Protein AF-A0A935FJ75-F1 (afdb_monomer)

pLDDT: mean 74.86, std 15.1, range [31.23, 96.25]

Foldseek 3Di:
DDDDLVRLQCQLQPPPDLVSNLVSLQVCCVDPNNVSSLDLRSLLSQWDQDPNDTDHVLVSLLSSLVSQVVDPVSLLSLLVCALPVSSLSSLLSNLQNQAPVSLVVLLVSCVPDDDSSVQSSLVSNCSRYLQSCVDPSNVVSLVVLLVDPDPSNLSSLLSCLSNVVLVSNLVSCVPPNDDDVSNLVSVVSSVPPDPVSLVSNLLSLLQALVSQLSLQPDPDRPPCNLVSNVVNDDLVSLLSNLVVCVVVVRAGPSNLVSLLVLLLVLLQDDDDDPSSVSSNVSSVVVLVSNLVVCVVPNDPVSSVVVVVSVVLSVLCVQCVVCLVVLHQRDLSSLVSVLVSQDDVSLLVVLCCCLVVPRVSCLPSHLLVNQLVYQNSLVSLLVQCPDPDVSSVVSSVVSVPDPNGDHDPVSVVVPPDDDD

Solvent-accessible surface area (backbone atoms only — not comparable to full-atom values): 22687 Å² total; per-residue (Å²): 132,85,76,52,72,68,56,26,50,49,32,17,48,67,47,88,49,60,67,57,14,42,52,25,38,49,52,30,54,72,39,100,59,23,70,66,37,75,33,58,68,38,40,50,38,48,42,40,75,56,95,88,38,82,37,74,36,62,66,52,32,43,57,43,23,58,64,30,71,77,32,71,69,50,43,53,55,54,63,69,40,40,49,38,78,45,38,48,65,43,48,50,31,30,20,63,71,52,22,64,76,46,44,66,62,52,54,57,54,49,74,77,44,58,70,59,28,31,40,39,46,54,53,34,41,51,60,17,28,62,59,50,75,76,39,88,79,29,61,65,53,53,57,52,45,48,71,46,95,53,78,54,33,25,55,49,45,32,43,33,30,73,55,62,43,57,70,64,49,49,54,28,46,71,79,47,62,76,86,49,73,58,30,53,49,15,57,60,72,34,56,72,77,49,67,65,55,44,53,52,47,46,65,51,35,34,71,35,43,73,40,53,66,55,47,46,68,42,97,72,57,62,86,67,46,64,65,48,30,64,73,52,55,43,72,69,44,48,38,50,30,52,52,51,33,60,79,65,68,62,85,38,81,76,51,50,63,53,30,50,50,33,34,59,51,49,72,68,70,84,92,74,68,82,69,44,65,48,28,27,49,50,17,50,50,50,50,48,57,49,48,62,54,34,72,74,78,47,71,64,73,60,56,54,55,50,54,52,52,52,52,43,53,55,32,21,51,48,19,55,56,28,30,76,72,70,33,69,41,54,70,71,20,21,52,37,33,44,72,71,46,57,66,72,54,28,33,52,50,51,45,50,40,45,68,50,85,30,76,47,35,41,67,64,32,48,49,56,32,26,51,76,31,68,60,29,31,48,42,39,61,54,35,44,70,41,92,50,68,72,33,13,54,48,24,48,59,60,66,66,45,89,81,43,74,68,58,66,84,62,54,68,74,68,70,67,77,87,125

Secondary structure (DSSP, 8-state):
-PPPHHHHHHHHHH-S-HHHHHHHHHHHHHSTTGGGTTSHHHHHT-EEEETTEEEE-HHHHHHHHHHHHT-HHHHHHHHHTTT-HHHHHHHHHHHHHHGGGGHHHHHHHHTT--HHHHHHHHHHHHHH-TTGGGSTTHHHHHHHHTT--STHHHHHHHHHHHHT-HHHHHHHHHHS---SHHHHHHHHHTT---HHHHHHHHHHHTT-HHHHHHHTTSSS--TTHHHHHHHH--HHHHHHHHHHHHHTT---TTHHHHHHHHHHHHTS--SS-HHHHHHHHHHHHHHHHHHHHHTTTS-HHHHHHHHHHHHHHHHHHHHHHHHHTTPPPPHHHHHHHHHH--THHHHHHHHHHHTTT-HHHIIIIIIHHHHH-HHHHHHHHHHTT-SSHHHHHHHHHHHT-TTS---HHHHTTT-----

Structure (mmCIF, N/CA/C/O backbone):
data_AF-A0A935FJ75-F1
#
_entry.id   AF-A0A935FJ75-F1
#
loop_
_atom_site.group_PDB
_atom_site.id
_atom_site.type_symbol
_atom_site.label_atom_id
_atom_site.label_alt_id
_atom_site.label_comp_id
_atom_site.label_asym_id
_atom_site.label_entity_id
_atom_site.label_seq_id
_atom_site.pdbx_PDB_ins_code
_atom_site.Cartn_x
_atom_site.Cartn_y
_atom_site.Cartn_z
_atom_site.occupancy
_atom_site.B_iso_or_equiv
_atom_site.auth_seq_id
_atom_site.auth_comp_id
_atom_site.auth_asym_id
_atom_site.auth_atom_id
_atom_site.pdbx_PDB_model_num
ATOM 1 N N . MET A 1 1 ? -22.260 -2.634 49.387 1.00 56.53 1 MET A N 1
ATOM 2 C CA . MET A 1 1 ? -21.482 -1.378 49.443 1.00 56.53 1 MET A CA 1
ATOM 3 C C . MET A 1 1 ? -20.793 -1.242 48.103 1.00 56.53 1 MET A C 1
ATOM 5 O O . MET A 1 1 ? -20.176 -2.218 47.700 1.00 56.53 1 MET A O 1
ATOM 9 N N . ALA A 1 2 ? -20.963 -0.117 47.406 1.00 74.62 2 ALA A N 1
ATOM 10 C CA . ALA A 1 2 ? -20.227 0.137 46.167 1.00 74.62 2 ALA A CA 1
ATOM 11 C C . ALA A 1 2 ? -18.723 0.194 46.474 1.00 74.62 2 ALA A C 1
ATOM 13 O O . ALA A 1 2 ? -18.332 0.694 47.536 1.00 74.62 2 ALA A O 1
ATOM 14 N N . LEU A 1 3 ? -17.900 -0.370 45.593 1.00 82.12 3 LEU A N 1
ATOM 15 C CA . LEU A 1 3 ? -16.448 -0.331 45.744 1.00 82.12 3 LEU A CA 1
ATOM 16 C C . LEU A 1 3 ? -15.955 1.108 45.548 1.00 82.12 3 LEU A C 1
ATOM 18 O O . LEU A 1 3 ? -16.504 1.878 44.763 1.00 82.12 3 LEU A O 1
ATOM 22 N N . SER A 1 4 ? -14.904 1.493 46.269 1.00 90.75 4 SER A N 1
ATOM 23 C CA . SER A 1 4 ? -14.222 2.762 46.000 1.00 90.75 4 SER A CA 1
ATOM 24 C C . SER A 1 4 ? -13.486 2.702 44.657 1.00 90.75 4 SER A C 1
ATOM 26 O O . SER A 1 4 ? -13.087 1.631 44.204 1.00 90.75 4 SER A O 1
ATOM 28 N N . ALA A 1 5 ? -13.217 3.855 44.040 1.00 86.06 5 ALA A N 1
ATOM 29 C CA . ALA A 1 5 ? -12.515 3.906 42.753 1.00 86.06 5 ALA A CA 1
ATOM 30 C C . ALA A 1 5 ? -11.134 3.215 42.768 1.00 86.06 5 ALA A C 1
ATOM 32 O O . ALA A 1 5 ? -10.761 2.594 41.782 1.00 86.06 5 ALA A O 1
ATOM 33 N N . HIS A 1 6 ? -10.390 3.272 43.883 1.00 90.25 6 HIS A N 1
ATOM 34 C CA . HIS A 1 6 ? -9.123 2.534 44.014 1.00 90.25 6 HIS A CA 1
ATOM 35 C C . HIS A 1 6 ? -9.347 1.019 43.990 1.00 90.25 6 HIS A C 1
ATOM 37 O O . HIS A 1 6 ? -8.657 0.311 43.267 1.00 90.25 6 HIS A O 1
ATOM 43 N N . GLN A 1 7 ? -10.362 0.534 44.708 1.00 92.12 7 GLN A N 1
ATOM 44 C CA . GLN A 1 7 ? -10.712 -0.887 44.708 1.00 92.12 7 GLN A CA 1
ATOM 45 C C . GLN A 1 7 ? -11.177 -1.359 43.326 1.00 92.12 7 GLN A C 1
ATOM 47 O O . GLN A 1 7 ? -10.840 -2.468 42.923 1.00 92.12 7 GLN A O 1
ATOM 52 N N . LEU A 1 8 ? -11.902 -0.517 42.582 1.00 93.00 8 LEU A N 1
ATOM 53 C CA . LEU A 1 8 ? -12.296 -0.812 41.204 1.00 93.00 8 LEU A CA 1
ATOM 54 C C . LEU A 1 8 ? -11.090 -0.887 40.261 1.00 93.00 8 LEU A C 1
ATOM 56 O O . LEU A 1 8 ? -11.027 -1.804 39.448 1.00 93.00 8 LEU A O 1
ATOM 60 N N . ILE A 1 9 ? -10.112 0.016 40.386 1.00 93.25 9 ILE A N 1
ATOM 61 C CA . ILE A 1 9 ? -8.872 -0.032 39.592 1.00 93.25 9 ILE A CA 1
ATOM 62 C C . ILE A 1 9 ? -8.079 -1.305 39.909 1.00 93.25 9 ILE A C 1
ATOM 64 O O . ILE A 1 9 ? -7.686 -2.026 38.988 1.00 93.25 9 ILE A O 1
ATOM 68 N N . ASP A 1 10 ? -7.878 -1.614 41.191 1.00 93.25 10 ASP A N 1
ATOM 69 C CA . ASP A 1 10 ? -7.155 -2.813 41.626 1.00 93.25 10 ASP A CA 1
ATOM 70 C C . ASP A 1 10 ? -7.852 -4.080 41.120 1.00 93.25 10 ASP A C 1
ATOM 72 O O . ASP A 1 10 ? -7.218 -4.991 40.584 1.00 93.25 10 ASP A O 1
ATOM 76 N N . GLN A 1 11 ? -9.182 -4.125 41.210 1.00 94.38 11 GLN A N 1
ATOM 77 C CA . GLN A 1 11 ? -9.957 -5.257 40.721 1.00 94.38 11 GLN A CA 1
ATOM 78 C C . GLN A 1 11 ? -9.916 -5.366 39.193 1.00 94.38 11 GLN A C 1
ATOM 80 O O . GLN A 1 11 ? -9.718 -6.469 38.686 1.00 94.38 11 GLN A O 1
ATOM 85 N N . ALA A 1 12 ? -10.045 -4.261 38.455 1.00 91.75 12 ALA A N 1
ATOM 86 C CA . ALA A 1 12 ? -10.002 -4.245 36.992 1.00 91.75 12 ALA A CA 1
ATOM 87 C C . ALA A 1 12 ? -8.621 -4.628 36.432 1.00 91.75 12 ALA A C 1
ATOM 89 O O . ALA A 1 12 ? -8.535 -5.187 35.336 1.00 91.75 12 ALA A O 1
ATOM 90 N N . THR A 1 13 ? -7.545 -4.360 37.178 1.00 92.38 13 THR A N 1
ATOM 91 C CA . THR A 1 13 ? -6.164 -4.613 36.740 1.00 92.38 13 THR A CA 1
ATOM 92 C C . THR A 1 13 ? -5.605 -5.954 37.205 1.00 92.38 13 THR A C 1
ATOM 94 O O . THR A 1 13 ? -4.953 -6.634 36.410 1.00 92.38 13 THR A O 1
ATOM 97 N N . ALA A 1 14 ? -5.860 -6.343 38.458 1.00 91.75 14 ALA A N 1
ATOM 98 C CA . ALA A 1 14 ? -5.156 -7.434 39.131 1.00 91.75 14 ALA A CA 1
ATOM 99 C C . ALA A 1 14 ? -6.028 -8.659 39.453 1.00 91.75 14 ALA A C 1
ATOM 101 O O . ALA A 1 14 ? -5.485 -9.690 39.856 1.00 91.75 14 ALA A O 1
ATOM 102 N N . SER A 1 15 ? -7.357 -8.604 39.270 1.00 90.50 15 SER A N 1
ATOM 103 C CA . SER A 1 15 ? -8.197 -9.780 39.537 1.00 90.50 15 SER A CA 1
ATOM 104 C C . SER A 1 15 ? -7.812 -10.953 38.614 1.00 90.50 15 SER A C 1
ATOM 106 O O . SER A 1 15 ? -7.685 -10.768 37.397 1.00 90.50 15 SER A O 1
ATOM 108 N N . PRO A 1 16 ? -7.640 -12.175 39.158 1.00 87.69 16 PRO A N 1
ATOM 109 C CA . PRO A 1 16 ? -7.396 -13.374 38.357 1.00 87.69 16 PRO A CA 1
ATOM 110 C C . PRO A 1 16 ? -8.669 -13.870 37.657 1.00 87.69 16 PRO A C 1
ATOM 112 O O . PRO A 1 16 ? -8.582 -14.609 36.679 1.00 87.69 16 PRO A O 1
ATOM 115 N N . ASP A 1 17 ? -9.842 -13.463 38.149 1.00 90.88 17 ASP A N 1
ATOM 116 C CA . ASP A 1 17 ? -11.132 -13.767 37.543 1.00 90.88 17 ASP A CA 1
ATOM 117 C C . ASP A 1 17 ? -11.457 -12.718 36.461 1.00 90.88 17 ASP A C 1
ATOM 119 O O . ASP A 1 17 ? -11.635 -11.537 36.798 1.00 90.88 17 ASP A O 1
ATOM 123 N N . PRO A 1 18 ? -11.534 -13.118 35.175 1.00 89.00 18 PRO A N 1
ATOM 124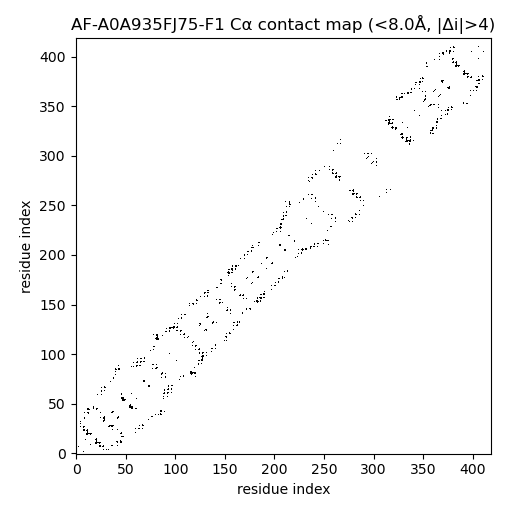 C CA . PRO A 1 18 ? -11.812 -12.204 34.074 1.00 89.00 18 PRO A CA 1
ATOM 125 C C . PRO A 1 18 ? -13.212 -11.588 34.154 1.00 89.00 18 PRO A C 1
ATOM 127 O O . PRO A 1 18 ? -13.382 -10.445 33.740 1.00 89.00 18 PRO A O 1
ATOM 130 N N . VAL A 1 19 ? -14.196 -12.290 34.730 1.00 91.31 19 VAL A N 1
ATOM 131 C CA . VAL A 1 19 ? -15.555 -11.755 34.897 1.00 91.31 19 VAL A CA 1
ATOM 132 C C . VAL A 1 19 ? -15.527 -10.583 35.872 1.00 91.31 19 VAL A C 1
ATOM 134 O O . VAL A 1 19 ? -16.007 -9.503 35.538 1.00 91.31 19 VAL A O 1
ATOM 137 N N . ARG A 1 20 ? -14.864 -10.756 37.021 1.00 92.62 20 ARG A N 1
ATOM 138 C CA . ARG A 1 20 ? -14.694 -9.691 38.022 1.00 92.62 20 ARG A CA 1
ATOM 139 C C . ARG A 1 20 ? -13.863 -8.514 37.525 1.00 92.62 20 ARG A C 1
ATOM 141 O O . ARG A 1 20 ? -14.132 -7.391 37.945 1.00 92.62 20 ARG A O 1
ATOM 148 N N . ARG A 1 21 ? -12.854 -8.754 36.672 1.00 93.69 21 ARG A N 1
ATOM 149 C CA . ARG A 1 21 ? -12.093 -7.670 36.021 1.00 93.69 21 ARG A CA 1
ATOM 150 C C . ARG A 1 21 ? -12.996 -6.829 35.132 1.00 93.69 21 ARG A C 1
ATOM 152 O O . ARG A 1 21 ? -13.015 -5.612 35.274 1.00 93.69 21 ARG A O 1
ATOM 159 N N . ARG A 1 22 ? -13.759 -7.493 34.261 1.00 93.50 22 ARG A N 1
ATOM 160 C CA . ARG A 1 22 ? -14.700 -6.851 33.343 1.00 93.50 22 ARG A CA 1
ATOM 161 C C . ARG A 1 22 ? -15.769 -6.061 34.094 1.00 93.50 22 ARG A C 1
ATOM 163 O O . ARG A 1 22 ? -16.010 -4.913 33.749 1.00 93.50 22 ARG A O 1
ATOM 170 N N . GLU A 1 23 ? -16.383 -6.644 35.122 1.00 94.25 23 GLU A N 1
ATOM 171 C CA . GLU A 1 23 ? -17.393 -5.960 35.943 1.00 94.25 23 GLU A CA 1
ATOM 172 C C . GLU A 1 23 ? -16.825 -4.692 36.589 1.00 94.25 23 GLU A C 1
ATOM 174 O O . GLU A 1 23 ? -17.415 -3.624 36.452 1.00 94.25 23 GLU A O 1
ATOM 179 N N . ALA A 1 24 ? -15.639 -4.779 37.201 1.00 94.44 24 ALA A N 1
ATOM 180 C CA . ALA A 1 24 ? -14.983 -3.620 37.801 1.00 94.44 24 ALA A CA 1
ATOM 181 C C . ALA A 1 24 ? -14.599 -2.553 36.763 1.00 94.44 24 ALA A C 1
ATOM 183 O O . ALA A 1 24 ? -14.705 -1.361 37.039 1.00 94.44 24 ALA A O 1
ATOM 184 N N . PHE A 1 25 ? -14.178 -2.962 35.564 1.00 95.19 25 PHE A N 1
ATOM 185 C CA . PHE A 1 25 ? -13.884 -2.049 34.460 1.00 95.19 25 PHE A CA 1
ATOM 186 C C . PHE A 1 25 ? -15.136 -1.292 33.990 1.00 95.19 25 PHE A C 1
ATOM 188 O O . PHE A 1 25 ? -15.091 -0.071 33.839 1.00 95.19 25 PHE A O 1
ATOM 195 N N . LEU A 1 26 ? -16.259 -1.991 33.808 1.00 95.06 26 LEU A N 1
ATOM 196 C CA . LEU A 1 26 ? -17.532 -1.384 33.408 1.00 95.06 26 LEU A CA 1
ATOM 197 C C . LEU A 1 26 ? -18.103 -0.473 34.501 1.00 95.06 26 LEU A C 1
ATOM 199 O O . LEU A 1 26 ? -18.563 0.626 34.198 1.00 95.06 26 LEU A O 1
ATOM 203 N N . GLU A 1 27 ? -18.022 -0.884 35.768 1.00 95.06 27 GLU A N 1
ATOM 204 C CA . GLU A 1 27 ? -18.436 -0.058 36.908 1.00 95.06 27 GLU A CA 1
ATOM 205 C C . GLU A 1 27 ? -17.572 1.207 37.011 1.00 95.06 27 GLU A C 1
ATOM 207 O O . GLU A 1 27 ? -18.091 2.310 37.194 1.00 95.06 27 GLU A O 1
ATOM 212 N N . LEU A 1 28 ? -16.257 1.087 36.797 1.00 94.81 28 LEU A N 1
ATOM 213 C CA . LEU A 1 28 ? -15.357 2.236 36.783 1.00 94.81 28 LEU A CA 1
ATOM 214 C C . LEU A 1 28 ? -15.705 3.206 35.645 1.00 94.81 28 LEU A C 1
ATOM 216 O O . LEU A 1 28 ? -15.765 4.408 35.900 1.00 94.81 28 LEU A O 1
ATOM 220 N N . LEU A 1 29 ? -16.016 2.713 34.438 1.00 95.19 29 LEU A N 1
ATOM 221 C CA . LEU A 1 29 ? -16.471 3.535 33.302 1.00 95.19 29 LEU A CA 1
ATOM 222 C C . LEU A 1 29 ? -17.780 4.292 33.568 1.00 95.19 29 LEU A C 1
ATOM 224 O O . LEU A 1 29 ? -18.030 5.312 32.925 1.00 95.19 29 LEU A O 1
ATOM 228 N N . GLN A 1 30 ? -18.622 3.802 34.475 1.00 94.25 30 GLN A N 1
ATOM 229 C CA . GLN A 1 30 ? -19.884 4.442 34.863 1.00 94.25 30 GLN A CA 1
ATOM 230 C C . GLN A 1 30 ? -19.735 5.370 36.078 1.00 94.25 30 GLN A C 1
ATOM 232 O O . GLN A 1 30 ? -20.655 6.119 36.397 1.00 94.25 30 GLN A O 1
ATOM 237 N N . SER A 1 31 ? -18.583 5.342 36.749 1.00 93.44 31 SER A N 1
ATOM 238 C CA . SER A 1 31 ? -18.310 6.166 37.925 1.00 93.44 31 SER A CA 1
ATOM 239 C C . SER A 1 31 ? -17.917 7.606 37.570 1.00 93.44 31 SER A C 1
ATOM 241 O O . SER A 1 31 ? -17.492 7.906 36.455 1.00 93.44 31 SER A O 1
ATOM 243 N N . GLU A 1 32 ? -17.932 8.496 38.567 1.00 89.81 32 GLU A N 1
ATOM 244 C CA . GLU A 1 32 ? -17.396 9.865 38.449 1.00 89.81 32 GLU A CA 1
ATOM 245 C C . GLU A 1 32 ? -15.891 9.906 38.118 1.00 89.81 32 GLU A C 1
ATOM 247 O O . GLU A 1 32 ? -15.366 10.935 37.703 1.00 89.81 32 GLU A O 1
ATOM 252 N N . ARG A 1 33 ? -15.174 8.789 38.303 1.00 91.69 33 ARG A N 1
ATOM 253 C CA . ARG A 1 33 ? -13.742 8.643 38.001 1.00 91.69 33 ARG A CA 1
ATOM 254 C C . ARG A 1 33 ? -13.494 7.761 36.778 1.00 91.69 33 ARG A C 1
ATOM 256 O O . ARG A 1 33 ? -12.467 7.087 36.704 1.00 91.69 33 ARG A O 1
ATOM 263 N N . TRP A 1 34 ? -14.413 7.779 35.815 1.00 94.50 34 TRP A N 1
ATOM 264 C CA . TRP A 1 34 ? -14.337 6.986 34.584 1.00 94.50 34 TRP A CA 1
ATOM 265 C C . TRP A 1 34 ? -13.026 7.145 33.814 1.00 94.50 34 TRP A C 1
ATOM 267 O O . TRP A 1 34 ? -12.584 6.193 33.175 1.00 94.50 34 TRP A O 1
ATOM 277 N N . SER A 1 35 ? -12.357 8.298 33.901 1.00 93.81 35 SER A N 1
ATOM 278 C CA . SER A 1 35 ? -11.075 8.530 33.225 1.00 93.81 35 SER A CA 1
ATOM 279 C C . SER A 1 35 ? -9.991 7.547 33.674 1.00 93.81 35 SER A C 1
ATOM 281 O O . SER A 1 35 ? -9.131 7.176 32.878 1.00 93.81 35 SER A O 1
ATOM 283 N N . ALA A 1 36 ? -10.077 7.030 34.905 1.00 92.69 36 ALA A N 1
ATOM 284 C CA . ALA A 1 36 ? -9.182 5.988 35.395 1.00 92.69 36 ALA A CA 1
ATOM 285 C C . ALA A 1 36 ? -9.367 4.646 34.666 1.00 92.69 36 ALA A C 1
ATOM 287 O O . ALA A 1 36 ? -8.407 3.886 34.553 1.00 92.69 36 ALA A O 1
ATOM 288 N N . ALA A 1 37 ? -10.563 4.356 34.136 1.00 92.38 37 ALA A N 1
ATOM 289 C CA . ALA A 1 37 ? -10.792 3.166 33.317 1.00 92.38 37 ALA A CA 1
ATOM 290 C C . ALA A 1 37 ? -10.129 3.274 31.937 1.00 92.38 37 ALA A C 1
ATOM 292 O O . ALA A 1 37 ? -9.708 2.263 31.381 1.00 92.38 37 ALA A O 1
ATOM 293 N N . LEU A 1 38 ? -9.988 4.487 31.398 1.00 92.69 38 LEU A N 1
ATOM 294 C CA . LEU A 1 38 ? -9.409 4.733 30.073 1.00 92.69 38 LEU A CA 1
ATOM 295 C C . LEU A 1 38 ? -7.885 4.930 30.098 1.00 92.69 38 LEU A C 1
ATOM 297 O O . LEU A 1 38 ? -7.301 5.502 29.184 1.00 92.69 38 LEU A O 1
ATOM 301 N N . VAL A 1 39 ? -7.202 4.422 31.122 1.00 91.25 39 VAL A N 1
ATOM 302 C CA . VAL A 1 39 ? -5.736 4.394 31.159 1.00 91.25 39 VAL A CA 1
ATOM 303 C C . VAL A 1 39 ? -5.228 3.091 30.543 1.00 91.25 39 VAL A C 1
ATOM 305 O O . VAL A 1 39 ? -5.764 2.014 30.802 1.00 91.25 39 VAL A O 1
ATOM 308 N N . ALA A 1 40 ? -4.134 3.171 29.782 1.00 86.19 40 ALA A N 1
ATOM 309 C CA . ALA A 1 40 ? -3.506 2.047 29.081 1.00 86.19 40 ALA A CA 1
ATOM 310 C C . ALA A 1 40 ? -3.330 0.774 29.935 1.00 86.19 40 ALA A C 1
ATOM 312 O O . ALA A 1 40 ? -3.530 -0.330 29.432 1.00 86.19 40 ALA A O 1
ATOM 313 N N . ALA A 1 41 ? -2.988 0.915 31.221 1.00 88.12 41 ALA A N 1
ATOM 314 C CA . ALA A 1 41 ? -2.836 -0.211 32.143 1.00 88.12 41 ALA A CA 1
ATOM 315 C C . ALA A 1 41 ? -4.162 -0.944 32.409 1.00 88.12 41 ALA A C 1
ATOM 317 O O . ALA A 1 41 ? -4.201 -2.171 32.374 1.00 88.12 41 ALA A O 1
ATOM 318 N N . VAL A 1 42 ? -5.256 -0.206 32.625 1.00 91.12 42 VAL A N 1
ATOM 319 C CA . VAL A 1 42 ? -6.578 -0.791 32.897 1.00 91.12 42 VAL A CA 1
ATOM 320 C C . VAL A 1 42 ? -7.144 -1.441 31.640 1.00 91.12 42 VAL A C 1
ATOM 322 O O . VAL A 1 42 ? -7.606 -2.582 31.700 1.00 91.12 42 VAL A O 1
ATOM 325 N N . ILE A 1 43 ? -7.035 -0.764 30.492 1.00 90.81 43 ILE A N 1
ATOM 326 C CA . ILE A 1 43 ? -7.480 -1.306 29.202 1.00 90.81 43 ILE A CA 1
ATOM 327 C C . ILE A 1 43 ? -6.664 -2.558 28.842 1.00 90.81 43 ILE A C 1
ATOM 329 O O . ILE A 1 43 ? -7.229 -3.584 28.468 1.00 90.81 43 ILE A O 1
ATOM 333 N N . GLY A 1 44 ? -5.338 -2.515 29.014 1.00 87.81 44 GLY A N 1
ATOM 334 C CA . GLY A 1 44 ? -4.443 -3.638 28.727 1.00 87.81 44 GLY A CA 1
ATOM 335 C C . GLY A 1 44 ? -4.705 -4.880 29.588 1.00 87.81 44 GLY A C 1
ATOM 336 O O . GLY A 1 44 ? -4.473 -6.001 29.134 1.00 87.81 44 GLY A O 1
ATOM 337 N N . SER A 1 45 ? -5.247 -4.705 30.796 1.00 90.94 45 SER A N 1
ATOM 338 C CA . SER A 1 45 ? -5.677 -5.811 31.661 1.00 90.94 45 SER A CA 1
ATOM 339 C C . SER A 1 45 ? -6.984 -6.479 31.218 1.00 90.94 45 SER A C 1
ATOM 341 O O . SER A 1 45 ? -7.295 -7.568 31.711 1.00 90.94 45 SER A O 1
ATOM 343 N N . GLN A 1 46 ? -7.721 -5.908 30.255 1.00 92.81 46 GLN A N 1
ATOM 344 C CA . GLN A 1 46 ? -8.945 -6.500 29.695 1.00 92.81 46 GLN A CA 1
ATOM 345 C C . GLN A 1 46 ? -8.615 -7.583 28.659 1.00 92.81 46 GLN A C 1
ATOM 347 O O . GLN A 1 46 ? -8.945 -7.508 27.473 1.00 92.81 46 GLN A O 1
ATOM 352 N N . THR A 1 47 ? -7.915 -8.615 29.125 1.00 89.62 47 THR A N 1
ATOM 353 C CA . THR A 1 47 ? -7.522 -9.779 28.337 1.00 89.62 47 THR A CA 1
ATOM 354 C C . THR A 1 47 ? -7.985 -11.072 28.997 1.00 89.62 47 THR A C 1
ATOM 356 O O . THR A 1 47 ? -8.139 -11.165 30.213 1.00 89.62 47 THR A O 1
ATOM 359 N N . ILE A 1 48 ? -8.205 -12.100 28.187 1.00 88.25 48 ILE A N 1
ATOM 360 C CA . ILE A 1 48 ? -8.521 -13.464 28.602 1.00 88.25 48 ILE A CA 1
ATOM 361 C C . ILE A 1 48 ? -7.478 -14.431 28.045 1.00 88.25 48 ILE A C 1
ATOM 363 O O . ILE A 1 48 ? -6.929 -14.231 26.959 1.00 88.25 48 ILE A O 1
ATOM 367 N N . MET A 1 49 ? -7.214 -15.507 28.784 1.00 86.56 49 MET A N 1
ATOM 368 C CA . MET A 1 49 ? -6.327 -16.574 28.330 1.00 86.56 49 MET A CA 1
ATOM 369 C C . MET A 1 49 ? -7.126 -17.593 27.522 1.00 86.56 49 MET A C 1
ATOM 371 O O . MET A 1 49 ? -7.898 -18.374 28.072 1.00 86.56 49 MET A O 1
ATOM 375 N N . LEU A 1 50 ? -6.918 -17.618 26.207 1.00 82.25 50 LEU A N 1
ATOM 376 C CA . LEU A 1 50 ? -7.506 -18.613 25.313 1.0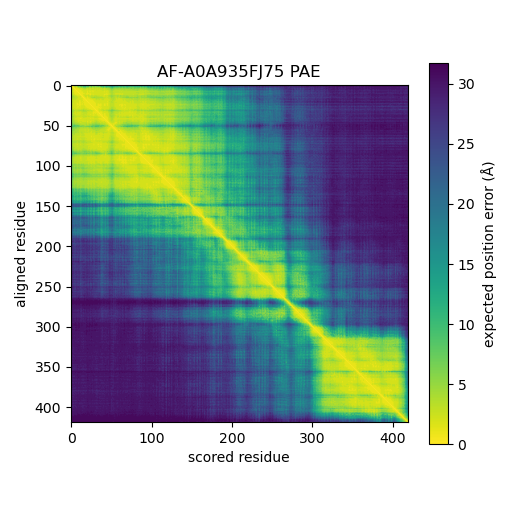0 82.25 50 LEU A CA 1
ATOM 377 C C . LEU A 1 50 ? -6.405 -19.547 24.818 1.00 82.25 50 LEU A C 1
ATOM 379 O O . LEU A 1 50 ? -5.506 -19.132 24.086 1.00 82.25 50 LEU A O 1
ATOM 383 N N . ARG A 1 51 ? -6.470 -20.819 25.236 1.00 87.50 51 ARG A N 1
ATOM 384 C CA . ARG A 1 51 ? -5.481 -21.863 24.894 1.00 87.50 51 ARG A CA 1
ATOM 385 C C . ARG A 1 51 ? -4.030 -21.433 25.180 1.00 87.50 51 ARG A C 1
ATOM 387 O O . ARG A 1 51 ? -3.146 -21.639 24.358 1.00 87.50 51 ARG A O 1
ATOM 394 N N . GLY A 1 52 ? -3.802 -20.780 26.321 1.00 85.06 52 GLY A N 1
ATOM 395 C CA . GLY A 1 52 ? -2.473 -20.297 26.718 1.00 85.06 52 GLY A CA 1
ATOM 396 C C . GLY A 1 52 ? -2.004 -19.021 26.008 1.00 85.06 52 GLY A C 1
ATOM 397 O O . GLY A 1 52 ? -0.910 -18.551 26.296 1.00 85.06 52 GLY A O 1
ATOM 398 N N . THR A 1 53 ? -2.818 -18.431 25.125 1.00 85.44 53 THR A N 1
ATOM 399 C CA . THR A 1 53 ? -2.505 -17.153 24.468 1.00 85.44 53 THR A CA 1
ATOM 400 C C . THR A 1 53 ? -3.366 -16.020 25.030 1.00 85.44 53 THR A C 1
ATOM 402 O O . THR A 1 53 ? -4.586 -16.198 25.128 1.00 85.44 53 THR A O 1
ATOM 405 N N . PRO A 1 54 ? -2.778 -14.864 25.392 1.00 85.00 54 PRO A N 1
ATOM 406 C CA . PRO A 1 54 ? -3.550 -13.702 25.809 1.00 85.00 54 PRO A CA 1
ATOM 407 C C . PRO A 1 54 ? -4.315 -13.134 24.610 1.00 85.00 54 PRO A C 1
ATOM 409 O O . PRO A 1 54 ? -3.760 -12.936 23.526 1.00 85.00 54 PRO A O 1
ATOM 412 N N . ARG A 1 55 ? -5.611 -12.894 24.794 1.00 87.19 55 ARG A N 1
ATOM 413 C CA . ARG A 1 55 ? -6.510 -12.308 23.795 1.00 87.19 55 ARG A CA 1
ATOM 414 C C . ARG A 1 55 ? -7.319 -11.181 24.433 1.00 87.19 55 ARG A C 1
ATOM 416 O O . ARG A 1 55 ? -7.635 -11.302 25.610 1.00 87.19 55 ARG A O 1
ATOM 423 N N . PRO A 1 56 ? -7.688 -10.123 23.696 1.00 88.75 56 PRO A N 1
ATOM 424 C CA . PRO A 1 56 ? -8.614 -9.117 24.210 1.00 88.75 56 PRO A CA 1
ATOM 425 C C . PRO A 1 56 ? -9.939 -9.754 24.642 1.00 88.75 56 PRO A C 1
ATOM 427 O O . PRO A 1 56 ? -10.451 -10.639 23.947 1.00 88.75 56 PRO A O 1
ATOM 430 N N . ASP A 1 57 ? -10.500 -9.300 25.763 1.00 90.44 57 ASP A N 1
ATOM 431 C CA . ASP A 1 57 ? -11.858 -9.667 26.166 1.00 90.44 57 ASP A CA 1
ATOM 432 C C . ASP A 1 57 ? -12.882 -8.907 25.313 1.00 90.44 57 ASP A C 1
ATOM 434 O O . ASP A 1 57 ? -13.402 -7.859 25.691 1.00 90.44 57 ASP A O 1
ATOM 438 N N . TRP A 1 58 ? -13.172 -9.430 24.123 1.00 89.56 58 TRP A N 1
ATOM 439 C CA . TRP A 1 58 ? -14.092 -8.783 23.186 1.00 89.56 58 TRP A CA 1
ATOM 440 C C . TRP A 1 58 ? -15.519 -8.620 23.717 1.00 89.56 58 TRP A C 1
ATOM 442 O O . TRP A 1 58 ? 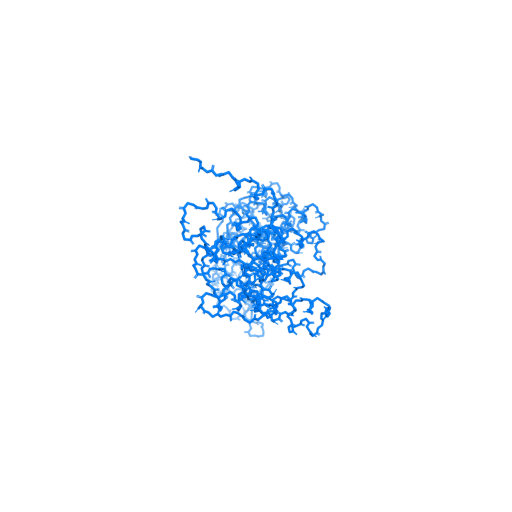-16.231 -7.748 23.222 1.00 89.56 58 TRP A O 1
ATOM 452 N N . ILE A 1 59 ? -15.948 -9.427 24.695 1.00 89.06 59 ILE A N 1
ATOM 453 C CA . ILE A 1 59 ? -17.275 -9.272 25.302 1.00 89.06 59 ILE A CA 1
ATOM 454 C C . ILE A 1 59 ? -17.273 -8.009 26.162 1.00 89.06 59 ILE A C 1
ATOM 456 O O . ILE A 1 59 ? -18.068 -7.104 25.913 1.00 89.06 59 ILE A O 1
ATOM 460 N N . GLY A 1 60 ? -16.323 -7.911 27.097 1.00 88.31 60 GLY A N 1
ATOM 461 C CA . GLY A 1 60 ? -16.176 -6.732 27.949 1.00 88.31 60 GLY A CA 1
ATOM 462 C C . GLY A 1 60 ? -15.911 -5.451 27.161 1.00 88.31 60 GLY A C 1
ATOM 463 O O . GLY A 1 60 ? -16.530 -4.424 27.422 1.00 88.31 60 GLY A O 1
ATOM 464 N N . LEU A 1 61 ? -15.058 -5.508 26.134 1.00 92.44 61 LEU A N 1
ATOM 465 C CA . LEU A 1 61 ? -14.761 -4.344 25.291 1.00 92.44 61 LEU A CA 1
ATOM 466 C C . LEU A 1 61 ? -15.976 -3.866 24.484 1.00 92.44 61 LEU A C 1
ATOM 468 O O . LEU A 1 61 ? -16.118 -2.668 24.252 1.00 92.44 61 LEU A O 1
ATOM 472 N N . ARG A 1 62 ? -16.870 -4.771 24.069 1.00 92.06 62 ARG A N 1
ATOM 473 C CA . ARG A 1 62 ? -18.107 -4.402 23.366 1.00 92.06 62 ARG A CA 1
ATOM 474 C C . ARG A 1 62 ? -19.126 -3.748 24.303 1.00 92.06 62 ARG A C 1
ATOM 476 O O . ARG A 1 62 ? -19.782 -2.791 23.905 1.00 92.06 62 ARG A O 1
ATOM 483 N N . GLU A 1 63 ? -19.248 -4.240 25.531 1.00 93.75 63 GLU A N 1
ATOM 484 C CA . GLU A 1 63 ? -20.092 -3.625 26.568 1.00 93.75 63 GLU A CA 1
ATOM 485 C C . GLU A 1 63 ? -19.555 -2.240 26.969 1.00 93.75 63 GLU A C 1
ATOM 487 O O . GLU A 1 63 ? -20.309 -1.270 27.091 1.00 93.75 63 GLU A O 1
ATOM 492 N N . ALA A 1 64 ? -18.231 -2.118 27.082 1.00 94.00 64 ALA A N 1
ATOM 493 C CA . ALA A 1 64 ? -17.562 -0.850 27.329 1.00 94.00 64 ALA A CA 1
ATOM 494 C C . ALA A 1 64 ? -17.774 0.141 26.181 1.00 94.00 64 ALA A C 1
ATOM 496 O O . ALA A 1 64 ? -18.074 1.302 26.441 1.00 94.00 64 ALA A O 1
ATOM 497 N N . ALA A 1 65 ? -17.687 -0.309 24.924 1.00 95.06 65 ALA A N 1
ATOM 498 C CA . ALA A 1 65 ? -17.935 0.530 23.753 1.00 95.06 65 ALA A CA 1
ATOM 499 C C . ALA A 1 65 ? -19.321 1.192 23.793 1.00 95.06 65 ALA A C 1
ATOM 501 O O . ALA A 1 65 ? -19.421 2.381 23.514 1.00 95.06 65 ALA A O 1
ATOM 502 N N . ALA A 1 66 ? -20.363 0.467 24.213 1.00 94.06 66 ALA A N 1
ATOM 503 C CA . ALA A 1 66 ? -21.701 1.038 24.377 1.00 94.06 66 ALA A CA 1
ATOM 504 C C . ALA A 1 66 ? -21.746 2.134 25.458 1.00 94.06 66 ALA A C 1
ATOM 506 O O . ALA A 1 66 ? -22.350 3.184 25.255 1.00 94.06 66 ALA A O 1
ATOM 507 N N . THR A 1 67 ? -21.061 1.906 26.583 1.00 94.44 67 THR A N 1
ATOM 508 C CA . THR A 1 67 ? -20.966 2.870 27.697 1.00 94.44 67 THR A CA 1
ATOM 509 C C . THR A 1 67 ? -20.148 4.111 27.320 1.00 94.44 67 THR A C 1
ATOM 511 O O . THR A 1 67 ? -20.438 5.219 27.766 1.00 94.44 67 THR A O 1
ATOM 514 N N . ILE A 1 68 ? -19.108 3.937 26.506 1.00 96.25 68 ILE A N 1
ATOM 515 C CA . ILE A 1 68 ? -18.267 5.026 26.002 1.00 96.25 68 ILE A CA 1
ATOM 516 C C . ILE A 1 68 ? -19.037 5.843 24.967 1.00 96.25 68 ILE A C 1
ATOM 518 O O . ILE A 1 68 ? -19.052 7.060 25.061 1.00 96.25 68 ILE A O 1
ATOM 522 N N . ALA A 1 69 ? -19.721 5.190 24.025 1.00 94.88 69 ALA A N 1
ATOM 523 C CA . ALA A 1 69 ? -20.447 5.856 22.945 1.00 94.88 69 ALA A CA 1
ATOM 524 C C . ALA A 1 69 ? -21.575 6.783 23.433 1.00 94.88 69 ALA A C 1
ATOM 526 O O . ALA A 1 69 ? -21.936 7.718 22.727 1.00 94.88 69 ALA A O 1
ATOM 527 N N . SER A 1 70 ? -22.120 6.555 24.633 1.00 93.50 70 SER A N 1
ATOM 528 C CA . SER A 1 70 ? -23.133 7.436 25.231 1.00 93.50 70 SER A CA 1
ATOM 529 C C . SER A 1 70 ? -22.588 8.757 25.792 1.00 93.50 70 SER A C 1
ATOM 531 O O . SER A 1 70 ? -23.376 9.574 26.261 1.00 93.50 70 SER A O 1
ATOM 533 N N . ASP A 1 71 ? -21.268 8.961 25.789 1.00 94.81 71 ASP A N 1
ATOM 534 C CA . ASP A 1 71 ? -20.607 10.115 26.399 1.00 94.81 71 ASP A CA 1
ATOM 535 C C . ASP A 1 71 ? -19.493 10.647 25.486 1.00 94.81 71 ASP A C 1
ATOM 537 O O . ASP A 1 71 ? -18.478 9.986 25.247 1.00 94.81 71 ASP A O 1
ATOM 541 N N . GLU A 1 72 ? -19.680 11.864 24.975 1.00 93.56 72 GLU A N 1
ATOM 542 C CA . GLU A 1 72 ? -18.743 12.484 24.039 1.00 93.56 72 GLU A CA 1
ATOM 543 C C . GLU A 1 72 ? -17.336 12.626 24.640 1.00 93.56 72 GLU A C 1
ATOM 545 O O . GLU A 1 72 ? -16.352 12.358 23.952 1.00 93.56 72 GLU A O 1
ATOM 550 N N . GLU A 1 73 ? -17.209 12.954 25.929 1.00 94.75 73 GLU A N 1
ATOM 551 C CA . GLU A 1 73 ? -15.907 13.138 26.580 1.00 94.75 73 GLU A CA 1
ATOM 552 C C . GLU A 1 73 ? -15.124 11.815 26.642 1.00 94.75 73 GLU A C 1
ATOM 554 O O . GLU A 1 73 ? -13.906 11.776 26.418 1.00 94.75 73 GLU A O 1
ATOM 559 N N . LYS A 1 74 ? -15.830 10.694 26.846 1.00 95.69 74 LYS A N 1
ATOM 560 C CA . LYS A 1 74 ? -15.234 9.347 26.817 1.00 95.69 74 LYS A CA 1
ATOM 561 C C . LYS A 1 74 ? -14.795 8.952 25.413 1.00 95.69 74 LYS A C 1
ATOM 563 O O . LYS A 1 74 ? -13.724 8.358 25.262 1.00 95.69 74 LYS A O 1
ATOM 568 N N . VAL A 1 75 ? -15.591 9.279 24.391 1.00 95.81 75 VAL A N 1
ATOM 569 C CA . VAL A 1 75 ? -15.232 9.040 22.982 1.00 95.81 75 VAL A CA 1
ATOM 570 C C . VAL A 1 75 ? -13.968 9.820 22.618 1.00 95.81 75 VAL A C 1
ATOM 572 O O . VAL A 1 75 ? -13.023 9.223 22.095 1.00 95.81 75 VAL A O 1
ATOM 575 N N . GLN A 1 76 ? -13.911 11.114 22.950 1.00 94.50 76 GLN A N 1
ATOM 576 C CA . GLN A 1 76 ? -12.733 11.957 22.709 1.00 94.50 76 GLN A CA 1
ATOM 577 C C . GLN A 1 76 ? -11.492 11.380 23.403 1.00 94.50 76 GLN A C 1
ATOM 579 O O . GLN A 1 76 ? -10.466 11.152 22.760 1.00 94.50 76 GLN A O 1
ATOM 584 N N . THR A 1 77 ? -11.612 11.030 24.689 1.00 93.94 77 THR A N 1
ATOM 585 C CA . THR A 1 77 ? -10.519 10.422 25.467 1.00 93.94 77 THR A CA 1
ATOM 586 C C . THR A 1 77 ? -10.033 9.117 24.833 1.00 93.94 77 THR A C 1
ATOM 588 O O . THR A 1 77 ? -8.831 8.885 24.731 1.00 93.94 77 THR A O 1
ATOM 591 N N . CYS A 1 78 ? -10.936 8.263 24.340 1.00 93.44 78 CYS A N 1
ATOM 592 C CA . CYS A 1 78 ? -10.536 7.038 23.644 1.00 93.44 78 CYS A CA 1
ATOM 593 C C . CYS A 1 78 ? -9.729 7.338 22.373 1.00 93.44 78 CYS A C 1
ATOM 595 O O . CYS A 1 78 ? -8.695 6.710 22.139 1.00 93.44 78 CYS A O 1
ATOM 597 N N . LEU A 1 79 ? -10.166 8.300 21.555 1.00 93.94 79 LEU A N 1
ATOM 598 C CA . LEU A 1 79 ? -9.479 8.677 20.312 1.00 93.94 79 LEU A CA 1
ATOM 599 C C . LEU A 1 79 ? -8.102 9.321 20.561 1.00 93.94 79 LEU A C 1
ATOM 601 O O . LEU A 1 79 ? -7.211 9.259 19.704 1.00 93.94 79 LEU A O 1
ATOM 605 N N . GLU A 1 80 ? -7.875 9.897 21.741 1.00 92.38 80 GLU A N 1
ATOM 606 C CA . GLU A 1 80 ? -6.551 10.352 22.178 1.00 92.38 80 GLU A CA 1
ATOM 607 C C . GLU A 1 80 ? -5.559 9.211 22.409 1.00 92.38 80 GLU A C 1
ATOM 609 O O . GLU A 1 80 ? -4.362 9.382 22.164 1.00 92.38 80 GLU A O 1
ATOM 614 N N . LEU A 1 81 ? -6.052 8.028 22.774 1.00 92.00 81 LEU A N 1
ATOM 615 C CA . LEU A 1 81 ? -5.241 6.831 23.000 1.00 92.00 81 LEU A CA 1
ATOM 616 C C . LEU A 1 81 ? -4.889 6.081 21.708 1.00 92.00 81 LEU A C 1
ATOM 618 O O . LEU A 1 81 ? -4.166 5.085 21.758 1.00 92.00 81 LEU A O 1
ATOM 622 N N . ALA A 1 82 ? -5.379 6.525 20.547 1.00 91.00 82 ALA A N 1
ATOM 623 C CA . ALA A 1 82 ? -5.106 5.861 19.277 1.00 91.00 82 ALA A CA 1
ATOM 624 C C . ALA A 1 82 ? -3.595 5.709 19.022 1.00 91.00 82 ALA A C 1
ATOM 626 O O . ALA A 1 82 ? -2.814 6.651 19.171 1.00 91.00 82 ALA A O 1
ATOM 627 N N . GLY A 1 83 ? -3.174 4.507 18.621 1.00 85.00 83 GLY A N 1
ATOM 628 C CA . GLY A 1 83 ? -1.763 4.164 18.419 1.00 85.00 83 GLY A CA 1
ATOM 629 C C . GLY A 1 83 ? -1.069 3.626 19.670 1.00 85.00 83 GLY A C 1
ATOM 630 O O . GLY A 1 83 ? 0.078 3.190 19.583 1.00 85.00 83 GLY A O 1
ATOM 631 N N . GLN A 1 84 ? -1.750 3.606 20.820 1.00 89.50 84 GLN A N 1
ATOM 632 C CA . GLN A 1 84 ? -1.312 2.849 21.985 1.00 89.50 84 GLN A CA 1
ATOM 633 C C . GLN A 1 84 ? -1.842 1.416 21.874 1.00 89.50 84 GLN A C 1
ATOM 635 O O . GLN A 1 84 ? -3.047 1.185 21.909 1.00 89.50 84 GLN A O 1
ATOM 640 N N . VAL A 1 85 ? -0.930 0.440 21.802 1.00 79.50 85 VAL A N 1
ATOM 641 C CA . VAL A 1 85 ? -1.242 -0.998 21.672 1.00 79.50 85 VAL A CA 1
ATOM 642 C C . VAL A 1 85 ? -2.376 -1.492 22.592 1.00 79.50 85 VAL A C 1
ATOM 644 O O . VAL A 1 85 ? -3.240 -2.213 22.093 1.00 79.50 85 VAL A O 1
ATOM 647 N N . PRO A 1 86 ? -2.444 -1.133 23.894 1.00 82.50 86 PRO A N 1
ATOM 648 C CA . PRO A 1 86 ? -3.542 -1.598 24.745 1.00 82.50 86 PRO A CA 1
ATOM 649 C C . PRO A 1 86 ? -4.909 -1.002 24.374 1.00 82.50 86 PRO A C 1
ATOM 651 O O . PRO A 1 86 ? -5.922 -1.641 24.631 1.00 82.50 86 PRO A O 1
ATOM 654 N N . ALA A 1 87 ? -4.962 0.177 23.747 1.00 88.69 87 ALA A N 1
ATOM 655 C CA . ALA A 1 87 ? -6.207 0.863 23.397 1.00 88.69 87 ALA A CA 1
ATOM 656 C C . ALA A 1 87 ? -6.784 0.446 22.034 1.00 88.69 87 ALA A C 1
ATOM 658 O O . ALA A 1 87 ? -7.986 0.597 21.814 1.00 88.69 87 ALA A O 1
ATOM 659 N N . ASP A 1 88 ? -5.969 -0.119 21.137 1.00 88.56 88 ASP A N 1
ATOM 660 C CA . ASP A 1 88 ? -6.389 -0.487 19.778 1.00 88.56 88 ASP A CA 1
ATOM 661 C C . ASP A 1 88 ? -7.624 -1.410 19.776 1.00 88.56 88 ASP A C 1
ATOM 663 O O . ASP A 1 88 ? -8.553 -1.199 19.000 1.00 88.56 88 ASP A O 1
ATOM 667 N N . ALA A 1 89 ? -7.686 -2.407 20.666 1.00 90.56 89 ALA A N 1
ATOM 668 C CA . ALA A 1 89 ? -8.821 -3.335 20.722 1.00 90.56 89 ALA A CA 1
ATOM 669 C C . ALA A 1 89 ? -10.129 -2.650 21.163 1.00 90.56 89 ALA A C 1
ATOM 671 O O . ALA A 1 89 ? -11.187 -2.924 20.594 1.00 90.56 89 ALA A O 1
ATOM 672 N N . LEU A 1 90 ? -10.053 -1.736 22.137 1.00 94.06 90 LEU A N 1
ATOM 673 C CA . LEU A 1 90 ? -11.197 -0.941 22.586 1.00 94.06 90 LEU A CA 1
ATOM 674 C C . LEU A 1 90 ? -11.683 -0.009 21.472 1.00 94.06 90 LEU A C 1
ATOM 676 O O . LEU A 1 90 ? -12.877 0.062 21.200 1.00 94.06 90 LEU A O 1
ATOM 680 N N . LEU A 1 91 ? -10.751 0.645 20.781 1.00 94.56 91 LEU A N 1
ATOM 681 C CA . LEU A 1 91 ? -11.034 1.527 19.654 1.00 94.56 91 LEU A CA 1
ATOM 682 C C . LEU A 1 91 ? -11.692 0.789 18.481 1.00 94.56 91 LEU A C 1
ATOM 684 O O . LEU A 1 91 ? -12.633 1.310 17.888 1.00 94.56 91 LEU A O 1
ATOM 688 N N . MET A 1 92 ? -11.270 -0.443 18.178 1.00 92.75 92 MET A N 1
ATOM 689 C CA . MET A 1 92 ? -11.956 -1.279 17.184 1.00 92.75 92 MET A CA 1
ATOM 690 C C . MET A 1 92 ? -13.366 -1.683 17.637 1.00 92.75 92 MET A C 1
ATOM 692 O O . MET A 1 92 ? -14.283 -1.725 16.819 1.00 92.75 92 MET A O 1
ATOM 696 N N . ALA A 1 93 ? -13.567 -1.978 18.926 1.00 93.69 93 ALA A N 1
ATOM 697 C CA . ALA A 1 93 ? -14.900 -2.262 19.458 1.00 93.69 93 ALA A CA 1
ATOM 698 C C . ALA A 1 93 ? -15.818 -1.028 19.374 1.00 93.69 93 ALA A C 1
ATOM 700 O O . ALA A 1 93 ? -16.974 -1.161 18.975 1.00 93.69 93 ALA A O 1
ATOM 701 N N . LEU A 1 94 ? -15.286 0.161 19.677 1.00 96.06 94 LEU A N 1
ATOM 702 C CA . LEU A 1 94 ? -15.991 1.437 19.565 1.00 96.06 94 LEU A CA 1
ATOM 703 C C . LEU A 1 94 ? -16.371 1.753 18.114 1.00 96.06 94 LEU A C 1
ATOM 705 O O . LEU A 1 94 ? -17.524 2.077 17.847 1.00 96.06 94 LEU A O 1
ATOM 709 N N . ALA A 1 95 ? -15.439 1.571 17.175 1.00 94.12 95 ALA A N 1
ATOM 710 C CA . ALA A 1 95 ? -15.680 1.750 15.744 1.00 94.12 95 ALA A CA 1
ATOM 711 C C . ALA A 1 95 ? -16.825 0.864 15.238 1.00 94.12 95 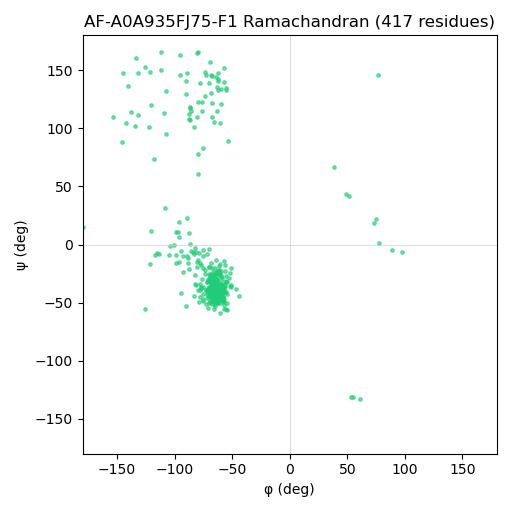ALA A C 1
ATOM 713 O O . ALA A 1 95 ? -17.742 1.347 14.583 1.00 94.12 95 ALA A O 1
ATOM 714 N N . ARG A 1 96 ? -16.823 -0.420 15.616 1.00 92.75 96 ARG A N 1
ATOM 715 C CA . ARG A 1 96 ? -17.898 -1.363 15.267 1.00 92.75 96 ARG A CA 1
ATOM 716 C C . ARG A 1 96 ? -19.244 -1.014 15.885 1.00 92.75 96 ARG A C 1
ATOM 718 O O . ARG A 1 96 ? -20.269 -1.389 15.328 1.00 92.75 96 ARG A O 1
ATOM 725 N N . TYR A 1 97 ? -19.238 -0.397 17.064 1.00 94.88 97 TYR A N 1
ATOM 726 C CA . TYR A 1 97 ? -20.460 -0.036 17.772 1.00 94.88 97 TYR A CA 1
ATOM 727 C C . TYR A 1 97 ? -21.097 1.229 17.187 1.00 94.88 97 TYR A C 1
ATOM 729 O O . TYR A 1 97 ? -22.286 1.224 16.892 1.00 94.88 97 TYR A O 1
ATOM 737 N N . MET A 1 98 ? -20.305 2.289 17.008 1.00 94.94 98 MET A N 1
ATOM 738 C CA . MET A 1 98 ? -20.784 3.600 16.549 1.00 94.94 98 MET A CA 1
ATOM 739 C C . MET A 1 98 ? -20.940 3.687 15.027 1.00 94.94 98 MET A C 1
ATOM 741 O O . MET A 1 98 ? -21.723 4.490 14.524 1.00 94.94 98 MET A O 1
ATOM 745 N N . GLY A 1 99 ? -20.180 2.888 14.274 1.00 90.69 99 GLY A N 1
ATOM 746 C CA . GLY A 1 99 ? -20.180 2.941 12.818 1.00 90.69 99 GLY A CA 1
ATOM 747 C C . GLY A 1 99 ? -19.875 4.349 12.293 1.00 90.69 99 GLY A C 1
ATOM 748 O O . GLY A 1 99 ? -18.951 5.020 12.763 1.00 90.69 99 GLY A O 1
ATOM 749 N N . SER A 1 100 ? -20.701 4.831 11.362 1.00 87.94 100 SER A N 1
ATOM 750 C CA . SER A 1 100 ? -20.557 6.149 10.731 1.00 87.94 100 SER A CA 1
ATOM 751 C C . SER A 1 100 ? -20.604 7.331 11.708 1.00 87.94 100 SER A C 1
ATOM 753 O O . SER A 1 100 ? -20.050 8.384 11.405 1.00 87.94 100 SER A O 1
ATOM 755 N N . GLU A 1 101 ? -21.210 7.183 12.892 1.00 91.62 101 GLU A N 1
ATOM 756 C CA . GLU A 1 101 ? -21.294 8.265 13.887 1.00 91.62 101 GLU A CA 1
ATOM 757 C C . GLU A 1 101 ? -19.916 8.673 14.437 1.00 91.62 101 GLU A C 1
ATOM 759 O O . GLU A 1 101 ? -19.722 9.813 14.852 1.00 91.62 101 GLU A O 1
ATOM 764 N N . LEU A 1 102 ? -18.926 7.775 14.394 1.00 93.31 102 LEU A N 1
ATOM 765 C CA . LEU A 1 102 ? -17.566 8.052 14.869 1.00 93.31 102 LEU A CA 1
ATOM 766 C C . LEU A 1 102 ? -16.717 8.831 13.849 1.00 93.31 102 LEU A C 1
ATOM 768 O O . LEU A 1 102 ? -15.658 9.359 14.200 1.00 93.31 102 LEU A O 1
ATOM 772 N N . VAL A 1 103 ? -17.151 8.892 12.585 1.00 89.75 103 VAL A N 1
ATOM 773 C CA . VAL A 1 103 ? -16.327 9.354 11.457 1.00 89.75 103 VAL A CA 1
ATOM 774 C C . VAL A 1 103 ? -15.894 10.807 11.623 1.00 89.75 103 VAL A C 1
ATOM 776 O O . VAL A 1 103 ? -14.706 11.093 11.488 1.00 89.75 103 VAL A O 1
ATOM 779 N N . GLU A 1 104 ? -16.805 11.724 11.956 1.00 88.88 104 GLU A N 1
ATOM 780 C CA . GLU A 1 104 ? -16.460 13.149 12.077 1.00 88.88 104 GLU A CA 1
ATOM 781 C C . GLU A 1 104 ? -15.459 13.412 13.208 1.00 88.88 104 GLU A C 1
ATOM 783 O O . GLU A 1 104 ? -14.443 14.093 13.022 1.00 88.88 104 GLU A O 1
ATOM 788 N N . THR A 1 105 ? -15.679 12.792 14.366 1.00 90.56 105 THR A N 1
ATOM 789 C CA . THR A 1 105 ? -14.779 12.916 15.514 1.00 90.56 105 THR A CA 1
ATOM 790 C C . THR A 1 105 ? -13.404 12.328 15.196 1.00 90.56 105 THR A C 1
ATOM 792 O O . THR A 1 105 ? -12.378 12.981 15.401 1.00 90.56 105 THR A O 1
ATOM 795 N N . ALA A 1 106 ? -13.356 11.136 14.597 1.00 91.56 106 ALA A N 1
ATOM 796 C CA . ALA A 1 106 ? -12.105 10.504 14.188 1.00 91.56 106 ALA A CA 1
ATOM 797 C C . ALA A 1 106 ? -11.352 11.322 13.119 1.00 91.56 106 ALA A C 1
ATOM 799 O O . ALA A 1 106 ? -10.131 11.487 13.216 1.00 91.56 106 ALA A O 1
ATOM 800 N N . LEU A 1 107 ? -12.058 11.896 12.137 1.00 89.88 107 LEU A N 1
ATOM 801 C CA . LEU A 1 107 ? -11.480 12.792 11.130 1.00 89.88 107 LEU A CA 1
ATOM 802 C C . LEU A 1 107 ? -10.883 14.057 11.757 1.00 89.88 107 LEU A C 1
ATOM 804 O O . LEU A 1 107 ? -9.838 14.519 11.293 1.00 89.88 107 LEU A O 1
ATOM 808 N N . SER A 1 108 ? -11.503 14.606 12.806 1.00 90.56 108 SER A N 1
ATOM 809 C CA . SER A 1 108 ? -10.968 15.751 13.550 1.00 90.56 108 SER A CA 1
ATOM 810 C C . SER A 1 108 ? -9.607 15.429 14.177 1.00 90.56 108 SER A C 1
ATOM 812 O O . SER A 1 108 ? -8.629 16.139 13.924 1.00 90.56 108 SER A O 1
ATOM 814 N N . HIS A 1 109 ? -9.495 14.304 14.892 1.00 90.38 109 HIS A N 1
ATOM 815 C CA . HIS A 1 109 ? -8.223 13.852 15.475 1.00 90.38 109 HIS A CA 1
ATOM 816 C C . HIS A 1 109 ? -7.155 13.553 14.424 1.00 90.38 109 HIS A C 1
ATOM 818 O O . HIS A 1 109 ? -5.965 13.801 14.633 1.00 90.38 109 HIS A O 1
ATOM 824 N N . LEU A 1 110 ? -7.568 13.043 13.267 1.00 87.19 110 LEU A N 1
ATOM 825 C CA . LEU A 1 110 ? -6.652 12.697 12.191 1.00 87.19 110 LEU A CA 1
ATOM 826 C C . LEU A 1 110 ? -5.908 13.917 11.626 1.00 87.19 110 LEU A C 1
ATOM 828 O O . LEU A 1 110 ? -4.804 13.770 11.099 1.00 87.19 110 LEU A O 1
ATOM 832 N N . ARG A 1 111 ? -6.469 15.129 11.768 1.00 81.50 111 ARG A N 1
ATOM 833 C CA . ARG A 1 111 ? -5.853 16.381 11.291 1.00 81.50 111 ARG A CA 1
ATOM 834 C C . ARG A 1 111 ? -4.541 16.719 11.996 1.00 81.50 111 ARG A C 1
ATOM 836 O O . ARG A 1 111 ? -3.707 17.383 11.380 1.00 81.50 111 ARG A O 1
ATOM 843 N N . THR A 1 112 ? -4.378 16.302 13.250 1.00 83.75 112 THR A N 1
ATOM 844 C CA . THR A 1 112 ? -3.210 16.606 14.097 1.00 83.75 112 THR A CA 1
ATOM 845 C C . THR A 1 112 ? -2.392 15.367 14.461 1.00 83.75 112 THR A C 1
ATOM 847 O O . THR A 1 112 ? -1.309 15.491 15.024 1.00 83.75 112 THR A O 1
ATOM 850 N N . ALA A 1 113 ? -2.874 14.167 14.133 1.00 84.69 113 ALA A N 1
ATOM 851 C CA . ALA A 1 113 ? -2.181 12.920 14.423 1.00 84.69 113 ALA A CA 1
ATOM 852 C C . ALA A 1 113 ? -0.952 12.697 13.528 1.00 84.69 113 ALA A C 1
ATOM 854 O O . ALA A 1 113 ? -0.987 12.992 12.332 1.00 84.69 113 ALA A O 1
ATOM 855 N N . GLU A 1 114 ? 0.092 12.070 14.078 1.00 82.38 114 GLU A N 1
ATOM 856 C CA . GLU A 1 114 ? 1.316 11.661 13.374 1.00 82.38 114 GLU A CA 1
ATOM 857 C C . GLU A 1 114 ? 1.717 10.219 13.728 1.00 82.38 114 GLU A C 1
ATOM 859 O O . GLU A 1 114 ? 1.269 9.661 14.735 1.00 82.38 114 GLU A O 1
ATOM 864 N N . GLY A 1 115 ? 2.549 9.599 12.884 1.00 83.38 115 GLY A N 1
ATOM 865 C CA . GLY A 1 115 ? 3.135 8.278 13.130 1.00 83.38 115 GLY A CA 1
ATOM 866 C C . GLY A 1 115 ? 2.108 7.186 13.457 1.00 83.38 115 GLY A C 1
ATOM 867 O O . GLY A 1 115 ? 1.095 7.034 12.773 1.00 83.38 115 GLY A O 1
ATOM 868 N N . ALA A 1 116 ? 2.363 6.426 14.527 1.00 82.56 116 ALA A N 1
ATOM 869 C CA . ALA A 1 116 ? 1.528 5.297 14.949 1.00 82.56 116 ALA A CA 1
ATOM 870 C C . ALA A 1 116 ? 0.072 5.691 15.267 1.00 82.56 116 ALA A C 1
ATOM 872 O O . ALA A 1 116 ? -0.850 4.932 14.969 1.00 82.56 116 ALA A O 1
ATOM 873 N N . ARG A 1 117 ? -0.153 6.896 15.810 1.00 87.88 117 ARG A N 1
ATOM 874 C CA . ARG A 1 117 ? -1.502 7.405 16.103 1.00 87.88 117 ARG A CA 1
ATOM 875 C C . ARG A 1 117 ? -2.307 7.620 14.828 1.00 87.88 117 ARG A C 1
ATOM 877 O O . ARG A 1 117 ? -3.464 7.217 14.753 1.00 87.88 117 ARG A O 1
ATOM 884 N N . ARG A 1 118 ? -1.685 8.214 13.806 1.00 85.81 118 ARG A N 1
ATOM 885 C CA . ARG A 1 118 ? -2.316 8.426 12.495 1.00 85.81 118 ARG A CA 1
ATOM 886 C C . ARG A 1 118 ? -2.715 7.099 11.851 1.00 85.81 118 ARG A C 1
ATOM 888 O O . ARG A 1 118 ? -3.839 6.966 11.377 1.00 85.81 118 ARG A O 1
ATOM 895 N N . HIS A 1 119 ? -1.815 6.121 11.881 1.00 81.69 119 HIS A N 1
ATOM 896 C CA . HIS A 1 119 ? -2.070 4.774 11.375 1.00 81.69 119 HIS A CA 1
ATOM 897 C C . HIS A 1 119 ? -3.256 4.105 12.090 1.00 81.69 119 HIS A C 1
ATOM 899 O O . HIS A 1 119 ? -4.172 3.595 11.448 1.00 81.69 119 HIS A O 1
ATOM 905 N N . ALA A 1 120 ? -3.305 4.167 13.423 1.00 86.69 120 ALA A N 1
ATOM 906 C CA . ALA A 1 120 ? -4.426 3.622 14.186 1.00 86.69 120 ALA A CA 1
ATOM 907 C C . ALA A 1 120 ? -5.767 4.302 13.856 1.00 86.69 120 ALA A C 1
ATOM 909 O O . ALA A 1 120 ? -6.761 3.605 13.661 1.00 86.69 120 ALA A O 1
ATOM 910 N N . LEU A 1 121 ? -5.792 5.632 13.720 1.00 89.56 121 LEU A N 1
ATOM 911 C CA . LEU A 1 121 ? -7.000 6.377 13.345 1.00 89.56 121 LEU A CA 1
ATOM 912 C C . LEU A 1 121 ? -7.486 6.046 11.924 1.00 89.56 121 LEU A C 1
ATOM 914 O O . LEU A 1 121 ? -8.687 5.923 11.707 1.00 89.56 121 LEU A O 1
ATOM 918 N N . ASN A 1 122 ? -6.579 5.844 10.963 1.00 85.69 122 ASN A N 1
ATOM 919 C CA . ASN A 1 122 ? -6.951 5.413 9.610 1.00 85.69 122 ASN A CA 1
ATOM 920 C C . ASN A 1 122 ? -7.595 4.023 9.601 1.00 85.69 122 ASN A C 1
ATOM 922 O O . ASN A 1 122 ? -8.607 3.823 8.929 1.00 85.69 122 ASN A O 1
ATOM 926 N N . ARG A 1 123 ? -7.036 3.069 10.357 1.00 85.62 123 ARG A N 1
ATOM 927 C CA . ARG A 1 123 ? -7.645 1.739 10.527 1.00 85.62 123 ARG A CA 1
ATOM 928 C C . ARG A 1 123 ? -9.016 1.836 11.191 1.00 85.62 123 ARG A C 1
ATOM 930 O O . ARG A 1 123 ? -9.950 1.178 10.751 1.00 85.62 123 ARG A O 1
ATOM 937 N N . LEU A 1 124 ? -9.146 2.694 12.202 1.00 89.94 124 LEU A N 1
ATOM 938 C CA . LEU A 1 124 ? -10.410 2.940 12.891 1.00 89.94 124 LEU A CA 1
ATOM 939 C C . LEU A 1 124 ? -11.487 3.496 11.956 1.00 89.94 124 LEU A C 1
ATOM 941 O O . LEU A 1 124 ? -12.597 2.982 11.970 1.00 89.94 124 LEU A O 1
ATOM 945 N N . LEU A 1 125 ? -11.163 4.477 11.110 1.00 89.12 125 LEU A N 1
ATOM 946 C CA . LEU A 1 125 ? -12.105 5.013 10.119 1.00 89.12 125 LEU A CA 1
ATOM 947 C C . LEU A 1 125 ? -12.595 3.933 9.148 1.00 89.12 125 LEU A C 1
ATOM 949 O O . LEU A 1 125 ? -13.780 3.877 8.846 1.00 89.12 125 LEU A O 1
ATOM 953 N N . GLN A 1 126 ? -11.702 3.049 8.695 1.00 83.44 126 GLN A N 1
ATOM 954 C CA . GLN A 1 126 ? -12.071 1.939 7.810 1.00 83.44 126 GLN A CA 1
ATOM 955 C C . GLN A 1 126 ? -12.990 0.913 8.480 1.00 83.44 126 GLN A C 1
ATOM 957 O O . GLN A 1 126 ? -13.825 0.323 7.799 1.00 83.44 126 GLN A O 1
ATOM 962 N N . GLU A 1 127 ? -12.806 0.671 9.780 1.00 87.75 127 GLU A N 1
ATOM 963 C CA . GLU A 1 127 ? -13.653 -0.241 10.556 1.00 87.75 127 GLU A CA 1
ATOM 964 C C . GLU A 1 127 ? -15.013 0.391 10.884 1.00 87.75 127 GLU A C 1
ATOM 966 O O . GLU A 1 127 ? -16.024 -0.305 10.882 1.00 87.75 127 GLU A O 1
ATOM 971 N N . ALA A 1 128 ? -15.030 1.700 11.155 1.00 87.75 128 ALA A N 1
ATOM 972 C CA . ALA A 1 128 ? -16.229 2.465 11.476 1.00 87.75 128 ALA A CA 1
ATOM 973 C C . ALA A 1 128 ? -17.151 2.618 10.256 1.00 87.75 128 ALA A C 1
ATOM 975 O O . ALA A 1 128 ? -18.345 2.338 10.336 1.00 87.75 128 ALA A O 1
ATOM 976 N N . ASP A 1 129 ? -16.603 3.030 9.114 1.00 84.31 129 ASP A N 1
ATOM 977 C CA . ASP A 1 129 ? -17.368 3.193 7.881 1.00 84.31 129 ASP A CA 1
ATOM 978 C C . ASP A 1 129 ? -16.464 3.020 6.653 1.00 84.31 129 ASP A C 1
ATOM 980 O O . ASP A 1 129 ? -15.664 3.904 6.359 1.00 84.31 129 ASP A O 1
ATOM 984 N N . PRO A 1 130 ? -16.594 1.941 5.865 1.00 74.62 130 PRO A N 1
ATOM 985 C CA . PRO A 1 130 ? -15.820 1.762 4.636 1.00 74.62 130 PRO A CA 1
ATOM 986 C C . PRO A 1 130 ? -15.960 2.903 3.610 1.00 74.62 130 PRO A C 1
ATOM 988 O O . PRO A 1 130 ? -15.061 3.065 2.782 1.00 74.62 130 PRO A O 1
ATOM 991 N N . ALA A 1 131 ? -17.050 3.678 3.660 1.00 76.75 131 ALA A N 1
ATOM 992 C CA . ALA A 1 131 ? -17.336 4.819 2.793 1.00 76.75 131 ALA A CA 1
ATOM 993 C C . ALA A 1 131 ? -16.955 6.179 3.416 1.00 76.75 131 ALA A C 1
ATOM 995 O O . ALA A 1 131 ? -17.254 7.221 2.834 1.00 76.75 131 ALA A O 1
ATOM 996 N N . TRP A 1 132 ? -16.227 6.209 4.545 1.00 83.12 132 TRP A N 1
ATOM 997 C CA . TRP A 1 132 ? -15.821 7.451 5.234 1.00 83.12 132 TRP A CA 1
ATOM 998 C C . TRP A 1 132 ? -15.121 8.473 4.326 1.00 83.12 132 TRP A C 1
ATOM 1000 O O . TRP A 1 132 ? -15.091 9.671 4.601 1.00 83.12 132 TRP A O 1
ATOM 1010 N N . VAL A 1 133 ? -14.516 8.006 3.240 1.00 74.06 133 VAL A N 1
ATOM 1011 C CA . VAL A 1 133 ? -13.805 8.843 2.278 1.00 74.06 133 VAL A CA 1
ATOM 1012 C C . VAL A 1 133 ? -14.731 9.737 1.437 1.00 74.06 133 VAL A C 1
ATOM 1014 O O . VAL A 1 133 ? -14.254 10.746 0.918 1.00 74.06 133 VAL A O 1
ATOM 1017 N N . ASP A 1 134 ? -16.029 9.419 1.349 1.00 75.38 134 ASP A N 1
ATOM 1018 C CA . ASP A 1 134 ? -17.061 10.258 0.718 1.00 75.38 134 ASP A CA 1
ATOM 1019 C C . ASP A 1 134 ? -17.559 11.372 1.657 1.00 75.38 134 ASP A C 1
ATOM 1021 O O . ASP A 1 134 ? -18.319 12.254 1.248 1.00 75.38 134 ASP A O 1
ATOM 1025 N N . HIS A 1 135 ? -17.116 11.374 2.920 1.00 79.81 135 HIS A N 1
ATOM 1026 C CA . HIS A 1 135 ? -17.523 12.382 3.890 1.00 79.81 135 HIS A CA 1
ATOM 1027 C C . HIS A 1 135 ? -17.054 13.784 3.455 1.00 79.81 135 HIS A C 1
ATOM 1029 O O . HIS A 1 135 ? -15.875 13.954 3.115 1.00 79.81 135 HIS A O 1
ATOM 1035 N N . PRO A 1 136 ? -17.899 14.832 3.547 1.00 78.50 136 PRO A N 1
ATOM 1036 C CA . PRO A 1 136 ? -17.522 16.203 3.183 1.00 78.50 136 PRO A CA 1
ATOM 1037 C C . PRO A 1 136 ? -16.212 16.687 3.834 1.00 78.50 136 PRO A C 1
ATOM 1039 O O . PRO A 1 136 ? -15.412 17.395 3.218 1.00 78.50 136 PRO A O 1
ATOM 1042 N N . SER A 1 137 ? -15.960 16.251 5.070 1.00 80.38 137 SER A N 1
ATOM 1043 C CA . SER A 1 137 ? -14.784 16.599 5.878 1.00 80.38 137 SER A CA 1
ATOM 1044 C C . SER A 1 137 ? -13.514 15.806 5.531 1.00 80.38 137 SER A C 1
ATOM 1046 O O . SER A 1 137 ? -12.415 16.198 5.940 1.00 80.38 137 SER A O 1
ATOM 1048 N N . ALA A 1 138 ? -13.621 14.718 4.760 1.00 80.81 138 ALA A N 1
ATOM 1049 C CA . ALA A 1 138 ? -12.506 13.820 4.464 1.00 80.81 138 ALA A CA 1
ATOM 1050 C C . ALA A 1 138 ? -11.533 14.398 3.421 1.00 80.81 138 ALA A C 1
ATOM 1052 O O . ALA A 1 138 ? -10.329 14.142 3.477 1.00 80.81 138 ALA A O 1
ATOM 1053 N N . GLY A 1 139 ? -12.010 15.240 2.495 1.00 74.44 139 GLY A N 1
ATOM 1054 C CA . GLY A 1 139 ? -11.237 15.662 1.319 1.00 74.44 139 GLY A CA 1
ATOM 1055 C C . GLY A 1 139 ? -9.931 16.421 1.611 1.00 74.44 139 GLY A C 1
ATOM 1056 O O . GLY A 1 139 ? -8.966 16.320 0.847 1.00 74.44 139 GLY A O 1
ATOM 1057 N N . GLN A 1 140 ? -9.848 17.197 2.698 1.00 75.12 140 GLN A N 1
ATOM 1058 C CA . GLN A 1 140 ? -8.586 17.849 3.088 1.00 75.12 140 GLN A CA 1
ATOM 1059 C C . GLN A 1 140 ? -7.625 16.862 3.762 1.00 75.12 140 GLN A C 1
ATOM 1061 O O . GLN A 1 140 ? -6.423 16.905 3.497 1.00 75.12 140 GLN A O 1
ATOM 1066 N N . THR A 1 141 ? -8.153 15.962 4.589 1.00 78.31 141 THR A N 1
ATOM 1067 C CA . THR A 1 141 ? -7.386 14.930 5.291 1.00 78.31 141 THR A CA 1
ATOM 1068 C C . THR A 1 141 ? -6.770 13.944 4.305 1.00 78.31 141 THR A C 1
ATOM 1070 O O . THR A 1 141 ? -5.555 13.757 4.323 1.00 78.31 141 THR A O 1
ATOM 1073 N N . ILE A 1 142 ? -7.569 13.433 3.363 1.00 76.56 142 ILE A N 1
ATOM 1074 C CA . ILE A 1 142 ? -7.116 12.563 2.270 1.00 76.56 142 ILE A CA 1
ATOM 1075 C C . ILE A 1 142 ? -5.979 13.247 1.501 1.00 76.56 142 ILE A C 1
ATOM 1077 O O . ILE A 1 142 ? -4.904 12.676 1.344 1.00 76.56 142 ILE A O 1
ATOM 1081 N N . ARG A 1 143 ? -6.151 14.511 1.082 1.00 72.12 143 ARG A N 1
ATOM 1082 C CA . ARG A 1 143 ? -5.104 15.244 0.345 1.00 72.12 143 ARG A CA 1
ATOM 1083 C C . ARG A 1 143 ? -3.798 15.400 1.126 1.00 72.12 143 ARG A C 1
ATOM 1085 O O . ARG A 1 143 ? -2.737 15.283 0.519 1.00 72.12 143 ARG A O 1
ATOM 1092 N N . ARG A 1 144 ? -3.854 15.669 2.436 1.00 73.81 144 ARG A N 1
ATOM 1093 C CA . ARG A 1 144 ? -2.646 15.770 3.278 1.00 73.81 144 ARG A CA 1
ATOM 1094 C C . ARG A 1 144 ? -1.954 14.420 3.424 1.00 73.81 144 ARG A C 1
ATOM 1096 O O . ARG A 1 144 ? -0.746 14.351 3.262 1.00 73.81 144 ARG A O 1
ATOM 1103 N N . GLN A 1 145 ? -2.712 13.361 3.682 1.00 72.00 145 GLN A N 1
ATOM 1104 C CA . GLN A 1 145 ? -2.172 12.013 3.873 1.00 72.00 145 GLN A CA 1
ATOM 1105 C C . GLN A 1 145 ? -1.562 11.429 2.597 1.00 72.00 145 GLN A C 1
ATOM 1107 O O . GLN A 1 145 ? -0.540 10.759 2.646 1.00 72.00 145 GLN A O 1
ATOM 1112 N N . LEU A 1 146 ? -2.130 11.733 1.431 1.00 68.81 146 LEU A N 1
ATOM 1113 C CA . LEU A 1 146 ? -1.525 11.355 0.152 1.00 68.81 146 LEU A CA 1
ATOM 1114 C C . LEU A 1 146 ? -0.172 12.043 -0.102 1.00 68.81 146 LEU A C 1
ATOM 1116 O O . LEU A 1 146 ? 0.619 11.564 -0.915 1.00 68.81 146 LEU A O 1
ATOM 1120 N N . ALA A 1 147 ? 0.100 13.156 0.582 1.00 66.69 147 ALA A N 1
ATOM 1121 C CA . ALA A 1 147 ? 1.371 13.865 0.511 1.00 66.69 147 ALA A CA 1
ATOM 1122 C C . ALA A 1 147 ? 2.404 13.378 1.546 1.00 66.69 147 ALA A C 1
ATOM 1124 O O . ALA A 1 147 ? 3.564 13.776 1.448 1.00 66.69 147 ALA A O 1
ATOM 1125 N N . THR A 1 148 ? 2.030 12.535 2.519 1.00 65.62 148 THR A N 1
ATOM 1126 C CA . THR A 1 148 ? 2.970 12.008 3.520 1.00 65.62 148 THR A CA 1
ATOM 1127 C C . THR A 1 148 ? 3.626 10.708 3.051 1.00 65.62 148 THR A C 1
ATOM 1129 O O . THR A 1 148 ? 3.045 9.928 2.300 1.00 65.62 148 THR A O 1
ATOM 1132 N N . SER A 1 149 ? 4.880 10.492 3.455 1.00 55.75 149 SER A N 1
ATOM 1133 C CA . SER A 1 149 ? 5.710 9.346 3.048 1.00 55.75 149 SER A CA 1
ATOM 1134 C C . SER A 1 149 ? 5.699 8.191 4.059 1.00 55.75 149 SER A C 1
ATOM 1136 O O . SER A 1 149 ? 6.633 7.393 4.089 1.00 55.75 149 SER A O 1
ATOM 1138 N N . ASP A 1 150 ? 4.707 8.138 4.945 1.00 62.19 150 ASP A N 1
ATOM 1139 C CA . ASP A 1 150 ? 4.588 7.129 5.996 1.00 62.19 150 ASP A CA 1
ATOM 1140 C C . ASP A 1 150 ? 3.687 5.955 5.570 1.00 62.19 150 ASP A C 1
ATOM 1142 O O . ASP A 1 150 ? 2.892 6.057 4.635 1.00 62.19 150 ASP A O 1
ATOM 1146 N N . GLY A 1 151 ? 3.778 4.824 6.286 1.00 59.44 151 GLY A N 1
ATOM 1147 C CA . GLY A 1 151 ? 2.973 3.617 6.020 1.00 59.44 151 GLY A CA 1
ATOM 1148 C C . GLY A 1 151 ? 1.451 3.847 6.029 1.00 59.44 151 GLY A C 1
ATOM 1149 O O . GLY A 1 151 ? 0.702 3.067 5.443 1.00 59.44 151 GLY A O 1
ATOM 1150 N N . SER A 1 152 ? 1.001 4.966 6.606 1.00 64.94 152 SER A N 1
ATOM 1151 C CA . SER A 1 152 ? -0.376 5.470 6.574 1.00 64.94 152 SER A CA 1
ATOM 1152 C C . SER A 1 152 ? -0.926 5.653 5.149 1.00 64.94 152 SER A C 1
ATOM 1154 O O . SER A 1 152 ? -2.138 5.549 4.944 1.00 64.94 152 SER A O 1
ATOM 1156 N N . ARG A 1 153 ? -0.059 5.901 4.154 1.00 70.69 153 ARG A N 1
ATOM 1157 C CA . ARG A 1 153 ? -0.459 6.103 2.754 1.00 70.69 153 ARG A CA 1
ATOM 1158 C C . ARG A 1 153 ? -1.005 4.829 2.108 1.00 70.69 153 ARG A C 1
ATOM 1160 O O . ARG A 1 153 ? -2.031 4.894 1.436 1.00 70.69 153 ARG A O 1
ATOM 1167 N N . GLY A 1 154 ? -0.383 3.669 2.335 1.00 67.38 154 GLY A N 1
ATOM 1168 C CA . GLY A 1 154 ? -0.828 2.392 1.755 1.00 67.38 154 GLY A CA 1
ATOM 1169 C C . GLY A 1 154 ? -2.198 1.934 2.252 1.00 67.38 154 GLY A C 1
ATOM 1170 O O . GLY A 1 154 ? -3.015 1.417 1.484 1.00 67.38 154 GLY A O 1
ATOM 1171 N N . GLU A 1 155 ? -2.500 2.195 3.521 1.00 68.81 155 GLU A N 1
ATOM 1172 C CA . GLU A 1 155 ? -3.829 1.941 4.077 1.00 68.81 155 GLU A CA 1
ATOM 1173 C C . GLU A 1 155 ? -4.876 2.890 3.513 1.00 68.81 155 GLU A C 1
ATOM 1175 O O . GLU A 1 155 ? -5.957 2.440 3.135 1.00 68.81 155 GLU A O 1
ATOM 1180 N N . LEU A 1 156 ? -4.551 4.181 3.393 1.00 73.25 156 LEU A N 1
ATOM 1181 C CA . LEU A 1 156 ? -5.438 5.148 2.758 1.00 73.25 156 LEU A CA 1
ATOM 1182 C C . LEU A 1 156 ? -5.704 4.778 1.297 1.00 73.25 156 LEU A C 1
ATOM 1184 O O . LEU A 1 156 ? -6.849 4.793 0.861 1.00 73.25 156 LEU A O 1
ATOM 1188 N N . MET A 1 157 ? -4.675 4.387 0.545 1.00 71.25 157 MET A N 1
ATOM 1189 C CA . MET A 1 157 ? -4.836 3.885 -0.820 1.00 71.25 157 MET A CA 1
ATOM 1190 C C . MET A 1 157 ? -5.751 2.658 -0.862 1.00 71.25 157 MET A C 1
ATOM 1192 O O . MET A 1 157 ? -6.569 2.546 -1.771 1.00 71.25 157 MET A O 1
ATOM 1196 N N . THR A 1 158 ? -5.664 1.765 0.129 1.00 69.19 158 THR A N 1
ATOM 1197 C CA . THR A 1 158 ? -6.560 0.603 0.238 1.00 69.19 158 THR A CA 1
ATOM 1198 C C . THR A 1 158 ? -8.002 1.032 0.521 1.00 69.19 158 THR A C 1
ATOM 1200 O O . THR A 1 158 ? -8.926 0.461 -0.055 1.00 69.19 158 THR A O 1
ATOM 1203 N N . ALA A 1 159 ? -8.208 2.042 1.369 1.00 66.81 159 ALA A N 1
ATOM 1204 C CA . ALA A 1 159 ? -9.530 2.600 1.651 1.00 66.81 159 ALA A CA 1
ATOM 1205 C C . ALA A 1 159 ? -10.139 3.279 0.417 1.00 66.81 159 ALA A C 1
ATOM 1207 O O . ALA A 1 159 ? -11.251 2.945 0.022 1.00 66.81 159 ALA A O 1
ATOM 1208 N N . LEU A 1 160 ? -9.380 4.158 -0.246 1.00 69.69 160 LEU A N 1
ATOM 1209 C CA . LEU A 1 160 ? -9.796 4.838 -1.477 1.00 69.69 160 LEU A CA 1
ATOM 1210 C C . LEU A 1 160 ? -10.160 3.838 -2.580 1.00 69.69 160 LEU A C 1
ATOM 1212 O O . LEU A 1 160 ? -11.160 4.014 -3.272 1.00 69.69 160 LEU A O 1
ATOM 1216 N N . ALA A 1 161 ? -9.375 2.766 -2.705 1.00 62.84 161 ALA A N 1
ATOM 1217 C CA . ALA A 1 161 ? -9.645 1.660 -3.613 1.00 62.84 161 ALA A CA 1
ATOM 1218 C C . ALA A 1 161 ? -10.963 0.935 -3.295 1.00 62.84 161 ALA A C 1
ATOM 1220 O O . ALA A 1 161 ? -11.718 0.618 -4.208 1.00 62.84 161 ALA A O 1
ATOM 1221 N N . ARG A 1 162 ? -11.250 0.670 -2.014 1.00 62.66 162 ARG A N 1
ATOM 1222 C CA . ARG A 1 162 ? -12.484 -0.011 -1.582 1.00 62.66 162 ARG A CA 1
ATOM 1223 C C . ARG A 1 162 ? -13.735 0.839 -1.777 1.00 62.66 162 ARG A C 1
ATOM 1225 O O . ARG A 1 162 ? -14.773 0.293 -2.126 1.00 62.66 162 ARG A O 1
ATOM 1232 N N . ALA A 1 163 ? -13.622 2.142 -1.562 1.00 62.56 163 ALA A N 1
ATOM 1233 C CA . ALA A 1 163 ? -14.726 3.081 -1.704 1.00 62.56 163 ALA A CA 1
ATOM 1234 C C . ALA A 1 163 ? -14.963 3.542 -3.153 1.00 62.56 163 ALA A C 1
ATOM 1236 O O . ALA A 1 163 ? -15.941 4.221 -3.432 1.00 62.56 163 ALA A O 1
ATOM 1237 N N . GLY A 1 164 ? -14.076 3.196 -4.093 1.00 56.53 164 GLY A N 1
ATOM 1238 C CA . GLY A 1 164 ? -14.229 3.582 -5.498 1.00 56.53 164 GLY A CA 1
ATOM 1239 C C . GLY A 1 164 ? -13.948 5.062 -5.784 1.00 56.53 164 GLY A C 1
ATOM 1240 O O . GLY A 1 164 ? -14.321 5.552 -6.850 1.00 56.53 164 GLY A O 1
ATOM 1241 N N . ILE A 1 165 ? -13.254 5.784 -4.889 1.00 63.69 165 ILE A N 1
ATOM 1242 C CA . ILE A 1 165 ? -12.905 7.203 -5.094 1.00 63.69 165 ILE A CA 1
ATOM 1243 C C . ILE A 1 165 ? -11.691 7.329 -6.009 1.00 63.69 165 ILE A C 1
ATOM 1245 O O . ILE A 1 165 ? -10.547 7.599 -5.621 1.00 63.69 165 ILE A O 1
ATOM 1249 N N . LEU A 1 166 ? -11.996 7.148 -7.281 1.00 56.53 166 LEU A N 1
ATOM 1250 C CA . LEU A 1 166 ? -11.062 7.035 -8.377 1.00 56.53 166 LEU A CA 1
ATOM 1251 C C . LEU A 1 166 ? -10.179 8.285 -8.545 1.00 56.53 166 LEU A C 1
ATOM 1253 O O . LEU A 1 166 ? -8.969 8.175 -8.724 1.00 56.53 166 LEU A O 1
ATOM 1257 N N . ALA A 1 167 ? -10.757 9.481 -8.408 1.00 56.09 167 ALA A N 1
ATOM 1258 C CA . ALA A 1 167 ? -10.061 10.757 -8.608 1.00 56.09 167 ALA A CA 1
ATOM 1259 C C . ALA A 1 167 ? -9.030 11.088 -7.507 1.00 56.09 167 ALA A C 1
ATOM 1261 O O . ALA A 1 167 ? -7.955 11.634 -7.774 1.00 56.09 167 ALA A O 1
ATOM 1262 N N . ALA A 1 168 ? -9.332 10.747 -6.251 1.00 60.97 168 ALA A N 1
ATOM 1263 C CA . ALA A 1 168 ? -8.391 10.926 -5.145 1.00 60.97 168 ALA A CA 1
ATOM 1264 C C . ALA A 1 168 ? -7.244 9.911 -5.241 1.00 60.97 168 ALA A C 1
ATOM 1266 O O . ALA A 1 168 ? -6.077 10.257 -5.048 1.00 60.97 168 ALA A O 1
ATOM 1267 N N . PHE A 1 169 ? -7.577 8.678 -5.625 1.00 59.81 169 PHE A N 1
ATOM 1268 C CA . PHE A 1 169 ? -6.618 7.607 -5.847 1.00 59.81 169 PHE A CA 1
ATOM 1269 C C . PHE A 1 169 ? -5.662 7.895 -7.019 1.00 59.81 169 PHE A C 1
ATOM 1271 O O . PHE A 1 169 ? -4.459 7.674 -6.910 1.00 59.81 169 PHE A O 1
ATOM 1278 N N . THR A 1 170 ? -6.135 8.471 -8.125 1.00 56.38 170 THR A N 1
ATOM 1279 C CA . THR A 1 170 ? -5.262 8.865 -9.250 1.00 56.38 170 THR A CA 1
ATOM 1280 C C . THR A 1 170 ? -4.363 10.041 -8.926 1.00 56.38 170 THR A C 1
ATOM 1282 O O . THR A 1 170 ? -3.190 10.036 -9.305 1.00 56.38 170 THR A O 1
ATOM 1285 N N . THR A 1 171 ? -4.885 11.025 -8.192 1.00 62.47 171 THR A N 1
ATOM 1286 C CA . THR A 1 171 ? -4.097 12.167 -7.716 1.00 62.47 171 THR A CA 1
ATOM 1287 C C . THR A 1 171 ? -2.965 11.705 -6.793 1.00 62.47 171 THR A C 1
ATOM 1289 O O . THR A 1 171 ? -1.849 12.218 -6.902 1.00 62.47 171 THR A O 1
ATOM 1292 N N . ALA A 1 172 ? -3.227 10.709 -5.935 1.00 63.03 172 ALA A N 1
ATOM 1293 C CA . ALA A 1 172 ? -2.216 10.057 -5.102 1.00 63.03 172 ALA A CA 1
ATOM 1294 C C . ALA A 1 172 ? -1.081 9.466 -5.942 1.00 63.03 172 ALA A C 1
ATOM 1296 O O . ALA A 1 172 ? 0.084 9.817 -5.759 1.00 63.03 172 ALA A O 1
ATOM 1297 N N . LEU A 1 173 ? -1.448 8.614 -6.903 1.00 60.94 173 LEU A N 1
ATOM 1298 C CA . LEU A 1 173 ? -0.505 7.913 -7.771 1.00 60.94 173 LEU A CA 1
ATOM 1299 C C . LEU A 1 173 ? 0.351 8.872 -8.601 1.00 60.94 173 LEU A C 1
ATOM 1301 O O . LEU A 1 173 ? 1.528 8.601 -8.815 1.00 60.94 173 LEU A O 1
ATOM 1305 N N . HIS A 1 174 ? -0.226 9.987 -9.060 1.00 61.03 174 HIS A N 1
ATOM 1306 C CA . HIS A 1 174 ? 0.478 10.991 -9.861 1.00 61.03 174 HIS A CA 1
ATOM 1307 C C . HIS A 1 174 ? 1.563 11.726 -9.089 1.00 61.03 174 HIS A C 1
ATOM 1309 O O . HIS A 1 174 ? 2.653 11.953 -9.609 1.00 61.03 174 HIS A O 1
ATOM 1315 N N . ARG A 1 175 ? 1.237 12.166 -7.874 1.00 63.59 175 ARG A N 1
ATOM 1316 C CA . ARG A 1 175 ? 2.130 13.025 -7.093 1.00 63.59 175 ARG A CA 1
ATOM 1317 C C . ARG A 1 175 ? 3.207 12.221 -6.387 1.00 63.59 175 ARG A C 1
ATOM 1319 O O . ARG A 1 175 ? 4.332 12.697 -6.271 1.00 63.59 175 ARG A O 1
ATOM 1326 N N . SER A 1 176 ? 2.859 11.013 -5.955 1.00 62.59 176 SER A N 1
ATOM 1327 C CA . SER A 1 176 ? 3.725 10.194 -5.127 1.00 62.59 176 SER A CA 1
ATOM 1328 C C . SER A 1 176 ? 3.514 8.716 -5.487 1.00 62.59 176 SER A C 1
ATOM 1330 O O . SER A 1 176 ? 2.667 8.057 -4.881 1.00 62.59 176 SER A O 1
ATOM 1332 N N . PRO A 1 177 ? 4.245 8.180 -6.483 1.00 62.03 177 PRO A N 1
ATOM 1333 C CA . PRO A 1 177 ? 4.057 6.807 -6.939 1.00 62.03 177 PRO A CA 1
ATOM 1334 C C . PRO A 1 177 ? 4.242 5.792 -5.797 1.00 62.03 177 PRO A C 1
ATOM 1336 O O . PRO A 1 177 ? 4.985 6.073 -4.847 1.00 62.03 177 PRO A O 1
ATOM 1339 N N . PRO A 1 178 ? 3.586 4.617 -5.870 1.00 65.69 178 PRO A N 1
ATOM 1340 C CA . PRO A 1 178 ? 3.708 3.585 -4.848 1.00 65.69 178 PRO A CA 1
ATOM 1341 C C . PRO A 1 178 ? 5.162 3.122 -4.709 1.00 65.69 178 PRO A C 1
ATOM 1343 O O . PRO A 1 178 ? 5.831 2.844 -5.705 1.00 65.69 178 PRO A O 1
ATOM 1346 N N . THR A 1 179 ? 5.656 3.017 -3.481 1.00 62.50 179 THR A N 1
ATOM 1347 C CA . THR A 1 179 ? 7.022 2.575 -3.164 1.00 62.50 179 THR A CA 1
ATOM 1348 C C . THR A 1 179 ? 7.046 1.349 -2.258 1.00 62.50 179 THR A C 1
ATOM 1350 O O . THR A 1 179 ? 8.066 0.662 -2.234 1.00 62.50 179 THR A O 1
ATOM 1353 N N . THR A 1 180 ? 5.942 1.015 -1.574 1.00 61.91 180 THR A N 1
ATOM 1354 C CA . THR A 1 180 ? 5.870 -0.139 -0.659 1.00 61.91 180 THR A CA 1
ATOM 1355 C C . THR A 1 180 ? 4.957 -1.262 -1.173 1.00 61.91 180 THR A C 1
ATOM 1357 O O . THR A 1 180 ? 3.982 -0.996 -1.883 1.00 61.91 180 THR A O 1
ATOM 1360 N N . PRO A 1 181 ? 5.226 -2.538 -0.828 1.00 56.72 181 PRO A N 1
ATOM 1361 C CA . PRO A 1 181 ? 4.367 -3.671 -1.194 1.00 56.72 181 PRO A CA 1
ATOM 1362 C C . PRO A 1 181 ? 2.896 -3.514 -0.776 1.00 56.72 181 PRO A C 1
ATOM 1364 O O . PRO A 1 181 ? 2.000 -4.003 -1.463 1.00 56.72 181 PRO A O 1
ATOM 1367 N N . GLU A 1 182 ? 2.620 -2.831 0.333 1.00 60.53 182 GLU A N 1
ATOM 1368 C CA . GLU A 1 182 ? 1.269 -2.577 0.839 1.00 60.53 182 GLU A CA 1
ATOM 1369 C C . GLU A 1 182 ? 0.488 -1.632 -0.082 1.00 60.53 182 GLU A C 1
ATOM 1371 O O . GLU A 1 182 ? -0.673 -1.901 -0.398 1.00 60.53 182 GLU A O 1
ATOM 1376 N N . GLU A 1 183 ? 1.135 -0.573 -0.573 1.00 65.69 183 GLU A N 1
ATOM 1377 C CA . GLU A 1 183 ? 0.562 0.361 -1.551 1.00 65.69 183 GLU A CA 1
ATOM 1378 C C . GLU A 1 183 ? 0.312 -0.326 -2.899 1.00 65.69 183 GLU A C 1
ATOM 1380 O O . GLU A 1 183 ? -0.715 -0.103 -3.545 1.00 65.69 183 GLU A O 1
ATOM 1385 N N . TRP A 1 184 ? 1.210 -1.233 -3.294 1.00 63.19 184 TRP A N 1
ATOM 1386 C CA . TRP A 1 184 ? 1.017 -2.098 -4.459 1.00 63.19 184 TRP A CA 1
ATOM 1387 C C . TRP A 1 184 ? -0.167 -3.057 -4.284 1.00 63.19 184 TRP A C 1
ATOM 1389 O O . TRP A 1 184 ? -0.967 -3.240 -5.199 1.00 63.19 184 TRP A O 1
ATOM 1399 N N . ASN A 1 185 ? -0.347 -3.636 -3.098 1.00 58.16 185 ASN A N 1
ATOM 1400 C CA . ASN A 1 185 ? -1.493 -4.498 -2.808 1.00 58.16 185 ASN A CA 1
ATOM 1401 C C . ASN A 1 185 ? -2.823 -3.726 -2.778 1.00 58.16 185 ASN A C 1
ATOM 1403 O O . ASN A 1 185 ? -3.858 -4.284 -3.150 1.00 58.16 185 ASN A O 1
ATOM 1407 N N . ALA A 1 186 ? -2.818 -2.459 -2.353 1.00 62.34 186 ALA A N 1
ATOM 1408 C CA . ALA A 1 186 ? -3.989 -1.584 -2.409 1.00 62.34 186 ALA A CA 1
ATOM 1409 C C . ALA A 1 186 ? -4.503 -1.421 -3.849 1.00 62.34 186 ALA A C 1
ATOM 1411 O O . ALA A 1 186 ? -5.697 -1.586 -4.109 1.00 62.34 186 ALA A O 1
ATOM 1412 N N . LEU A 1 187 ? -3.578 -1.197 -4.789 1.00 58.62 187 LEU A N 1
ATOM 1413 C CA . LEU A 1 187 ? -3.850 -1.120 -6.227 1.00 58.62 187 LEU A CA 1
ATOM 1414 C C . LEU A 1 187 ? -4.503 -2.387 -6.785 1.00 58.62 187 LEU A C 1
ATOM 1416 O O . LEU A 1 187 ? -5.374 -2.293 -7.645 1.00 58.62 187 LEU A O 1
ATOM 1420 N N . GLY A 1 188 ? -4.130 -3.566 -6.284 1.00 53.47 188 GLY A N 1
ATOM 1421 C CA . GLY A 1 188 ? -4.744 -4.820 -6.725 1.00 53.47 188 GLY A CA 1
ATOM 1422 C C . GLY A 1 188 ? -6.093 -5.137 -6.151 1.00 53.47 188 GLY A C 1
ATOM 1423 O O . GLY A 1 188 ? -6.954 -5.672 -6.851 1.00 53.47 188 GLY A O 1
ATOM 1424 N N . ARG A 1 189 ? -6.323 -4.743 -4.902 1.00 52.41 189 ARG A N 1
ATOM 1425 C CA . ARG A 1 189 ? -7.648 -4.855 -4.293 1.00 52.41 189 ARG A CA 1
ATOM 1426 C C . ARG A 1 189 ? -8.658 -3.909 -4.920 1.00 52.41 189 ARG A C 1
ATOM 1428 O O . ARG A 1 189 ? -9.830 -4.265 -4.953 1.00 52.41 189 ARG A O 1
ATOM 1435 N N . ALA A 1 190 ? -8.203 -2.779 -5.464 1.00 53.94 190 ALA A N 1
ATOM 1436 C CA . ALA A 1 190 ? -9.048 -1.845 -6.198 1.00 53.94 190 ALA A CA 1
ATOM 1437 C C . ALA A 1 190 ? -9.766 -2.486 -7.393 1.00 53.94 190 ALA A C 1
ATOM 1439 O O . ALA A 1 190 ? -10.673 -1.851 -7.914 1.00 53.94 190 ALA A O 1
ATOM 1440 N N . LYS A 1 191 ? -9.360 -3.701 -7.832 1.00 50.81 191 LYS A N 1
ATOM 1441 C CA . LYS A 1 191 ? -9.815 -4.353 -9.069 1.00 50.81 191 LYS A CA 1
ATOM 1442 C C . LYS A 1 191 ? -9.960 -3.287 -10.142 1.00 50.81 191 LYS A C 1
ATOM 1444 O O . LYS A 1 191 ? -11.079 -2.951 -10.497 1.00 50.81 191 LYS A O 1
ATOM 1449 N N . LEU A 1 192 ? -8.840 -2.695 -10.562 1.00 53.91 192 LEU A N 1
ATOM 1450 C CA . LEU A 1 192 ? -8.813 -1.657 -11.591 1.00 53.91 192 LEU A CA 1
ATOM 1451 C C . LEU A 1 192 ? -9.539 -2.181 -12.843 1.00 53.91 192 LEU A C 1
ATOM 1453 O O . LEU A 1 192 ? -8.934 -2.848 -13.671 1.00 53.91 192 LEU A O 1
ATOM 1457 N N . VAL A 1 193 ? -10.850 -1.964 -12.923 1.00 49.69 193 VAL A N 1
ATOM 1458 C CA . VAL A 1 193 ? -11.717 -2.338 -14.051 1.00 49.69 193 VAL A CA 1
ATOM 1459 C C . VAL A 1 193 ? -11.906 -1.161 -14.990 1.00 49.69 193 VAL A C 1
ATOM 1461 O O . VAL A 1 193 ? -12.316 -1.350 -16.129 1.00 49.69 193 VAL A O 1
ATOM 1464 N N . ASP A 1 194 ? -11.566 0.039 -14.524 1.00 53.81 194 ASP A N 1
ATOM 1465 C CA . ASP A 1 194 ? -11.566 1.249 -15.321 1.00 53.81 194 ASP A CA 1
ATOM 1466 C C . ASP A 1 194 ? -10.332 1.267 -16.254 1.00 53.81 194 ASP A C 1
ATOM 1468 O O . ASP A 1 194 ? -9.188 1.324 -15.775 1.00 53.81 194 ASP A O 1
ATOM 1472 N N . PRO A 1 195 ? -10.532 1.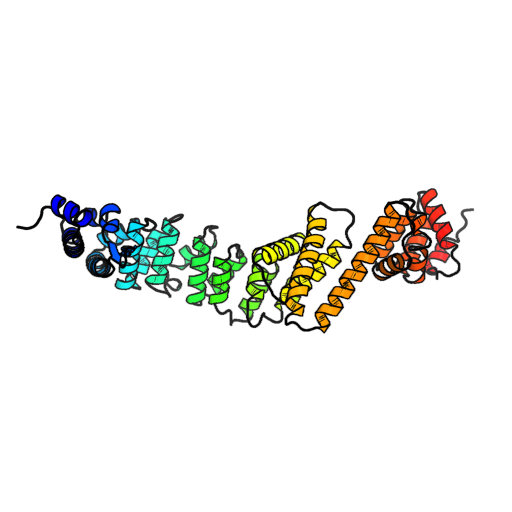217 -17.586 1.00 55.31 195 PRO A N 1
ATOM 1473 C CA . PRO A 1 195 ? -9.444 1.202 -18.557 1.00 55.31 195 PRO A CA 1
ATOM 1474 C C . PRO A 1 195 ? -8.605 2.485 -18.562 1.00 55.31 195 PRO A C 1
ATOM 1476 O O . PRO A 1 195 ? -7.409 2.427 -18.858 1.00 55.31 195 PRO A O 1
ATOM 1479 N N . GLU A 1 196 ? -9.186 3.643 -18.240 1.00 56.22 196 GLU A N 1
ATOM 1480 C CA . GLU A 1 196 ? -8.445 4.901 -18.131 1.00 56.22 196 GLU A CA 1
ATOM 1481 C C . GLU A 1 196 ? -7.532 4.866 -16.914 1.00 56.22 196 GLU A C 1
ATOM 1483 O O . GLU A 1 196 ? -6.358 5.229 -17.022 1.00 56.22 196 GLU A O 1
ATOM 1488 N N . LEU A 1 197 ? -8.008 4.322 -15.791 1.00 55.03 197 LEU A N 1
ATOM 1489 C CA . LEU A 1 197 ? -7.160 4.153 -14.618 1.00 55.03 197 LEU A CA 1
ATOM 1490 C C . LEU A 1 197 ? -6.054 3.148 -14.822 1.00 55.03 197 LEU A C 1
ATOM 1492 O O . LEU A 1 197 ? -4.941 3.376 -14.362 1.00 55.03 197 LEU A O 1
ATOM 1496 N N . ILE A 1 198 ? -6.356 2.039 -15.492 1.00 57.72 198 ILE A N 1
ATOM 1497 C CA . ILE A 1 198 ? -5.344 1.067 -15.877 1.00 57.72 198 ILE A CA 1
ATOM 1498 C C . ILE A 1 198 ? -4.296 1.779 -16.723 1.00 57.72 198 ILE A C 1
ATOM 1500 O O . ILE A 1 198 ? -3.118 1.698 -16.411 1.00 57.72 198 ILE A O 1
ATOM 1504 N N . ASN A 1 199 ? -4.687 2.542 -17.740 1.00 57.09 199 ASN A N 1
ATOM 1505 C CA . ASN A 1 199 ? -3.743 3.255 -18.599 1.00 57.09 199 ASN A CA 1
ATOM 1506 C C . ASN A 1 199 ? -2.912 4.304 -17.855 1.00 57.09 199 ASN A C 1
ATOM 1508 O O . ASN A 1 199 ? -1.724 4.465 -18.153 1.00 57.09 199 ASN A O 1
ATOM 1512 N N . LEU A 1 200 ? -3.527 4.998 -16.903 1.00 54.22 200 LEU A N 1
ATOM 1513 C CA . LEU A 1 200 ? -2.916 6.052 -16.111 1.00 54.22 200 LEU A CA 1
ATOM 1514 C C . LEU A 1 200 ? -1.974 5.485 -15.044 1.00 54.22 200 LEU A C 1
ATOM 1516 O O . LEU A 1 200 ? -0.827 5.919 -14.937 1.00 54.22 200 LEU A O 1
ATOM 1520 N N . ALA A 1 201 ? -2.430 4.466 -14.313 1.00 55.88 201 ALA A N 1
ATOM 1521 C CA . ALA A 1 201 ? -1.596 3.660 -13.445 1.00 55.88 201 ALA A CA 1
ATOM 1522 C C . ALA A 1 201 ? -0.439 3.127 -14.282 1.00 55.88 201 ALA A C 1
ATOM 1524 O O . ALA A 1 201 ? 0.687 3.463 -13.970 1.00 55.88 201 ALA A O 1
ATOM 1525 N N . LEU A 1 202 ? -0.667 2.413 -15.388 1.00 60.16 202 LEU A N 1
ATOM 1526 C CA . LEU A 1 202 ? 0.380 1.872 -16.266 1.00 60.16 202 LEU A CA 1
ATOM 1527 C C . LEU A 1 202 ? 1.417 2.915 -16.708 1.00 60.16 202 LEU A C 1
ATOM 1529 O O . LEU A 1 202 ? 2.593 2.575 -16.809 1.00 60.16 202 LEU A O 1
ATOM 1533 N N . ALA A 1 203 ? 1.020 4.167 -16.956 1.00 60.25 203 ALA A N 1
ATOM 1534 C CA . ALA A 1 203 ? 1.946 5.248 -17.307 1.00 60.25 203 ALA A CA 1
ATOM 1535 C C . ALA A 1 203 ? 2.899 5.626 -16.155 1.00 60.25 203 ALA A C 1
ATOM 1537 O O . ALA A 1 203 ? 4.056 5.973 -16.401 1.00 60.25 203 ALA A O 1
ATOM 1538 N N . VAL A 1 204 ? 2.429 5.517 -14.910 1.00 59.50 204 VAL A N 1
ATOM 1539 C CA . VAL A 1 204 ? 3.216 5.702 -13.681 1.00 59.50 204 VAL A CA 1
ATOM 1540 C C . VAL A 1 204 ? 3.968 4.410 -13.312 1.00 59.50 204 VAL A C 1
ATOM 1542 O O . VAL A 1 204 ? 5.165 4.442 -13.048 1.00 59.50 204 VAL A O 1
ATOM 1545 N N . LEU A 1 205 ? 3.297 3.257 -13.394 1.00 59.62 205 LEU A N 1
ATOM 1546 C CA . LEU A 1 205 ? 3.765 1.907 -13.066 1.00 59.62 205 LEU A CA 1
ATOM 1547 C C . LEU A 1 205 ? 4.943 1.490 -13.946 1.00 59.62 205 LEU A C 1
ATOM 1549 O O . LEU A 1 205 ? 5.921 0.946 -13.446 1.00 59.62 205 LEU A O 1
ATOM 1553 N N . ALA A 1 206 ? 4.905 1.805 -15.242 1.00 58.75 206 ALA A N 1
ATOM 1554 C CA . AL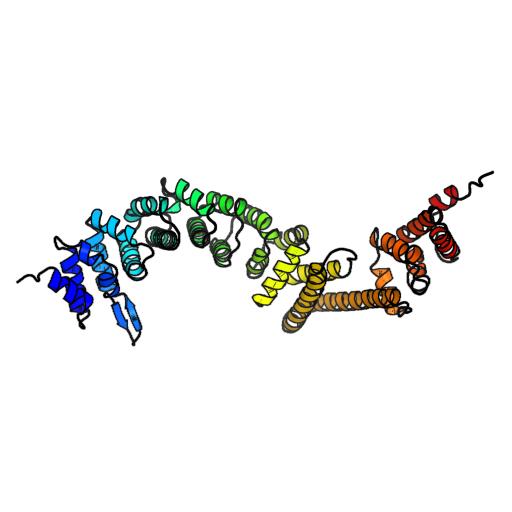A A 1 206 ? 6.015 1.540 -16.156 1.00 58.75 206 ALA A CA 1
ATOM 1555 C C . ALA A 1 206 ? 7.312 2.274 -15.763 1.00 58.75 206 ALA A C 1
ATOM 1557 O O . ALA A 1 206 ? 8.385 1.883 -16.206 1.00 58.75 206 ALA A O 1
ATOM 1558 N N . ARG A 1 207 ? 7.230 3.319 -14.926 1.00 60.22 207 ARG A N 1
ATOM 1559 C CA . ARG A 1 207 ? 8.380 4.097 -14.439 1.00 60.22 207 ARG A CA 1
ATOM 1560 C C . ARG A 1 207 ? 8.818 3.705 -13.028 1.00 60.22 207 ARG A C 1
ATOM 1562 O O . ARG A 1 207 ? 9.813 4.234 -12.541 1.00 60.22 207 ARG A O 1
ATOM 1569 N N . THR A 1 208 ? 8.149 2.746 -12.382 1.00 64.69 208 THR A N 1
ATOM 1570 C CA . THR A 1 208 ? 8.446 2.337 -11.000 1.00 64.69 208 THR A CA 1
ATOM 1571 C C . THR A 1 208 ? 8.826 0.854 -10.922 1.00 64.69 208 THR A C 1
ATOM 1573 O O . THR A 1 208 ? 8.001 0.008 -11.261 1.00 64.69 208 THR A O 1
ATOM 1576 N N . PRO A 1 209 ? 10.038 0.496 -10.450 1.00 62.50 209 PRO A N 1
ATOM 1577 C CA . PRO A 1 209 ? 10.508 -0.891 -10.482 1.00 62.50 209 PRO A CA 1
ATOM 1578 C C . PRO A 1 209 ? 9.595 -1.900 -9.767 1.00 62.50 209 PRO A C 1
ATOM 1580 O O . PRO A 1 209 ? 9.310 -2.976 -10.291 1.00 62.50 209 PRO A O 1
ATOM 1583 N N . GLY A 1 210 ? 9.065 -1.532 -8.595 1.00 61.56 210 GLY A N 1
ATOM 1584 C CA . GLY A 1 210 ? 8.179 -2.400 -7.808 1.00 61.56 210 GLY A CA 1
ATOM 1585 C C . GLY A 1 210 ? 6.860 -2.755 -8.504 1.00 61.56 210 GLY A C 1
ATOM 1586 O O . GLY A 1 210 ? 6.280 -3.805 -8.228 1.00 61.56 210 GLY A O 1
ATOM 1587 N N . ALA A 1 211 ? 6.419 -1.942 -9.468 1.00 65.88 211 ALA A N 1
ATOM 1588 C CA . ALA A 1 211 ? 5.171 -2.165 -10.187 1.00 65.88 211 ALA A CA 1
ATOM 1589 C C . ALA A 1 211 ? 5.201 -3.426 -11.055 1.00 65.88 211 ALA A C 1
ATOM 1591 O O . ALA A 1 211 ? 4.170 -4.067 -11.264 1.00 65.88 211 ALA A O 1
ATOM 1592 N N . VAL A 1 212 ? 6.384 -3.790 -11.563 1.00 67.38 212 VAL A N 1
ATOM 1593 C CA . VAL A 1 212 ? 6.545 -4.936 -12.460 1.00 67.38 212 VAL A CA 1
ATOM 1594 C C . VAL A 1 212 ? 6.229 -6.233 -11.738 1.00 67.38 212 VAL A C 1
ATOM 1596 O O . VAL A 1 212 ? 5.512 -7.059 -12.287 1.00 67.38 212 VAL A O 1
ATOM 1599 N N . LEU A 1 213 ? 6.698 -6.393 -10.498 1.00 61.78 213 LEU A N 1
ATOM 1600 C CA . LEU A 1 213 ? 6.419 -7.586 -9.693 1.00 61.78 213 LEU A CA 1
ATOM 1601 C C . LEU A 1 213 ? 4.941 -7.737 -9.370 1.00 61.78 213 LEU A C 1
ATOM 1603 O O . LEU A 1 213 ? 4.431 -8.851 -9.276 1.00 61.78 213 LEU A O 1
ATOM 1607 N N . TYR A 1 214 ? 4.267 -6.610 -9.188 1.00 66.12 214 TYR A N 1
ATOM 1608 C CA . TYR A 1 214 ? 2.852 -6.577 -8.894 1.00 66.12 214 TYR A CA 1
ATOM 1609 C C . TYR A 1 214 ? 2.020 -6.947 -10.137 1.00 66.12 214 TYR A C 1
ATOM 1611 O O . TYR A 1 214 ? 1.215 -7.874 -10.091 1.00 66.12 214 TYR A O 1
ATOM 1619 N N . LEU A 1 215 ? 2.275 -6.306 -11.281 1.00 61.97 215 LEU A N 1
ATOM 1620 C CA . LEU A 1 215 ? 1.564 -6.591 -12.535 1.00 61.97 215 LEU A CA 1
ATOM 1621 C C . LEU A 1 215 ? 1.880 -7.987 -13.089 1.00 61.97 215 LEU A C 1
ATOM 1623 O O . LEU A 1 215 ? 1.019 -8.621 -13.690 1.00 61.97 215 LEU A O 1
ATOM 1627 N N . ALA A 1 216 ? 3.083 -8.494 -12.824 1.00 59.75 216 ALA A N 1
ATOM 1628 C CA . ALA A 1 216 ? 3.506 -9.858 -13.125 1.00 59.75 216 ALA A CA 1
ATOM 1629 C C . ALA A 1 216 ? 2.685 -10.945 -12.411 1.00 59.75 216 ALA A C 1
ATOM 1631 O O . ALA A 1 216 ? 2.702 -12.089 -12.865 1.00 59.75 216 ALA A O 1
ATOM 1632 N N . ARG A 1 217 ? 2.011 -10.603 -11.302 1.00 57.66 217 ARG A N 1
ATOM 1633 C CA . ARG A 1 217 ? 1.157 -11.504 -10.508 1.00 57.66 217 ARG A CA 1
ATOM 1634 C C . ARG A 1 217 ? -0.320 -11.427 -10.893 1.00 57.66 217 ARG A C 1
ATOM 1636 O O . ARG A 1 217 ? -1.117 -12.190 -10.349 1.00 57.66 217 ARG A O 1
ATOM 1643 N N . LEU A 1 218 ? -0.702 -10.508 -11.781 1.00 57.72 218 LEU A N 1
ATOM 1644 C CA . LEU A 1 218 ? -2.073 -10.449 -12.274 1.00 57.72 218 LEU A CA 1
ATOM 1645 C C . LEU A 1 218 ? -2.356 -11.660 -13.179 1.00 57.72 218 LEU A C 1
ATOM 1647 O O . LEU A 1 218 ? -1.500 -11.998 -13.997 1.00 57.72 218 LEU A O 1
ATOM 1651 N N . PRO A 1 219 ? -3.548 -12.284 -13.075 1.00 52.28 219 PRO A N 1
ATOM 1652 C CA . PRO A 1 219 ? -3.937 -13.396 -13.946 1.00 52.28 219 PRO A CA 1
ATOM 1653 C C . PRO A 1 219 ? -3.889 -13.015 -15.429 1.00 52.28 219 PRO A C 1
ATOM 1655 O O . PRO A 1 219 ? -3.454 -13.805 -16.259 1.00 52.28 219 PRO A O 1
ATOM 1658 N N . GLU A 1 220 ? -4.279 -11.775 -15.739 1.00 59.75 220 GLU A N 1
ATOM 1659 C CA . GLU A 1 220 ? -4.190 -11.177 -17.068 1.00 59.75 220 GLU A CA 1
ATOM 1660 C C . GLU A 1 220 ? -3.621 -9.755 -16.940 1.00 59.75 220 GLU A C 1
ATOM 1662 O O . GLU A 1 220 ? -4.326 -8.836 -16.509 1.00 59.75 220 GLU A O 1
ATOM 1667 N N . PRO A 1 221 ? -2.331 -9.535 -17.251 1.00 61.28 221 PRO A N 1
ATOM 1668 C CA . PRO A 1 221 ? -1.791 -8.188 -17.307 1.00 61.28 221 PRO A CA 1
ATOM 1669 C C . PRO A 1 221 ? -2.419 -7.427 -18.489 1.00 61.28 221 PRO A C 1
ATOM 1671 O O . PRO A 1 221 ? -2.638 -8.014 -19.552 1.00 61.28 221 PRO A O 1
ATOM 1674 N N . PRO A 1 222 ? -2.663 -6.110 -18.364 1.00 63.66 222 PRO A N 1
ATOM 1675 C CA . PRO A 1 222 ? -3.190 -5.313 -19.467 1.00 63.66 222 PRO A CA 1
ATOM 1676 C C . PRO A 1 222 ? -2.309 -5.433 -20.717 1.00 63.66 222 PRO A C 1
ATOM 1678 O O . PRO A 1 222 ? -1.090 -5.287 -20.626 1.00 63.66 222 PRO A O 1
ATOM 1681 N N . ALA A 1 223 ? -2.905 -5.619 -21.898 1.00 65.88 223 ALA A N 1
ATOM 1682 C CA . ALA A 1 223 ? -2.157 -5.842 -23.144 1.00 65.88 223 ALA A CA 1
ATOM 1683 C C . ALA A 1 223 ? -1.132 -4.728 -23.464 1.00 65.88 223 ALA A C 1
ATOM 1685 O O . ALA A 1 223 ? -0.063 -4.988 -24.013 1.00 65.88 223 ALA A O 1
ATOM 1686 N N . ALA A 1 224 ? -1.421 -3.483 -23.068 1.00 65.38 224 ALA A N 1
ATOM 1687 C CA . ALA A 1 224 ? -0.536 -2.333 -23.261 1.00 65.38 224 ALA A CA 1
ATOM 1688 C C . ALA A 1 224 ? 0.625 -2.244 -22.247 1.00 65.38 224 ALA A C 1
ATOM 1690 O O . ALA A 1 224 ? 1.501 -1.390 -22.402 1.00 65.38 224 ALA A O 1
ATOM 1691 N N . PHE A 1 225 ? 0.654 -3.096 -21.216 1.00 68.50 225 PHE A N 1
ATOM 1692 C CA . PHE A 1 225 ? 1.659 -3.037 -20.155 1.00 68.50 225 PHE A CA 1
ATOM 1693 C C . PHE A 1 225 ? 3.063 -3.340 -20.673 1.00 68.50 225 PHE A C 1
ATOM 1695 O O . PHE A 1 225 ? 3.959 -2.510 -20.524 1.00 68.50 225 PHE A O 1
ATOM 1702 N N . LEU A 1 226 ? 3.249 -4.499 -21.311 1.00 69.06 226 LEU A N 1
ATOM 1703 C CA . LEU A 1 226 ? 4.566 -4.958 -21.752 1.00 69.06 226 LEU A CA 1
ATOM 1704 C C . LEU A 1 226 ? 5.235 -3.967 -22.733 1.00 69.06 226 LEU A C 1
ATOM 1706 O O . LEU A 1 226 ? 6.392 -3.611 -22.493 1.00 69.06 226 LEU A O 1
ATOM 1710 N N . PRO A 1 227 ? 4.543 -3.433 -23.766 1.00 69.19 227 PRO A N 1
ATOM 1711 C CA . PRO A 1 227 ? 5.123 -2.420 -24.651 1.00 69.19 227 PRO A CA 1
ATOM 1712 C C . PRO A 1 227 ? 5.527 -1.127 -23.927 1.00 69.19 227 PRO A C 1
ATOM 1714 O O . PRO A 1 227 ? 6.608 -0.594 -24.174 1.00 69.19 227 PRO A O 1
ATOM 1717 N N . ARG A 1 228 ? 4.692 -0.620 -23.008 1.00 68.62 228 ARG A N 1
ATOM 1718 C CA . ARG A 1 228 ? 4.962 0.634 -22.278 1.00 68.62 228 ARG A CA 1
ATOM 1719 C C . ARG A 1 228 ? 6.091 0.490 -21.262 1.00 68.62 228 ARG A C 1
ATOM 1721 O O . ARG A 1 228 ? 6.924 1.382 -21.141 1.00 68.62 228 ARG A O 1
ATOM 1728 N N . MET A 1 229 ? 6.130 -0.640 -20.566 1.00 73.94 229 MET A N 1
ATOM 1729 C CA . MET A 1 229 ? 7.197 -0.998 -19.637 1.00 73.94 229 MET A CA 1
ATOM 1730 C C . MET A 1 229 ? 8.552 -1.051 -20.352 1.00 73.94 229 MET A C 1
ATOM 1732 O O . MET A 1 229 ? 9.512 -0.437 -19.898 1.00 73.94 229 MET A O 1
ATOM 1736 N N . LEU A 1 230 ? 8.623 -1.723 -21.507 1.00 71.88 230 LEU A N 1
ATOM 1737 C CA . LEU A 1 230 ? 9.849 -1.788 -22.307 1.00 71.88 230 LEU A CA 1
ATOM 1738 C C . LEU A 1 230 ? 10.278 -0.411 -22.836 1.00 71.88 230 LEU A C 1
ATOM 1740 O O . LEU A 1 230 ? 11.475 -0.127 -22.877 1.00 71.88 230 LEU A O 1
ATOM 1744 N N . ALA A 1 231 ? 9.323 0.453 -23.194 1.00 71.50 231 ALA A N 1
ATOM 1745 C CA . ALA A 1 231 ? 9.602 1.819 -23.638 1.00 71.50 231 ALA A CA 1
ATOM 1746 C C . ALA A 1 231 ? 10.139 2.727 -22.513 1.00 71.50 231 ALA A C 1
ATOM 1748 O O . ALA A 1 231 ? 10.961 3.600 -22.776 1.00 71.50 231 ALA A O 1
ATOM 1749 N N . ALA A 1 232 ? 9.697 2.523 -21.269 1.00 66.25 232 ALA A N 1
ATOM 1750 C CA . ALA A 1 232 ? 10.107 3.321 -20.110 1.00 66.25 232 ALA A CA 1
ATOM 1751 C C . ALA A 1 232 ? 11.368 2.794 -19.397 1.00 66.25 232 ALA A C 1
ATOM 1753 O O . ALA A 1 232 ? 11.927 3.488 -18.547 1.00 66.25 232 ALA A O 1
ATOM 1754 N N . ALA A 1 233 ? 11.821 1.580 -19.722 1.00 69.81 233 ALA A N 1
ATOM 1755 C CA . ALA A 1 233 ? 12.917 0.916 -19.030 1.00 69.81 233 ALA A CA 1
ATOM 1756 C C . ALA A 1 233 ? 14.256 1.654 -19.226 1.00 69.81 233 ALA A C 1
ATOM 1758 O O . ALA A 1 233 ? 14.883 1.547 -20.284 1.00 69.81 233 ALA A O 1
ATOM 1759 N N . SER A 1 234 ? 14.735 2.358 -18.194 1.00 69.38 234 SER A N 1
ATOM 1760 C CA . SER A 1 234 ? 16.135 2.804 -18.095 1.00 69.38 234 SER A CA 1
ATOM 1761 C C . SER A 1 234 ? 17.034 1.662 -17.589 1.00 69.38 234 SER A C 1
ATOM 1763 O O . SER A 1 234 ? 16.521 0.666 -17.068 1.00 69.38 234 SER A O 1
ATOM 1765 N N . PRO A 1 235 ? 18.368 1.750 -17.722 1.00 63.94 235 PRO A N 1
ATOM 1766 C CA . PRO A 1 235 ? 19.283 0.758 -17.152 1.00 63.94 235 PRO A CA 1
ATOM 1767 C C . PRO A 1 235 ? 19.147 0.600 -15.629 1.00 63.94 235 PRO A C 1
ATOM 1769 O O . PRO A 1 235 ? 19.048 -0.522 -15.138 1.00 63.94 235 PRO A O 1
ATOM 1772 N N . GLU A 1 236 ? 19.070 1.707 -14.889 1.00 62.69 236 GLU A N 1
ATOM 1773 C CA . GLU A 1 236 ? 18.914 1.748 -13.427 1.00 62.69 236 GLU A CA 1
ATOM 1774 C C . GLU A 1 236 ? 17.554 1.185 -13.007 1.00 62.69 236 GLU A C 1
ATOM 1776 O O . GLU A 1 236 ? 17.445 0.420 -12.049 1.00 62.69 236 GLU A O 1
ATOM 1781 N N . TRP A 1 237 ? 16.513 1.514 -13.771 1.00 73.12 237 TRP A N 1
ATOM 1782 C CA . TRP A 1 237 ? 15.177 0.976 -13.564 1.00 73.12 237 TRP A CA 1
ATOM 1783 C C . TRP A 1 237 ? 15.146 -0.539 -13.791 1.00 73.12 237 TRP A C 1
ATOM 1785 O O . TRP A 1 237 ? 14.644 -1.289 -12.957 1.00 73.12 237 TRP A O 1
ATOM 1795 N N . THR A 1 238 ? 15.750 -1.002 -14.889 1.00 70.50 238 THR A N 1
ATOM 1796 C CA . THR A 1 238 ? 15.822 -2.427 -15.247 1.00 70.50 238 THR A CA 1
ATOM 1797 C C . THR A 1 238 ? 16.582 -3.211 -14.179 1.00 70.50 238 THR A C 1
ATOM 1799 O O . THR A 1 238 ? 16.161 -4.299 -13.795 1.00 70.50 238 THR A O 1
ATOM 1802 N N . MET A 1 239 ? 17.666 -2.635 -13.658 1.00 65.75 239 MET A N 1
ATOM 1803 C CA . MET A 1 239 ? 18.420 -3.169 -12.528 1.00 65.75 239 MET A CA 1
ATOM 1804 C C . MET A 1 239 ? 17.561 -3.360 -11.286 1.00 65.75 239 MET A C 1
ATOM 1806 O O . MET A 1 239 ? 17.520 -4.461 -10.742 1.00 65.75 239 MET A O 1
ATOM 1810 N N . GLY A 1 240 ? 16.845 -2.310 -10.878 1.00 64.81 240 GLY A N 1
ATOM 1811 C CA . GLY A 1 240 ? 15.964 -2.368 -9.716 1.00 64.81 240 GLY A CA 1
ATOM 1812 C C . GLY A 1 240 ? 14.872 -3.427 -9.865 1.00 64.81 240 GLY A C 1
ATOM 1813 O O . GLY A 1 240 ? 14.595 -4.159 -8.922 1.00 64.81 240 GLY A O 1
ATOM 1814 N N . VAL A 1 241 ? 14.287 -3.569 -11.059 1.00 70.50 241 VAL A N 1
ATOM 1815 C CA . VAL A 1 241 ? 13.261 -4.593 -11.315 1.00 70.50 241 VAL A CA 1
ATOM 1816 C C . VAL A 1 241 ? 13.826 -6.003 -11.201 1.00 70.50 241 VAL A C 1
ATOM 1818 O O . VAL A 1 241 ? 13.201 -6.860 -10.581 1.00 70.50 241 VAL A O 1
ATOM 1821 N N . LEU A 1 242 ? 14.984 -6.263 -11.813 1.00 71.06 242 LEU A N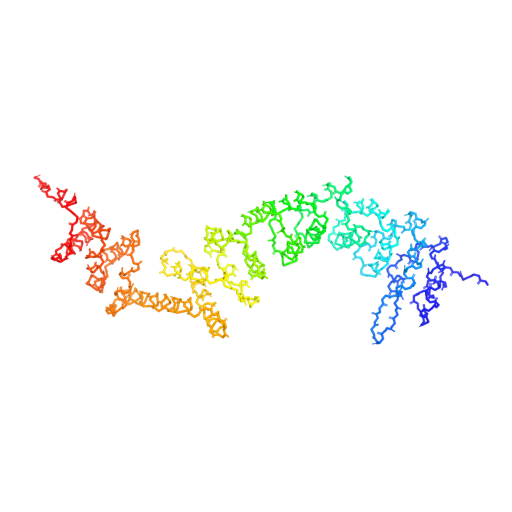 1
ATOM 1822 C CA . LEU A 1 242 ? 15.593 -7.594 -11.816 1.00 71.06 242 LEU A CA 1
ATOM 1823 C C . LEU A 1 242 ? 16.067 -8.002 -10.417 1.00 71.06 242 LEU A C 1
ATOM 1825 O O . LEU A 1 242 ? 15.878 -9.154 -10.033 1.00 71.06 242 LEU A O 1
ATOM 1829 N N . ASP A 1 243 ? 16.633 -7.067 -9.654 1.00 63.69 243 ASP A N 1
ATOM 1830 C CA . ASP A 1 243 ? 17.041 -7.297 -8.267 1.00 63.69 243 ASP A CA 1
ATOM 1831 C C . ASP A 1 243 ? 15.829 -7.614 -7.375 1.00 63.69 243 ASP A C 1
ATOM 1833 O O . ASP A 1 243 ? 15.788 -8.658 -6.723 1.00 63.69 243 ASP A O 1
ATOM 1837 N N . LEU A 1 244 ? 14.771 -6.799 -7.450 1.00 64.06 244 LEU A N 1
ATOM 1838 C CA . LEU A 1 244 ? 13.518 -7.062 -6.738 1.00 64.06 244 LEU A CA 1
ATOM 1839 C C . LEU A 1 244 ? 12.893 -8.406 -7.155 1.00 64.06 244 LEU A C 1
ATOM 1841 O O . LEU A 1 244 ? 12.405 -9.154 -6.307 1.00 64.06 244 LEU A O 1
ATOM 1845 N N . ALA A 1 245 ? 12.916 -8.749 -8.446 1.00 68.94 245 ALA A N 1
ATOM 1846 C CA . ALA A 1 245 ? 12.399 -10.027 -8.938 1.00 68.94 245 ALA A CA 1
ATOM 1847 C C . ALA A 1 245 ? 13.153 -11.225 -8.357 1.00 68.94 245 ALA A C 1
ATOM 1849 O O . ALA A 1 245 ? 12.522 -12.221 -7.999 1.00 68.94 245 ALA A O 1
ATOM 1850 N N . MET A 1 246 ? 14.478 -11.118 -8.223 1.00 65.81 246 MET A N 1
ATOM 1851 C CA . MET A 1 246 ? 15.298 -12.140 -7.575 1.00 65.81 246 MET A CA 1
ATOM 1852 C C . MET A 1 246 ? 14.999 -12.238 -6.077 1.00 65.81 246 MET A C 1
ATOM 1854 O O . MET A 1 246 ? 14.765 -13.340 -5.584 1.00 65.81 246 MET A O 1
ATOM 1858 N N . GLN A 1 247 ? 14.943 -11.107 -5.368 1.00 64.75 247 GLN A N 1
ATOM 1859 C CA . GLN A 1 247 ? 14.645 -11.063 -3.930 1.00 64.75 247 GLN A CA 1
ATOM 1860 C C . GLN A 1 247 ? 13.277 -11.674 -3.599 1.00 64.75 247 GLN A C 1
ATOM 1862 O O . GLN A 1 247 ? 13.127 -12.368 -2.595 1.00 64.75 247 GLN A O 1
ATOM 1867 N N . HIS A 1 248 ? 12.283 -11.457 -4.462 1.00 62.91 248 HIS A N 1
ATOM 1868 C CA . HIS A 1 248 ? 10.920 -11.958 -4.279 1.00 62.91 248 HIS A CA 1
ATOM 1869 C C . HIS A 1 248 ? 10.621 -13.267 -5.013 1.00 62.91 248 HIS A C 1
ATOM 1871 O O . HIS A 1 248 ? 9.465 -13.697 -5.023 1.00 62.91 248 HIS A O 1
ATOM 1877 N N . ASN A 1 249 ? 11.634 -13.891 -5.618 1.00 65.88 249 ASN A N 1
ATOM 1878 C CA . ASN A 1 249 ? 11.525 -15.146 -6.353 1.00 65.88 249 ASN A CA 1
ATOM 1879 C C . ASN A 1 249 ? 10.358 -15.163 -7.366 1.00 65.88 249 ASN A C 1
ATOM 1881 O O . ASN A 1 249 ? 9.574 -16.111 -7.418 1.00 65.88 249 ASN A O 1
ATOM 1885 N N . ALA A 1 250 ? 10.196 -14.065 -8.106 1.00 67.06 250 ALA A N 1
ATOM 1886 C CA . ALA A 1 250 ? 9.052 -13.855 -8.982 1.00 67.06 250 ALA A CA 1
ATOM 1887 C C . ALA A 1 250 ? 9.204 -14.611 -10.311 1.00 67.06 250 ALA A C 1
ATOM 1889 O O . ALA A 1 250 ? 10.126 -14.348 -11.082 1.00 67.06 250 ALA A O 1
ATOM 1890 N N . ASP A 1 251 ? 8.234 -15.474 -10.612 1.00 64.06 251 ASP A N 1
ATOM 1891 C CA . ASP A 1 251 ? 8.182 -16.254 -11.848 1.00 64.06 251 ASP A CA 1
ATOM 1892 C C . ASP A 1 251 ? 7.085 -15.702 -12.759 1.00 64.06 251 ASP A C 1
ATOM 1894 O O . ASP A 1 251 ? 5.908 -16.027 -12.617 1.00 64.06 251 ASP A O 1
ATOM 1898 N N . SER A 1 252 ? 7.455 -14.819 -13.688 1.00 67.50 252 SER A N 1
ATOM 1899 C CA . SER A 1 252 ? 6.499 -14.235 -14.631 1.00 67.50 252 SER A CA 1
ATOM 1900 C C . SER A 1 252 ? 7.081 -14.096 -16.024 1.00 67.50 252 SER A C 1
ATOM 1902 O O . SER A 1 252 ? 8.197 -13.606 -16.210 1.00 67.50 252 SER A O 1
ATOM 1904 N N . ALA A 1 253 ? 6.280 -14.464 -17.025 1.00 66.50 253 ALA A N 1
ATOM 1905 C CA . ALA A 1 253 ? 6.632 -14.305 -18.430 1.00 66.50 253 ALA A CA 1
ATOM 1906 C C . ALA A 1 253 ? 6.900 -12.834 -18.803 1.00 66.50 253 ALA A C 1
ATOM 1908 O O . ALA A 1 253 ? 7.705 -12.570 -19.695 1.00 66.50 253 ALA A O 1
ATOM 1909 N N . ALA A 1 254 ? 6.307 -11.872 -18.081 1.00 67.00 254 ALA A N 1
ATOM 1910 C CA . ALA A 1 254 ? 6.532 -10.440 -18.287 1.00 67.00 254 ALA A CA 1
ATOM 1911 C C . ALA A 1 254 ? 7.961 -9.980 -17.927 1.00 67.00 254 ALA A C 1
ATOM 1913 O O . ALA A 1 254 ? 8.410 -8.943 -18.413 1.00 67.00 254 ALA A O 1
ATOM 1914 N N . LEU A 1 255 ? 8.698 -10.752 -17.116 1.00 71.81 255 LEU A N 1
ATOM 1915 C CA . LEU A 1 255 ? 10.090 -10.459 -16.749 1.00 71.81 255 LEU A CA 1
ATOM 1916 C C . LEU A 1 255 ? 11.092 -10.890 -17.833 1.00 71.81 255 LEU A C 1
ATOM 1918 O O . LEU A 1 255 ? 12.211 -10.374 -17.876 1.00 71.81 255 LEU A O 1
ATOM 1922 N N . LEU A 1 256 ? 10.703 -11.794 -18.742 1.00 70.88 256 LEU A N 1
ATOM 1923 C CA . LEU A 1 256 ? 11.594 -12.327 -19.781 1.00 70.88 256 LEU A CA 1
ATOM 1924 C C . LEU A 1 256 ? 12.061 -11.249 -20.773 1.00 70.88 256 LEU A C 1
ATOM 1926 O O . LEU A 1 256 ? 13.268 -11.177 -21.030 1.00 70.88 256 LEU A O 1
ATOM 1930 N N . PRO A 1 257 ? 11.182 -10.372 -21.300 1.00 72.81 257 PRO A N 1
ATOM 1931 C CA . PRO A 1 257 ? 11.608 -9.307 -22.202 1.00 72.81 257 PRO A CA 1
ATOM 1932 C C . PRO A 1 257 ? 12.543 -8.301 -21.521 1.00 72.81 257 PRO A C 1
ATOM 1934 O O . PRO A 1 257 ? 13.475 -7.823 -22.159 1.00 72.81 257 PRO A O 1
ATOM 1937 N N . LEU A 1 258 ? 12.365 -8.033 -20.220 1.00 72.19 258 LEU A N 1
ATOM 1938 C CA . LEU A 1 258 ? 13.262 -7.160 -19.450 1.00 72.19 258 LEU A CA 1
ATOM 1939 C C . LEU A 1 258 ? 14.634 -7.782 -19.220 1.00 72.19 258 LEU A C 1
ATOM 1941 O O . LEU A 1 258 ? 15.651 -7.113 -19.394 1.00 72.19 258 LEU A O 1
ATOM 1945 N N . ALA A 1 259 ? 14.679 -9.062 -18.857 1.00 69.44 259 ALA A N 1
ATOM 1946 C CA . ALA A 1 259 ? 15.936 -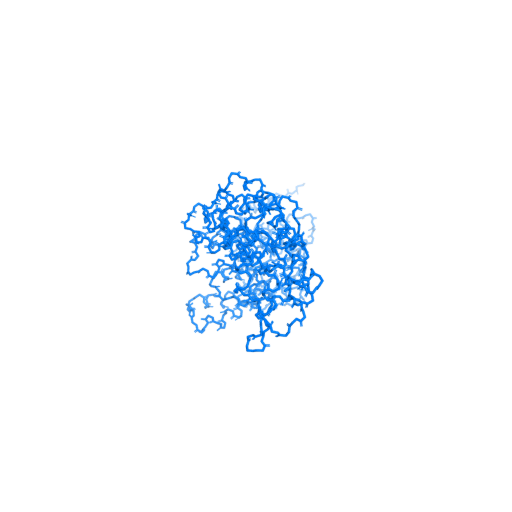9.774 -18.681 1.00 69.44 259 ALA A CA 1
ATOM 1947 C C . ALA A 1 259 ? 16.707 -9.863 -20.011 1.00 69.44 259 ALA A C 1
ATOM 1949 O O . ALA A 1 259 ? 17.918 -9.648 -20.040 1.00 69.44 259 ALA A O 1
ATOM 1950 N N . SER A 1 260 ? 16.001 -10.087 -21.125 1.00 68.25 260 SER A N 1
ATOM 1951 C CA . SER A 1 260 ? 16.580 -10.039 -22.472 1.00 68.25 260 SER A CA 1
ATOM 1952 C C . SER A 1 260 ? 17.108 -8.643 -22.823 1.00 68.25 260 SER A C 1
ATOM 1954 O O . SER A 1 260 ? 18.270 -8.511 -23.206 1.00 68.25 260 SER A O 1
ATOM 1956 N N . LEU A 1 261 ? 16.307 -7.594 -22.605 1.00 71.12 261 LEU A N 1
ATOM 1957 C CA . LEU A 1 261 ? 16.692 -6.199 -22.840 1.00 71.12 261 LEU A CA 1
ATOM 1958 C C . LEU A 1 261 ? 17.922 -5.798 -22.010 1.00 71.12 261 LEU A C 1
ATOM 1960 O O . LEU A 1 261 ? 18.835 -5.161 -22.531 1.00 71.12 261 LEU A O 1
ATOM 1964 N N . SER A 1 262 ? 17.981 -6.211 -20.741 1.00 68.06 262 SER A N 1
ATOM 1965 C CA . SER A 1 262 ? 19.125 -5.989 -19.845 1.00 68.06 262 SER A CA 1
ATOM 1966 C C . SER A 1 262 ? 20.404 -6.642 -20.369 1.00 68.06 262 SER A C 1
ATOM 1968 O O . SER A 1 262 ? 21.468 -6.023 -20.390 1.00 68.06 262 SER A O 1
ATOM 1970 N N . VAL A 1 263 ? 20.310 -7.882 -20.855 1.00 64.00 263 VAL A N 1
ATOM 1971 C CA . VAL A 1 263 ? 21.455 -8.620 -21.403 1.00 64.00 263 VAL A CA 1
ATOM 1972 C C . VAL A 1 263 ? 21.912 -8.040 -22.747 1.00 64.00 263 VAL A C 1
ATOM 1974 O O . VAL A 1 263 ? 23.115 -7.883 -22.953 1.00 64.00 263 VAL A O 1
ATOM 1977 N N . GLN A 1 264 ? 20.981 -7.659 -23.628 1.00 63.81 264 GLN A N 1
ATOM 1978 C CA . GLN A 1 264 ? 21.283 -7.000 -24.905 1.00 63.81 264 GLN A CA 1
ATOM 1979 C C . GLN A 1 264 ? 21.949 -5.636 -24.707 1.00 63.81 264 GLN A C 1
ATOM 1981 O O . GLN A 1 264 ? 22.923 -5.316 -25.388 1.00 63.81 264 GLN A O 1
ATOM 1986 N N . ARG A 1 265 ? 21.447 -4.834 -23.761 1.00 63.00 265 ARG A N 1
ATOM 1987 C CA . ARG A 1 265 ? 22.034 -3.532 -23.432 1.00 63.00 265 ARG A CA 1
ATOM 1988 C C . ARG A 1 265 ? 23.384 -3.706 -22.749 1.00 63.00 265 ARG A C 1
ATOM 1990 O O . ARG A 1 265 ? 24.361 -3.138 -23.214 1.00 63.00 265 ARG A O 1
ATOM 1997 N N . GLY A 1 266 ? 23.487 -4.581 -21.751 1.00 52.09 266 GLY A N 1
ATOM 1998 C CA . GLY A 1 266 ? 24.732 -4.858 -21.034 1.00 52.09 266 GLY A CA 1
ATOM 1999 C C . GLY A 1 266 ? 25.854 -5.490 -21.874 1.00 52.09 266 GLY A C 1
ATOM 2000 O O . GLY A 1 266 ? 26.994 -5.509 -21.423 1.00 52.09 266 GLY A O 1
ATOM 2001 N N . GLY A 1 267 ? 25.562 -5.996 -23.079 1.00 44.97 267 GLY A N 1
ATOM 2002 C CA . GLY A 1 267 ? 26.568 -6.426 -24.059 1.00 44.97 267 GLY A CA 1
ATOM 2003 C C . GLY A 1 267 ? 27.094 -5.307 -24.970 1.00 44.97 267 GLY A C 1
ATOM 2004 O O . GLY A 1 267 ? 27.997 -5.556 -25.758 1.00 44.97 267 GLY A O 1
ATOM 2005 N N . ALA A 1 268 ? 26.538 -4.092 -24.887 1.00 42.12 268 ALA A N 1
ATOM 2006 C CA . ALA A 1 268 ? 26.743 -3.027 -25.871 1.00 42.12 268 ALA A CA 1
ATOM 2007 C C . ALA A 1 268 ? 27.359 -1.721 -25.319 1.00 42.12 268 ALA A C 1
ATOM 2009 O O . ALA A 1 268 ? 27.343 -0.720 -26.029 1.00 42.12 268 ALA A O 1
ATOM 2010 N N . GLY A 1 269 ? 27.886 -1.695 -24.088 1.00 38.50 269 GLY A N 1
ATOM 2011 C CA . GLY A 1 269 ? 28.353 -0.462 -23.437 1.00 38.50 269 GLY A CA 1
ATOM 2012 C C . GLY A 1 269 ? 29.819 -0.485 -23.008 1.00 38.50 269 GLY A C 1
ATOM 2013 O O . GLY A 1 269 ? 30.150 -1.021 -21.953 1.00 38.50 269 GLY A O 1
ATOM 2014 N N . PHE A 1 270 ? 30.668 0.156 -23.812 1.00 39.41 270 PHE A N 1
ATOM 2015 C CA . PHE A 1 270 ? 31.844 0.888 -23.339 1.00 39.41 270 PHE A CA 1
ATOM 2016 C C . PHE A 1 270 ? 31.381 2.202 -22.684 1.00 39.41 270 PHE A C 1
ATOM 2018 O O . PHE A 1 270 ? 30.378 2.758 -23.114 1.00 39.41 270 PHE A O 1
ATOM 2025 N N . SER A 1 271 ? 32.131 2.655 -21.669 1.00 37.41 271 SER A N 1
ATOM 2026 C CA . SER A 1 271 ? 32.235 4.027 -21.120 1.00 37.41 271 SER A CA 1
ATOM 2027 C C . SER A 1 271 ? 31.459 4.531 -19.881 1.00 37.41 271 SER A C 1
ATOM 2029 O O . SER A 1 271 ? 31.867 5.576 -19.386 1.00 37.41 271 SER A O 1
ATOM 2031 N N . TYR A 1 272 ? 30.513 3.829 -19.231 1.00 31.23 272 TYR A N 1
ATOM 2032 C CA . TYR A 1 272 ? 29.976 4.317 -17.931 1.00 31.23 272 TYR A CA 1
ATOM 2033 C C . TYR A 1 272 ? 29.676 3.219 -16.879 1.00 31.23 272 TYR A C 1
ATOM 2035 O O . TYR A 1 272 ? 28.652 2.549 -16.934 1.00 31.23 272 TYR A O 1
ATOM 2043 N N . GLY A 1 273 ? 30.547 3.110 -15.861 1.00 39.09 273 GLY A N 1
ATOM 2044 C CA . GLY A 1 273 ? 30.210 2.746 -14.467 1.00 39.09 273 GLY A CA 1
ATOM 2045 C C . GLY A 1 273 ? 29.908 1.280 -14.074 1.00 39.09 273 GLY A C 1
ATOM 2046 O O . GLY A 1 273 ? 29.249 0.518 -14.776 1.00 39.09 273 GLY A O 1
ATOM 2047 N N . LEU A 1 274 ? 30.311 0.925 -12.841 1.00 40.72 274 LEU A N 1
ATOM 2048 C CA . LEU A 1 274 ? 30.094 -0.355 -12.125 1.00 40.72 274 LEU A CA 1
ATOM 2049 C C . LEU A 1 274 ? 28.629 -0.857 -12.077 1.00 40.72 274 LEU A C 1
ATOM 2051 O O . LEU A 1 274 ? 28.392 -2.049 -11.870 1.00 40.72 274 LEU A O 1
ATOM 2055 N N . ALA A 1 275 ? 27.639 0.017 -12.284 1.00 42.91 275 ALA A N 1
ATOM 2056 C CA . ALA A 1 275 ? 26.217 -0.337 -12.259 1.00 42.91 275 ALA A CA 1
ATOM 2057 C C . ALA A 1 275 ? 25.783 -1.208 -13.460 1.00 42.91 275 ALA A C 1
ATOM 2059 O O . ALA A 1 275 ? 24.909 -2.065 -13.325 1.00 42.91 275 ALA A O 1
ATOM 2060 N N . TRP A 1 276 ? 26.427 -1.059 -14.623 1.00 44.41 276 TRP A N 1
ATOM 2061 C CA . TRP A 1 276 ? 26.015 -1.717 -15.872 1.00 44.41 276 TRP A CA 1
ATOM 2062 C C . TRP A 1 276 ? 26.492 -3.169 -16.008 1.00 44.41 276 TRP A C 1
ATOM 2064 O O . TRP A 1 276 ? 25.769 -4.034 -16.512 1.00 44.41 276 TRP A O 1
ATOM 2074 N N . THR A 1 277 ? 27.677 -3.486 -15.482 1.00 51.19 277 THR A N 1
ATOM 2075 C CA . THR A 1 277 ? 28.161 -4.874 -15.388 1.00 51.19 277 THR A CA 1
ATOM 2076 C C . THR A 1 277 ? 27.275 -5.735 -14.491 1.00 51.19 277 THR A C 1
ATOM 2078 O O . THR A 1 277 ? 27.122 -6.935 -14.732 1.00 51.19 277 THR A O 1
ATOM 2081 N N . SER A 1 278 ? 26.656 -5.120 -13.482 1.00 53.94 278 SER A N 1
ATOM 2082 C CA . SER A 1 278 ? 25.725 -5.778 -12.566 1.00 53.94 278 SER A CA 1
ATOM 2083 C C . SER A 1 278 ? 24.393 -6.108 -13.253 1.00 53.94 278 SER A C 1
ATOM 2085 O O . SER A 1 278 ? 23.852 -7.181 -13.004 1.00 53.94 278 SER A O 1
ATOM 2087 N N . ALA A 1 279 ? 23.940 -5.294 -14.218 1.00 53.03 279 ALA A N 1
ATOM 2088 C CA . ALA A 1 279 ? 22.720 -5.535 -15.008 1.00 53.03 279 ALA A CA 1
ATOM 2089 C C . ALA A 1 279 ? 22.811 -6.746 -15.912 1.00 53.03 279 ALA A C 1
ATOM 2091 O O . ALA A 1 279 ? 21.944 -7.619 -15.882 1.00 53.03 279 ALA A O 1
ATOM 2092 N N . SER A 1 280 ? 23.911 -6.853 -16.651 1.00 57.12 280 SER A N 1
ATOM 2093 C CA . SER A 1 280 ? 24.178 -8.021 -17.486 1.00 57.12 280 SER A CA 1
ATOM 2094 C C . SER A 1 280 ? 24.303 -9.303 -16.655 1.00 57.12 280 SER A C 1
ATOM 2096 O O . SER A 1 280 ? 23.873 -10.370 -17.099 1.00 57.12 280 SER A O 1
ATOM 2098 N N . LYS A 1 281 ? 24.901 -9.227 -15.457 1.00 62.62 281 LYS A N 1
ATOM 2099 C CA . LYS A 1 281 ? 25.028 -10.372 -14.542 1.00 62.62 281 LYS A CA 1
ATOM 2100 C C . LYS A 1 281 ? 23.673 -10.773 -13.956 1.00 62.62 281 LYS A C 1
ATOM 2102 O O . LYS A 1 281 ? 23.315 -11.937 -14.077 1.00 62.62 281 LYS A O 1
ATOM 2107 N N . LEU A 1 282 ? 22.904 -9.827 -13.413 1.00 59.03 282 LEU A N 1
ATOM 2108 C CA . LEU A 1 282 ? 21.558 -10.077 -12.881 1.00 59.03 282 LEU A CA 1
ATOM 2109 C C . LEU A 1 282 ? 20.612 -10.596 -13.964 1.00 59.03 282 LEU A C 1
ATOM 2111 O O . LEU A 1 282 ? 19.941 -11.600 -13.754 1.00 59.03 282 LEU A O 1
ATOM 2115 N N . GLY A 1 283 ? 20.625 -9.989 -15.153 1.00 61.09 283 GLY A N 1
ATOM 2116 C CA . GLY A 1 283 ? 19.863 -10.464 -16.304 1.00 61.09 283 GLY A CA 1
ATOM 2117 C C . GLY A 1 283 ? 20.226 -11.904 -16.671 1.00 61.09 283 GLY A C 1
ATOM 2118 O O . GLY A 1 283 ? 19.341 -12.738 -16.812 1.00 61.09 283 GLY A O 1
ATOM 2119 N N . ARG A 1 284 ? 21.520 -12.247 -16.744 1.00 64.75 284 ARG A N 1
ATOM 2120 C CA . ARG A 1 284 ? 21.971 -13.629 -16.999 1.00 64.75 284 ARG A CA 1
ATOM 2121 C C . ARG A 1 284 ? 21.558 -14.612 -15.902 1.00 64.75 284 ARG A C 1
ATOM 2123 O O . ARG A 1 284 ? 21.150 -15.722 -16.238 1.00 64.75 284 ARG A O 1
ATOM 2130 N N . SER A 1 285 ? 21.655 -14.222 -14.632 1.00 64.69 285 SER A N 1
ATOM 2131 C CA . SER A 1 285 ? 21.236 -15.046 -13.492 1.00 64.69 285 SER A CA 1
ATOM 2132 C C . SER A 1 285 ? 19.729 -15.294 -13.502 1.00 64.69 285 SER A C 1
ATOM 2134 O O . SER A 1 285 ? 19.302 -16.441 -13.395 1.00 64.69 285 SER A O 1
ATOM 2136 N N . LEU A 1 286 ? 18.926 -14.249 -13.725 1.00 64.38 286 LEU A N 1
ATOM 2137 C CA . LEU A 1 286 ? 17.472 -14.357 -13.814 1.00 64.38 286 LEU A CA 1
ATOM 2138 C C . LEU A 1 286 ? 17.044 -15.186 -15.031 1.00 64.38 286 LEU A C 1
ATOM 2140 O O . LEU A 1 286 ? 16.155 -16.018 -14.919 1.00 64.38 286 LEU A O 1
ATOM 2144 N N . LEU A 1 287 ? 17.716 -15.036 -16.178 1.00 64.81 287 LEU A N 1
ATOM 2145 C CA . LEU A 1 287 ? 17.499 -15.893 -17.348 1.00 64.81 287 LEU A CA 1
ATOM 2146 C C . LEU A 1 287 ? 17.854 -17.363 -17.086 1.00 64.81 287 LEU A C 1
ATOM 2148 O O . LEU A 1 287 ? 17.211 -18.245 -17.648 1.00 64.81 287 LEU A O 1
ATOM 2152 N N . GLY A 1 288 ? 18.867 -17.636 -16.259 1.00 65.75 288 GLY A N 1
ATOM 2153 C CA . GLY A 1 288 ? 19.195 -18.989 -15.805 1.00 65.75 288 GLY A CA 1
ATOM 2154 C C . GLY A 1 288 ? 18.079 -19.580 -14.946 1.00 65.75 288 GLY A C 1
ATOM 2155 O O . GLY A 1 288 ? 17.546 -20.631 -15.287 1.00 65.75 288 GLY A O 1
ATOM 2156 N N . LEU A 1 289 ? 17.670 -18.849 -13.905 1.00 64.00 289 LEU A N 1
ATOM 2157 C CA . LEU A 1 289 ? 16.604 -19.253 -12.981 1.00 64.00 289 LEU A CA 1
ATOM 2158 C C . LEU A 1 289 ? 15.255 -19.440 -13.692 1.00 64.00 289 LEU A C 1
ATOM 2160 O O . LEU A 1 289 ? 14.608 -20.474 -13.538 1.00 64.00 289 LEU A O 1
ATOM 2164 N N . LEU A 1 290 ? 14.850 -18.474 -14.523 1.00 62.72 290 LEU A N 1
ATOM 2165 C CA . LEU A 1 290 ? 13.619 -18.561 -15.309 1.00 62.72 290 LEU A CA 1
ATOM 2166 C C . LEU A 1 290 ? 13.715 -19.642 -16.385 1.00 62.72 290 LEU A C 1
ATOM 2168 O O . LEU A 1 290 ? 12.728 -20.313 -16.644 1.00 62.72 290 LEU A O 1
ATOM 2172 N N . GLY A 1 291 ? 14.879 -19.845 -17.006 1.00 58.94 291 GLY A N 1
ATOM 2173 C CA . GLY A 1 291 ? 15.084 -20.901 -17.997 1.00 58.94 291 GLY A CA 1
ATOM 2174 C C . GLY A 1 291 ? 14.945 -22.304 -17.402 1.00 58.94 291 GLY A C 1
ATOM 2175 O O . GLY A 1 291 ? 14.331 -23.168 -18.020 1.00 58.94 291 GLY A O 1
ATOM 2176 N N . GLU A 1 292 ? 15.462 -22.530 -16.195 1.00 62.62 292 GLU A N 1
ATOM 2177 C CA . GLU A 1 292 ? 15.303 -23.797 -15.471 1.00 62.62 292 GLU A CA 1
ATOM 2178 C C . GLU A 1 292 ? 13.847 -24.039 -15.048 1.00 62.62 292 GLU A C 1
ATOM 2180 O O . GLU A 1 292 ? 13.341 -25.148 -15.213 1.00 62.62 292 GLU A O 1
ATOM 2185 N N . ARG A 1 293 ? 13.135 -22.997 -14.599 1.00 55.78 293 ARG A N 1
ATOM 2186 C CA . ARG A 1 293 ? 11.725 -23.103 -14.183 1.00 55.78 293 ARG A CA 1
ATOM 2187 C C . ARG A 1 293 ? 10.737 -23.173 -15.344 1.00 55.78 293 ARG A C 1
ATOM 2189 O O . ARG A 1 293 ? 9.780 -23.935 -15.288 1.00 55.78 293 ARG A O 1
ATOM 2196 N N . LEU A 1 294 ? 10.981 -22.448 -16.433 1.00 52.31 294 LEU A N 1
ATOM 2197 C CA . LEU A 1 294 ? 10.163 -22.515 -17.648 1.00 52.31 294 LEU A CA 1
ATOM 2198 C C . LEU A 1 294 ? 10.400 -23.809 -18.426 1.00 52.31 294 LEU A C 1
ATOM 2200 O O . LEU A 1 294 ? 9.490 -24.272 -19.098 1.00 52.31 294 LEU A O 1
ATOM 2204 N N . ARG A 1 295 ? 11.558 -24.468 -18.308 1.00 55.34 295 ARG A N 1
ATOM 2205 C CA . ARG A 1 295 ? 11.707 -25.845 -18.818 1.00 55.34 295 ARG A CA 1
ATOM 2206 C C . ARG A 1 295 ? 10.797 -26.843 -18.099 1.00 55.34 295 ARG A C 1
ATOM 2208 O O . ARG A 1 295 ? 10.462 -27.863 -18.687 1.00 55.34 295 ARG A O 1
ATOM 2215 N N . ALA A 1 296 ? 10.371 -26.538 -16.873 1.00 54.28 296 ALA A N 1
ATOM 2216 C CA . ALA A 1 296 ? 9.438 -27.367 -16.118 1.00 54.28 296 ALA A CA 1
ATOM 2217 C C . ALA A 1 296 ? 7.952 -27.114 -16.463 1.00 54.28 296 ALA A C 1
ATOM 2219 O O . ALA A 1 296 ? 7.105 -27.865 -15.987 1.00 54.28 296 ALA A O 1
ATOM 2220 N N . GLY A 1 297 ? 7.606 -26.112 -17.293 1.00 52.06 297 GLY A N 1
ATOM 2221 C CA . GLY A 1 297 ? 6.191 -25.843 -17.622 1.00 52.06 297 GLY A CA 1
ATOM 2222 C C . GLY A 1 297 ? 5.857 -24.688 -18.584 1.00 52.06 297 GLY A C 1
ATOM 2223 O O . GLY A 1 297 ? 4.711 -24.256 -18.623 1.00 52.06 297 GLY A O 1
ATOM 2224 N N . GLY A 1 298 ? 6.816 -24.149 -19.338 1.00 50.03 298 GLY A N 1
ATOM 2225 C CA . GLY A 1 298 ? 6.658 -22.979 -20.212 1.00 50.03 298 GLY A CA 1
ATOM 2226 C C . GLY A 1 298 ? 6.749 -23.290 -21.718 1.00 50.03 298 GLY A C 1
ATOM 2227 O O . GLY A 1 298 ? 7.204 -24.365 -22.112 1.00 50.03 298 GLY A O 1
ATOM 2228 N N . PRO A 1 299 ? 6.336 -22.351 -22.593 1.00 51.47 299 PRO A N 1
ATOM 2229 C CA . PRO A 1 299 ? 6.317 -22.550 -24.043 1.00 51.47 299 PRO A CA 1
ATOM 2230 C C . PRO A 1 299 ? 7.741 -22.670 -24.618 1.00 51.47 299 PRO A C 1
ATOM 2232 O O . PRO A 1 299 ? 8.494 -21.694 -24.685 1.00 51.47 299 PRO A O 1
ATOM 2235 N N . ALA A 1 300 ? 8.095 -23.880 -25.061 1.00 49.19 300 ALA A N 1
ATOM 2236 C CA . ALA A 1 300 ? 9.444 -24.291 -25.470 1.00 49.19 300 ALA A CA 1
ATOM 2237 C C . ALA A 1 300 ? 10.119 -23.374 -26.514 1.00 49.19 300 ALA A C 1
ATOM 2239 O O . ALA A 1 300 ? 11.320 -23.119 -26.430 1.00 49.19 300 ALA A O 1
ATOM 2240 N N . GLY A 1 301 ? 9.352 -22.809 -27.455 1.00 50.25 301 GLY A N 1
ATOM 2241 C CA . GLY A 1 301 ? 9.899 -21.959 -28.521 1.00 50.25 301 GLY A CA 1
ATOM 2242 C C . GLY A 1 301 ? 10.563 -20.670 -28.023 1.00 50.25 301 GLY A C 1
ATOM 2243 O O . GLY A 1 301 ? 11.552 -20.217 -28.601 1.00 50.25 301 GLY A O 1
ATOM 2244 N N . LEU A 1 302 ? 10.069 -20.105 -26.917 1.00 49.53 302 LEU A N 1
ATOM 2245 C CA . LEU A 1 302 ? 10.596 -18.861 -26.348 1.00 49.53 302 LEU A CA 1
ATOM 2246 C C . LEU A 1 302 ? 11.909 -19.120 -25.589 1.00 49.53 302 LEU A C 1
ATOM 2248 O O . LEU A 1 302 ? 12.865 -18.358 -25.718 1.00 49.53 302 LEU A O 1
ATOM 2252 N N . VAL A 1 303 ? 12.001 -20.256 -24.888 1.00 50.81 303 VAL A N 1
ATOM 2253 C CA . VAL A 1 303 ? 13.210 -20.699 -24.170 1.00 50.81 303 VAL A CA 1
ATOM 2254 C C . VAL A 1 303 ? 14.371 -20.964 -25.141 1.00 50.81 303 VAL A C 1
ATOM 2256 O O . VAL A 1 303 ? 15.502 -20.541 -24.887 1.00 50.81 303 VAL A O 1
ATOM 2259 N N . ASP A 1 304 ? 14.104 -21.580 -26.294 1.00 51.31 304 ASP A N 1
ATOM 2260 C CA . ASP A 1 304 ? 15.132 -21.879 -27.301 1.00 51.31 304 ASP A CA 1
ATOM 2261 C C . ASP A 1 304 ? 15.670 -20.636 -28.017 1.00 51.31 304 ASP A C 1
ATOM 2263 O O . ASP A 1 304 ? 16.865 -20.552 -28.325 1.00 51.31 304 ASP A O 1
ATOM 2267 N N . GLN A 1 305 ? 14.814 -19.648 -28.285 1.00 52.75 305 GLN A N 1
ATOM 2268 C CA . GLN A 1 305 ? 15.238 -18.366 -28.850 1.00 52.75 305 GLN A CA 1
ATOM 2269 C C . GLN A 1 305 ? 16.123 -17.588 -27.859 1.00 52.75 305 GLN A C 1
ATOM 2271 O O . GLN A 1 305 ? 17.101 -16.937 -28.246 1.00 52.75 305 GLN A O 1
ATOM 2276 N N . MET A 1 306 ? 15.833 -17.712 -26.563 1.00 51.94 306 MET A N 1
ATOM 2277 C CA . MET A 1 306 ? 16.590 -17.073 -25.487 1.00 51.94 306 MET A CA 1
ATOM 2278 C C . MET A 1 306 ? 17.968 -17.709 -25.267 1.00 51.94 306 MET A C 1
ATOM 2280 O O . MET A 1 306 ? 18.960 -16.987 -25.138 1.00 51.94 306 MET A O 1
ATOM 2284 N N . LEU A 1 307 ? 18.070 -19.042 -25.283 1.00 54.41 307 LEU A N 1
ATOM 2285 C CA . LEU A 1 307 ? 19.357 -19.742 -25.168 1.00 54.41 307 LEU A CA 1
ATOM 2286 C C . LEU A 1 307 ? 20.279 -19.431 -26.354 1.00 54.41 307 LEU A C 1
ATOM 2288 O O . LEU A 1 307 ? 21.471 -19.190 -26.154 1.00 54.41 307 LEU A O 1
ATOM 2292 N N . ARG A 1 308 ? 19.714 -19.344 -27.566 1.00 56.56 308 ARG A N 1
ATOM 2293 C CA . ARG A 1 308 ? 20.434 -18.908 -28.773 1.00 56.56 308 ARG A CA 1
ATOM 2294 C C . ARG A 1 308 ? 20.924 -17.461 -28.675 1.00 56.56 308 ARG A C 1
ATOM 2296 O O . ARG A 1 308 ? 22.059 -17.174 -29.042 1.00 56.56 308 ARG A O 1
ATOM 2303 N N . SER A 1 309 ? 20.118 -16.558 -28.119 1.00 52.09 309 SER A N 1
ATOM 2304 C CA . SER A 1 309 ? 20.526 -15.157 -27.922 1.00 52.09 309 SER A CA 1
ATOM 2305 C C . SER A 1 309 ? 21.663 -15.030 -26.891 1.00 52.09 309 SER A C 1
ATOM 2307 O O . SER A 1 309 ? 22.601 -14.253 -27.075 1.00 52.09 309 SER A O 1
ATOM 2309 N N . ARG A 1 310 ? 21.637 -15.842 -25.821 1.00 52.25 310 ARG A N 1
ATOM 2310 C CA . ARG A 1 310 ? 22.695 -15.897 -24.793 1.00 52.25 310 ARG A CA 1
ATOM 2311 C C . ARG A 1 310 ? 24.016 -16.446 -25.337 1.00 52.25 310 ARG A C 1
ATOM 2313 O O . ARG A 1 310 ? 25.075 -15.909 -25.000 1.00 52.25 310 ARG A O 1
ATOM 2320 N N . SER A 1 311 ? 23.979 -17.506 -26.146 1.00 56.50 311 SER A N 1
ATOM 2321 C CA . SER A 1 311 ? 25.196 -18.092 -26.721 1.00 56.50 311 SER A CA 1
ATOM 2322 C C . SER A 1 311 ? 25.875 -17.122 -27.691 1.00 56.50 311 SER A C 1
ATOM 2324 O O . SER A 1 311 ? 27.081 -16.902 -27.586 1.00 56.50 311 SER A O 1
ATOM 2326 N N . GLN A 1 312 ? 25.096 -16.442 -28.537 1.00 56.69 312 GLN A N 1
ATOM 2327 C CA . GLN A 1 312 ? 25.603 -15.447 -29.486 1.00 56.69 312 GLN A CA 1
ATOM 2328 C C . GLN A 1 312 ? 26.247 -14.231 -28.800 1.00 56.69 312 GLN A C 1
ATOM 2330 O O . GLN A 1 312 ? 27.285 -13.752 -29.249 1.00 56.69 312 GLN A O 1
ATOM 2335 N N . LEU A 1 313 ? 25.684 -13.737 -27.692 1.00 56.31 313 LEU A N 1
ATOM 2336 C CA . LEU A 1 313 ? 26.273 -12.626 -26.926 1.00 56.31 313 LEU A CA 1
ATOM 2337 C C . LEU A 1 313 ? 27.539 -13.032 -26.159 1.00 56.31 313 LEU A C 1
ATOM 2339 O O . LEU A 1 313 ? 28.446 -12.223 -25.985 1.00 56.31 313 LEU A O 1
ATOM 2343 N N . THR A 1 314 ? 27.625 -14.280 -25.696 1.00 61.16 314 THR A N 1
ATOM 2344 C CA . THR A 1 314 ? 28.828 -14.785 -25.009 1.00 61.16 314 THR A CA 1
ATOM 2345 C C . THR A 1 314 ? 30.001 -14.911 -25.986 1.00 61.16 314 THR A C 1
ATOM 2347 O O . THR A 1 314 ? 31.128 -14.565 -25.642 1.00 61.16 314 THR A O 1
ATOM 2350 N N . SER A 1 315 ? 29.700 -15.342 -27.210 1.00 66.69 315 SER A N 1
ATOM 2351 C CA . SER A 1 315 ? 30.625 -15.484 -28.335 1.00 66.69 315 SER A CA 1
ATOM 2352 C C . SER A 1 315 ? 31.174 -14.124 -28.805 1.00 66.69 315 SER A C 1
ATOM 2354 O O . SER A 1 315 ? 32.382 -13.899 -28.774 1.00 66.69 315 SER A O 1
ATOM 2356 N N . ALA A 1 316 ? 30.305 -13.140 -29.070 1.00 64.56 316 ALA A N 1
ATOM 2357 C CA . ALA A 1 316 ? 30.726 -11.790 -29.471 1.00 64.56 316 ALA A CA 1
ATOM 2358 C C . ALA A 1 316 ? 31.578 -11.062 -28.406 1.00 64.56 316 ALA A C 1
ATOM 2360 O O . ALA A 1 316 ? 32.576 -10.413 -28.724 1.00 64.56 316 ALA A O 1
ATOM 2361 N N . ASN A 1 317 ? 31.225 -11.200 -27.122 1.00 66.38 317 ASN A N 1
ATOM 2362 C CA . ASN A 1 317 ? 32.006 -10.614 -26.027 1.00 66.38 317 ASN A CA 1
ATOM 2363 C C . ASN A 1 317 ? 33.387 -11.264 -25.872 1.00 66.38 317 ASN A C 1
ATOM 2365 O O . ASN A 1 317 ? 34.336 -10.589 -25.465 1.00 66.38 317 ASN A O 1
ATOM 2369 N N . ARG A 1 318 ? 33.517 -12.558 -26.193 1.00 69.31 318 ARG A N 1
ATOM 2370 C CA . ARG A 1 318 ? 34.808 -13.250 -26.165 1.00 69.31 318 ARG A CA 1
ATOM 2371 C C . ARG A 1 318 ? 35.734 -12.714 -27.253 1.00 69.31 318 ARG A C 1
ATOM 2373 O O . ARG A 1 318 ? 36.868 -12.376 -26.921 1.00 69.31 318 ARG A O 1
ATOM 2380 N N . ALA A 1 319 ? 35.226 -12.511 -28.471 1.00 72.00 319 ALA A N 1
ATOM 2381 C CA . ALA A 1 319 ? 35.993 -11.895 -29.555 1.00 72.00 319 ALA A CA 1
ATOM 2382 C C . ALA A 1 319 ? 36.513 -10.497 -29.191 1.00 72.00 319 ALA A C 1
ATOM 2384 O O . ALA A 1 319 ? 37.691 -10.201 -29.382 1.00 72.00 319 ALA A O 1
ATOM 2385 N N . LEU A 1 320 ? 35.670 -9.649 -28.591 1.00 71.75 320 LEU A N 1
ATOM 2386 C CA . LEU A 1 320 ? 36.099 -8.321 -28.132 1.00 71.75 320 LEU A CA 1
ATOM 2387 C C . LEU A 1 320 ? 37.173 -8.393 -27.041 1.00 71.75 320 LEU A C 1
ATOM 2389 O O . LEU A 1 320 ? 38.141 -7.634 -27.062 1.00 71.75 320 LEU A O 1
ATOM 2393 N N . ALA A 1 321 ? 37.011 -9.301 -26.076 1.00 70.56 321 ALA A N 1
ATOM 2394 C CA . ALA A 1 321 ? 37.971 -9.477 -24.992 1.00 70.56 321 ALA A CA 1
ATOM 2395 C C . ALA A 1 321 ? 39.311 -10.057 -25.473 1.00 70.56 321 ALA A C 1
ATOM 2397 O O . ALA A 1 321 ? 40.341 -9.736 -24.884 1.00 70.56 321 ALA A O 1
ATOM 2398 N N . GLN A 1 322 ? 39.300 -10.911 -26.499 1.00 72.50 322 GLN A N 1
ATOM 2399 C CA . GLN A 1 322 ? 40.503 -11.425 -27.162 1.00 72.50 322 GLN A CA 1
ATOM 2400 C C . GLN A 1 322 ? 41.221 -10.293 -27.903 1.00 72.50 322 GLN A C 1
ATOM 2402 O O . GLN A 1 322 ? 42.378 -10.006 -27.606 1.00 72.50 322 GLN A O 1
ATOM 2407 N N . GLY A 1 323 ? 40.500 -9.539 -28.740 1.00 73.19 323 GLY A N 1
ATOM 2408 C CA . GLY A 1 323 ? 41.072 -8.413 -29.479 1.00 73.19 323 GLY A CA 1
ATOM 2409 C C . GLY A 1 323 ? 41.712 -7.342 -28.592 1.00 73.19 323 GLY A C 1
ATOM 2410 O O . GLY A 1 323 ? 42.781 -6.830 -28.915 1.00 73.19 323 GLY A O 1
ATOM 2411 N N . ARG A 1 324 ? 41.112 -7.046 -27.431 1.00 75.38 324 ARG A N 1
ATOM 2412 C CA . ARG A 1 324 ? 41.670 -6.106 -26.434 1.00 75.38 324 ARG A CA 1
ATOM 2413 C C . ARG A 1 324 ? 42.922 -6.603 -25.727 1.00 75.38 324 ARG A C 1
ATOM 2415 O O . ARG A 1 324 ? 43.714 -5.791 -25.267 1.00 75.38 324 ARG A O 1
ATOM 2422 N N . ARG A 1 325 ? 43.090 -7.920 -25.622 1.00 78.75 325 ARG A N 1
ATOM 2423 C CA . ARG A 1 325 ? 44.291 -8.548 -25.057 1.00 78.75 325 ARG A CA 1
ATOM 2424 C C . ARG A 1 325 ? 45.395 -8.744 -26.094 1.00 78.75 325 ARG A C 1
ATOM 2426 O O . ARG A 1 325 ? 46.453 -9.255 -25.751 1.00 78.75 325 ARG A O 1
ATOM 2433 N N . GLY A 1 326 ? 45.160 -8.337 -27.343 1.00 77.00 326 GLY A N 1
ATOM 2434 C CA . GLY A 1 326 ? 46.082 -8.597 -28.439 1.00 77.00 326 GLY A CA 1
ATOM 2435 C C . GLY A 1 326 ? 46.049 -10.053 -28.915 1.00 77.00 326 GLY A C 1
ATOM 2436 O O . GLY A 1 326 ? 47.001 -10.508 -29.535 1.00 77.00 326 GLY A O 1
ATOM 2437 N N . GLU A 1 327 ? 44.967 -10.782 -28.648 1.00 83.31 327 GLU A N 1
ATOM 2438 C CA . GLU A 1 327 ? 44.736 -12.135 -29.157 1.00 83.31 327 GLU A CA 1
ATOM 2439 C C . GLU A 1 327 ? 43.878 -12.066 -30.434 1.00 83.31 327 GLU A C 1
ATOM 2441 O O . GLU A 1 327 ? 43.000 -11.206 -30.555 1.00 83.31 327 GLU A O 1
ATOM 2446 N N . VAL A 1 328 ? 44.109 -12.974 -31.388 1.00 83.44 328 VAL A N 1
ATOM 2447 C CA . VAL A 1 328 ? 43.256 -13.116 -32.580 1.00 83.44 328 VAL A CA 1
ATOM 2448 C C . VAL A 1 328 ? 41.963 -13.831 -32.170 1.00 83.44 328 VAL A C 1
ATOM 2450 O O . VAL A 1 328 ? 42.043 -14.937 -31.629 1.00 83.44 328 VAL A O 1
ATOM 2453 N N . PRO A 1 329 ? 40.775 -13.238 -32.394 1.00 83.12 329 PRO A N 1
ATOM 2454 C CA . PRO A 1 329 ? 39.516 -13.892 -32.064 1.00 83.12 329 PRO A CA 1
ATOM 2455 C C . PRO A 1 329 ? 39.284 -15.180 -32.853 1.00 83.12 329 PRO A C 1
ATOM 2457 O O . PRO A 1 329 ? 39.633 -15.267 -34.029 1.00 83.12 329 PRO A O 1
ATOM 2460 N N . GLU A 1 330 ? 38.607 -16.155 -32.245 1.00 83.38 330 GLU A N 1
ATOM 2461 C CA . GLU A 1 330 ? 38.135 -17.328 -32.988 1.00 83.38 330 GLU A CA 1
ATOM 2462 C C . GLU A 1 330 ? 37.123 -16.915 -34.072 1.00 83.38 330 GLU A C 1
ATOM 2464 O O . GLU A 1 330 ? 36.271 -16.053 -33.849 1.00 83.38 330 GLU A O 1
ATOM 2469 N N . ALA A 1 331 ? 37.164 -17.564 -35.240 1.00 75.75 331 ALA A N 1
ATOM 2470 C CA . ALA A 1 331 ? 36.351 -17.183 -36.402 1.00 75.75 331 ALA A CA 1
ATOM 2471 C C . ALA A 1 331 ? 34.835 -17.152 -36.117 1.00 75.75 331 ALA A C 1
ATOM 2473 O O . ALA A 1 331 ? 34.117 -16.277 -36.602 1.00 75.75 331 ALA A O 1
ATOM 2474 N N . LEU A 1 332 ? 34.335 -18.083 -35.295 1.00 75.00 332 LEU A N 1
ATOM 2475 C CA . LEU A 1 332 ? 32.923 -18.123 -34.895 1.00 75.00 332 LEU A CA 1
ATOM 2476 C C . LEU A 1 332 ? 32.539 -16.941 -33.994 1.00 75.00 332 LEU A C 1
ATOM 2478 O O . LEU A 1 332 ? 31.452 -16.376 -34.158 1.00 75.00 332 LEU A O 1
ATOM 2482 N N . ASP A 1 333 ? 33.438 -16.550 -33.092 1.00 75.25 333 ASP A N 1
ATOM 2483 C CA . ASP A 1 333 ? 33.258 -15.433 -32.165 1.00 75.25 333 ASP A CA 1
ATOM 2484 C C . ASP A 1 333 ? 33.346 -14.087 -32.898 1.00 75.25 333 ASP A C 1
ATOM 2486 O O . ASP A 1 333 ? 32.520 -13.196 -32.673 1.00 75.25 333 ASP A O 1
ATOM 2490 N N . ALA A 1 334 ? 34.266 -13.968 -33.858 1.00 76.75 334 ALA A N 1
ATOM 2491 C CA . ALA A 1 334 ? 34.381 -12.815 -34.744 1.00 76.75 334 ALA A CA 1
ATOM 2492 C C . ALA A 1 334 ? 33.129 -12.639 -35.622 1.00 76.75 334 ALA A C 1
ATOM 2494 O O . ALA A 1 334 ? 32.539 -11.558 -35.671 1.00 76.75 334 ALA A O 1
ATOM 2495 N N . ALA A 1 335 ? 32.631 -13.719 -36.232 1.00 74.81 335 ALA A N 1
ATOM 2496 C CA . ALA A 1 335 ? 31.399 -13.686 -37.021 1.00 74.81 335 ALA A CA 1
ATOM 2497 C C . ALA A 1 335 ? 30.159 -13.351 -36.169 1.00 74.81 335 ALA A C 1
ATOM 2499 O O . ALA A 1 335 ? 29.226 -12.691 -36.638 1.00 74.81 335 ALA A O 1
ATOM 2500 N N . ALA A 1 336 ? 30.108 -13.803 -34.910 1.00 71.25 336 ALA A N 1
ATOM 2501 C CA . ALA A 1 336 ? 29.050 -13.422 -33.976 1.00 71.25 336 ALA A CA 1
ATOM 2502 C C . ALA A 1 336 ? 29.086 -11.923 -33.649 1.00 71.25 336 ALA A C 1
ATOM 2504 O O . ALA A 1 336 ? 28.030 -11.289 -33.640 1.00 71.25 336 ALA A O 1
ATOM 2505 N N . LEU A 1 337 ? 30.281 -11.362 -33.450 1.00 77.25 337 LEU A N 1
ATOM 2506 C CA . LEU A 1 337 ? 30.481 -9.934 -33.229 1.00 77.25 337 LEU A CA 1
ATOM 2507 C C . LEU A 1 337 ? 30.045 -9.102 -34.446 1.00 77.25 337 LEU A C 1
ATOM 2509 O O . LEU A 1 337 ? 29.217 -8.206 -34.295 1.00 77.25 337 LEU A O 1
ATOM 2513 N N . VAL A 1 338 ? 30.508 -9.443 -35.654 1.00 81.69 338 VAL A N 1
ATOM 2514 C CA . VAL A 1 338 ? 30.152 -8.734 -36.902 1.00 81.69 338 VAL A CA 1
ATOM 2515 C C . VAL A 1 338 ? 28.636 -8.697 -37.124 1.00 81.69 338 VAL A C 1
ATOM 2517 O O . VAL A 1 338 ? 28.079 -7.660 -37.480 1.00 81.69 338 VAL A O 1
ATOM 2520 N N . ARG A 1 339 ? 27.925 -9.797 -36.841 1.00 77.75 339 ARG A N 1
ATOM 2521 C CA . ARG A 1 339 ? 26.457 -9.847 -36.969 1.00 77.75 339 ARG A CA 1
ATOM 2522 C C . ARG A 1 339 ? 25.722 -8.891 -36.025 1.00 77.75 339 ARG A C 1
ATOM 2524 O O . ARG A 1 339 ? 24.633 -8.442 -36.375 1.00 77.75 339 ARG A O 1
ATOM 2531 N N . GLN A 1 340 ? 26.285 -8.599 -34.852 1.00 73.06 340 GLN A N 1
ATOM 2532 C CA . GLN A 1 340 ? 25.657 -7.763 -33.820 1.00 73.06 340 GLN A CA 1
ATOM 2533 C C . GLN A 1 340 ? 25.946 -6.264 -33.975 1.00 73.06 340 GLN A C 1
ATOM 2535 O O . GLN A 1 340 ? 25.258 -5.443 -33.362 1.00 73.06 340 GLN A O 1
ATOM 2540 N N . LEU A 1 341 ? 26.951 -5.897 -34.772 1.00 77.31 341 LEU A N 1
ATOM 2541 C CA . LEU A 1 341 ? 27.335 -4.509 -35.009 1.00 77.31 341 LEU A CA 1
ATOM 2542 C C . LEU A 1 341 ? 26.514 -3.915 -36.163 1.00 77.31 341 LEU A C 1
ATOM 2544 O O . LEU A 1 341 ? 26.571 -4.387 -37.299 1.00 77.31 341 LEU A O 1
ATOM 2548 N N . THR A 1 342 ? 25.745 -2.868 -35.858 1.00 78.44 342 THR A N 1
ATOM 2549 C CA . THR A 1 342 ? 24.918 -2.117 -36.819 1.00 78.44 342 THR A CA 1
ATOM 2550 C C . THR A 1 342 ? 24.885 -0.634 -36.455 1.00 78.44 342 THR A C 1
ATOM 2552 O O . THR A 1 342 ? 24.883 -0.294 -35.265 1.00 78.44 342 THR A O 1
ATOM 2555 N N . GLY A 1 343 ? 24.786 0.246 -37.453 1.00 82.25 343 GLY A N 1
ATOM 2556 C CA . GLY A 1 343 ? 24.623 1.689 -37.249 1.00 82.25 343 GLY A CA 1
ATOM 2557 C C . GLY A 1 343 ? 25.799 2.322 -36.497 1.00 82.25 343 GLY A C 1
ATOM 2558 O O . GLY A 1 343 ? 26.959 2.039 -36.794 1.00 82.25 343 GLY A O 1
ATOM 2559 N N . GLU A 1 344 ? 25.520 3.153 -35.486 1.00 73.62 344 GLU A N 1
ATOM 2560 C CA . GLU A 1 344 ? 26.564 3.809 -34.672 1.00 73.62 344 GLU A CA 1
ATOM 2561 C C . GLU A 1 344 ? 27.551 2.826 -34.033 1.00 73.62 344 GLU A C 1
ATOM 2563 O O . GLU A 1 344 ? 28.731 3.139 -33.906 1.00 73.62 344 GLU A O 1
ATOM 2568 N N . LYS A 1 345 ? 27.107 1.613 -33.680 1.00 73.94 345 LYS A N 1
ATOM 2569 C CA . LYS A 1 345 ? 27.982 0.605 -33.061 1.00 73.94 345 LYS A CA 1
ATOM 2570 C C . LYS A 1 345 ? 29.052 0.102 -34.024 1.00 73.94 345 LYS A C 1
ATOM 2572 O O . LYS A 1 345 ? 30.176 -0.155 -33.605 1.00 73.94 345 LYS A O 1
ATOM 2577 N N . ALA A 1 346 ? 28.705 -0.031 -35.303 1.00 81.69 346 ALA A N 1
ATOM 2578 C CA . ALA A 1 346 ? 29.660 -0.422 -36.332 1.00 81.69 346 ALA A CA 1
ATOM 2579 C C . ALA A 1 346 ? 30.709 0.683 -36.542 1.00 81.69 346 ALA A C 1
ATOM 2581 O O . ALA A 1 346 ? 31.902 0.392 -36.567 1.00 81.69 346 ALA A O 1
ATOM 2582 N N . ARG A 1 347 ? 30.280 1.953 -36.576 1.00 83.62 347 ARG A N 1
ATOM 2583 C CA . ARG A 1 347 ? 31.178 3.117 -36.693 1.00 83.62 347 ARG A CA 1
ATOM 2584 C C . ARG A 1 347 ? 32.122 3.253 -35.498 1.00 83.62 347 ARG A C 1
ATOM 2586 O O . ARG A 1 347 ? 33.321 3.437 -35.671 1.00 83.62 347 ARG A O 1
ATOM 2593 N N . ALA A 1 348 ? 31.598 3.101 -34.283 1.00 81.19 348 ALA A N 1
ATOM 2594 C CA . ALA A 1 348 ? 32.405 3.143 -33.068 1.00 81.19 348 ALA A CA 1
ATOM 2595 C C . ALA A 1 348 ? 33.461 2.025 -33.039 1.00 81.19 348 ALA A C 1
ATOM 2597 O O . ALA A 1 348 ? 34.595 2.279 -32.649 1.00 81.19 348 ALA A O 1
ATOM 2598 N N . MET A 1 349 ? 33.117 0.817 -33.503 1.00 85.56 349 MET A N 1
ATOM 2599 C CA . MET A 1 349 ? 34.072 -0.293 -33.601 1.00 85.56 349 MET A CA 1
ATOM 2600 C C . MET A 1 349 ? 35.186 -0.011 -34.614 1.00 85.56 349 MET A C 1
ATOM 2602 O O . MET A 1 349 ? 36.345 -0.310 -34.344 1.00 85.56 349 MET A O 1
ATOM 2606 N N . VAL A 1 350 ? 34.858 0.594 -35.760 1.00 87.94 350 VAL A N 1
ATOM 2607 C CA . VAL A 1 350 ? 35.858 1.015 -36.755 1.00 87.94 350 VAL A CA 1
ATOM 2608 C C . VAL A 1 350 ? 36.858 1.989 -36.129 1.00 87.94 350 VAL A C 1
ATOM 2610 O O . VAL A 1 350 ? 38.063 1.764 -36.224 1.00 87.94 350 VAL A O 1
ATOM 2613 N N . ARG A 1 351 ? 36.370 3.012 -35.415 1.00 86.62 351 ARG A N 1
ATOM 2614 C CA . ARG A 1 351 ? 37.231 3.950 -34.677 1.00 86.62 351 ARG A CA 1
ATOM 2615 C C . ARG A 1 351 ? 38.051 3.248 -33.602 1.00 86.62 351 ARG A C 1
ATOM 2617 O O . ARG A 1 351 ? 39.242 3.488 -33.504 1.00 86.62 351 ARG A O 1
ATOM 2624 N N . GLU A 1 352 ? 37.458 2.341 -32.832 1.00 84.88 352 GLU A N 1
ATOM 2625 C CA . GLU A 1 352 ? 38.182 1.597 -31.793 1.00 84.88 352 GLU A CA 1
ATOM 2626 C C . GLU A 1 352 ? 39.326 0.750 -32.375 1.00 84.88 352 GLU A C 1
ATOM 2628 O O . GLU A 1 352 ? 40.361 0.630 -31.738 1.00 84.88 352 GLU A O 1
ATOM 2633 N N . ILE A 1 353 ? 39.177 0.177 -33.574 1.00 85.94 353 ILE A N 1
ATOM 2634 C CA . ILE A 1 353 ? 40.225 -0.639 -34.214 1.00 85.94 353 ILE A CA 1
ATOM 2635 C C . ILE A 1 353 ? 41.307 0.231 -34.878 1.00 85.94 353 ILE A C 1
ATOM 2637 O O . ILE A 1 353 ? 42.492 -0.121 -34.854 1.00 85.94 353 ILE A O 1
ATOM 2641 N N . LEU A 1 354 ? 40.899 1.340 -35.504 1.00 86.88 354 LEU A N 1
ATOM 2642 C CA . LEU A 1 354 ? 41.778 2.198 -36.303 1.00 86.88 354 LEU A CA 1
ATOM 2643 C C . LEU A 1 354 ? 42.404 3.352 -35.523 1.00 86.88 354 LEU A C 1
ATOM 2645 O O . LEU A 1 354 ? 43.456 3.825 -35.927 1.00 86.88 354 LEU A O 1
ATOM 2649 N N . GLU A 1 355 ? 41.816 3.806 -34.421 1.00 84.75 355 GLU A N 1
ATOM 2650 C CA . GLU A 1 355 ? 42.402 4.838 -33.564 1.00 84.75 355 GLU A CA 1
ATOM 2651 C C . GLU A 1 355 ? 43.277 4.197 -32.488 1.00 84.75 355 GLU A C 1
ATOM 2653 O O . GLU A 1 355 ? 44.473 4.487 -32.426 1.00 84.75 355 GLU A O 1
ATOM 2658 N N . GLU A 1 356 ? 42.737 3.234 -31.732 1.00 80.88 356 GLU A N 1
ATOM 2659 C CA . GLU A 1 356 ? 43.513 2.384 -30.825 1.00 80.88 356 GLU A CA 1
ATOM 2660 C C . GLU A 1 356 ? 44.042 1.181 -31.623 1.00 80.88 356 GLU A C 1
ATOM 2662 O O . GLU A 1 356 ? 43.258 0.312 -31.994 1.00 80.88 356 GLU A O 1
ATOM 2667 N N . PRO A 1 357 ? 45.343 1.097 -31.951 1.00 72.75 357 PRO A N 1
ATOM 2668 C CA . PRO A 1 357 ? 45.852 0.088 -32.879 1.00 72.75 357 PRO A CA 1
ATOM 2669 C C . PRO A 1 357 ? 45.587 -1.331 -32.375 1.00 72.75 357 PRO A C 1
ATOM 2671 O O . PRO A 1 357 ? 46.275 -1.836 -31.489 1.00 72.75 357 PRO A O 1
ATOM 2674 N N . ARG A 1 358 ? 44.599 -1.996 -32.983 1.00 80.38 358 ARG A N 1
ATOM 2675 C CA . ARG A 1 358 ? 44.246 -3.392 -32.700 1.00 80.38 358 ARG A CA 1
ATOM 2676 C C . ARG A 1 358 ? 44.432 -4.244 -33.948 1.00 80.38 358 ARG A C 1
ATOM 2678 O O . ARG A 1 358 ? 43.446 -4.655 -34.561 1.00 80.38 358 ARG A O 1
ATOM 2685 N N . PRO A 1 359 ? 45.688 -4.543 -34.325 1.00 79.12 359 PRO A N 1
ATOM 2686 C CA . PRO A 1 359 ? 45.993 -5.242 -35.573 1.00 79.12 359 PRO A CA 1
ATOM 2687 C C . PRO A 1 359 ? 45.297 -6.607 -35.667 1.00 79.12 359 PRO A C 1
ATOM 2689 O O . PRO A 1 359 ? 44.848 -7.005 -36.735 1.00 79.12 359 PRO A O 1
ATOM 2692 N N . ASN A 1 360 ? 45.098 -7.276 -34.530 1.00 82.94 360 ASN A N 1
ATOM 2693 C CA . ASN A 1 360 ? 44.447 -8.586 -34.452 1.00 82.94 360 ASN A CA 1
ATOM 2694 C C . ASN A 1 360 ? 42.931 -8.560 -34.713 1.00 82.94 360 ASN A C 1
ATOM 2696 O O . ASN A 1 360 ? 42.313 -9.618 -34.801 1.00 82.94 360 ASN A O 1
ATOM 2700 N N . LEU A 1 361 ? 42.322 -7.373 -34.815 1.00 84.50 361 LEU A N 1
ATOM 2701 C CA . LEU A 1 361 ? 40.910 -7.188 -35.162 1.00 84.50 361 LEU A CA 1
ATOM 2702 C C . LEU A 1 361 ? 40.703 -6.688 -36.599 1.00 84.50 361 LEU A C 1
ATOM 2704 O O . LEU A 1 361 ? 39.560 -6.674 -37.057 1.00 84.50 361 LEU A O 1
ATOM 2708 N N . LEU A 1 362 ? 41.772 -6.302 -37.310 1.00 85.00 362 LEU A N 1
ATOM 2709 C CA . LEU A 1 362 ? 41.680 -5.766 -38.672 1.00 85.00 362 LEU A CA 1
ATOM 2710 C C . LEU A 1 362 ? 41.067 -6.792 -39.631 1.00 85.00 362 LEU A C 1
ATOM 2712 O O . LEU A 1 362 ? 39.998 -6.553 -40.182 1.00 85.00 362 LEU A O 1
ATOM 2716 N N . GLU A 1 363 ? 41.690 -7.959 -39.758 1.00 84.38 363 GLU A N 1
ATOM 2717 C CA . GLU A 1 363 ? 41.209 -9.006 -40.666 1.00 84.38 363 GLU A CA 1
ATOM 2718 C C . GLU A 1 363 ? 39.961 -9.737 -40.128 1.00 84.38 363 GLU A C 1
ATOM 2720 O O . GLU A 1 363 ? 38.964 -9.840 -40.836 1.00 84.38 363 GLU A O 1
ATOM 2725 N N . PRO A 1 364 ? 39.918 -10.211 -38.865 1.00 84.06 364 PRO A N 1
ATOM 2726 C CA . PRO A 1 364 ? 38.813 -11.069 -38.431 1.00 84.06 364 PRO A CA 1
ATOM 2727 C C . PRO A 1 364 ? 37.494 -10.315 -38.215 1.00 84.06 364 PRO A C 1
ATOM 2729 O O . PRO A 1 364 ? 36.431 -10.934 -38.195 1.00 84.06 364 PRO A O 1
ATOM 2732 N N . VAL A 1 365 ? 37.547 -8.996 -37.990 1.00 84.38 365 VAL A N 1
ATOM 2733 C CA . VAL A 1 365 ? 36.374 -8.196 -37.610 1.00 84.38 365 VAL A CA 1
ATOM 2734 C C . VAL A 1 365 ? 36.174 -7.008 -38.541 1.00 84.38 365 VAL A C 1
ATOM 2736 O O . VAL A 1 365 ? 35.087 -6.894 -39.098 1.00 84.38 365 VAL A O 1
ATOM 2739 N N . LEU A 1 366 ? 37.166 -6.129 -38.725 1.00 89.44 366 LEU A N 1
ATOM 2740 C CA . LEU A 1 366 ? 36.973 -4.897 -39.502 1.00 89.44 366 LEU A CA 1
ATOM 2741 C C . LEU A 1 366 ? 36.736 -5.182 -40.991 1.00 89.44 366 LEU A C 1
ATOM 2743 O O . LEU A 1 366 ? 35.792 -4.637 -41.556 1.00 89.44 366 LEU A O 1
ATOM 2747 N N . HIS A 1 367 ? 37.528 -6.067 -41.598 1.00 90.06 367 HIS A N 1
ATOM 2748 C CA . HIS A 1 367 ? 37.372 -6.485 -42.996 1.00 90.06 367 HIS A CA 1
ATOM 2749 C C . HIS A 1 367 ? 35.963 -7.022 -43.271 1.00 90.06 367 HIS A C 1
ATOM 2751 O O . HIS A 1 367 ? 35.221 -6.469 -44.085 1.00 90.06 367 HIS A O 1
ATOM 2757 N N . HIS A 1 368 ? 35.532 -8.022 -42.499 1.00 88.38 368 HIS A N 1
ATOM 2758 C CA . HIS A 1 368 ? 34.197 -8.602 -42.630 1.00 88.38 368 HIS A CA 1
ATOM 2759 C C . HIS A 1 368 ? 33.072 -7.617 -42.303 1.00 88.38 368 HIS A C 1
ATOM 2761 O O . HIS A 1 368 ? 32.011 -7.678 -42.923 1.00 88.38 368 HIS A O 1
ATOM 2767 N N . LEU A 1 369 ? 33.280 -6.706 -41.348 1.00 86.62 369 LEU A N 1
ATOM 2768 C CA . LEU A 1 369 ? 32.305 -5.673 -41.014 1.00 86.62 369 LEU A CA 1
ATOM 2769 C C . LEU A 1 369 ? 32.114 -4.700 -42.181 1.00 86.62 369 LEU A C 1
ATOM 2771 O O . LEU A 1 369 ? 30.973 -4.424 -42.541 1.00 86.62 369 LEU A O 1
ATOM 2775 N N . CYS A 1 370 ? 33.197 -4.237 -42.808 1.00 89.06 370 CYS A N 1
ATOM 2776 C CA . CYS A 1 370 ? 33.140 -3.367 -43.982 1.00 89.06 370 CYS A CA 1
ATOM 2777 C C . CYS A 1 370 ? 32.562 -4.084 -45.211 1.00 89.06 370 CYS A C 1
ATOM 2779 O O . CYS A 1 370 ? 31.828 -3.470 -45.979 1.00 89.06 370 CYS A O 1
ATOM 2781 N N . ALA A 1 371 ? 32.821 -5.386 -45.373 1.00 87.00 371 ALA A N 1
ATOM 2782 C CA . ALA A 1 371 ? 32.279 -6.177 -46.479 1.00 87.00 371 ALA A CA 1
ATOM 2783 C C . ALA A 1 371 ? 30.745 -6.322 -46.436 1.00 87.00 371 ALA A C 1
ATOM 2785 O O . ALA A 1 371 ? 30.115 -6.511 -47.477 1.00 87.00 371 ALA A O 1
ATOM 2786 N N . VAL A 1 372 ? 30.132 -6.252 -45.246 1.00 87.25 372 VAL A N 1
ATOM 2787 C CA . VAL A 1 372 ? 28.686 -6.491 -45.066 1.00 87.25 372 VAL A CA 1
ATOM 2788 C C . VAL A 1 372 ? 27.898 -5.284 -44.545 1.00 87.25 372 VAL A C 1
ATOM 2790 O O . VAL A 1 372 ? 26.668 -5.356 -44.499 1.00 87.25 372 VAL A O 1
ATOM 2793 N N . ARG A 1 373 ? 28.563 -4.194 -44.131 1.00 87.56 373 ARG A N 1
ATOM 2794 C CA . ARG A 1 373 ? 27.931 -2.982 -43.577 1.00 87.56 373 ARG A CA 1
ATOM 2795 C C . ARG A 1 373 ? 28.476 -1.707 -44.224 1.00 87.56 373 ARG A C 1
ATOM 2797 O O . ARG A 1 373 ? 29.588 -1.271 -43.921 1.00 87.56 373 ARG A O 1
ATOM 2804 N N . ASP A 1 374 ? 27.632 -1.038 -45.005 1.00 86.31 374 ASP A N 1
ATOM 2805 C CA . ASP A 1 374 ? 27.957 0.234 -45.664 1.00 86.31 374 ASP A CA 1
ATOM 2806 C C . ASP A 1 374 ? 28.360 1.329 -44.665 1.00 86.31 374 ASP A C 1
ATOM 2808 O O . ASP A 1 374 ? 29.243 2.139 -44.944 1.00 86.31 374 ASP A O 1
ATOM 2812 N N . GLU A 1 375 ? 27.745 1.370 -43.477 1.00 87.50 375 GLU A N 1
ATOM 2813 C CA . GLU A 1 375 ? 28.081 2.367 -42.460 1.00 87.50 375 GLU A CA 1
ATOM 2814 C C . GLU A 1 375 ? 29.501 2.221 -41.898 1.00 87.50 375 GLU A C 1
ATOM 2816 O O . GLU A 1 375 ? 30.095 3.231 -41.525 1.00 87.50 375 GLU A O 1
ATOM 2821 N N . ALA A 1 376 ? 30.045 1.001 -41.848 1.00 87.75 376 ALA A N 1
ATOM 2822 C CA . ALA A 1 376 ? 31.419 0.761 -41.419 1.00 87.75 376 ALA A CA 1
ATOM 2823 C C . ALA A 1 376 ? 32.399 1.174 -42.521 1.00 87.75 376 ALA A C 1
ATOM 2825 O O . ALA A 1 376 ? 33.371 1.875 -42.245 1.00 87.75 376 ALA A O 1
ATOM 2826 N N . ALA A 1 377 ? 32.087 0.833 -43.776 1.00 89.06 377 ALA A N 1
ATOM 2827 C CA . ALA A 1 377 ? 32.889 1.227 -44.927 1.00 89.06 377 ALA A CA 1
ATOM 2828 C C . ALA A 1 377 ? 32.966 2.761 -45.086 1.00 89.06 377 ALA A C 1
ATOM 2830 O O . ALA A 1 377 ? 34.040 3.311 -45.323 1.00 89.06 377 ALA A O 1
ATOM 2831 N N . ARG A 1 378 ? 31.848 3.476 -44.880 1.00 90.00 378 ARG A N 1
ATOM 2832 C CA . ARG A 1 378 ? 31.812 4.954 -44.870 1.00 90.00 378 ARG A CA 1
ATOM 2833 C C . ARG A 1 378 ? 32.674 5.562 -43.766 1.00 90.00 378 ARG A C 1
ATOM 2835 O O . ARG A 1 378 ? 33.315 6.586 -43.986 1.00 90.00 378 ARG A O 1
ATOM 2842 N N . GLU A 1 379 ? 32.679 4.955 -42.583 1.00 92.19 379 GLU A N 1
ATOM 2843 C CA . GLU A 1 379 ? 33.483 5.443 -41.462 1.00 92.19 379 GLU A CA 1
ATOM 2844 C C . GLU A 1 379 ? 34.984 5.287 -41.736 1.00 92.19 379 GLU A C 1
ATOM 2846 O O . GLU A 1 379 ? 35.733 6.231 -41.510 1.00 92.19 379 GLU A O 1
ATOM 2851 N N . VAL A 1 380 ? 35.421 4.153 -42.303 1.00 90.88 380 VAL A N 1
ATOM 2852 C CA . VAL A 1 380 ? 36.819 3.971 -42.743 1.00 90.88 380 VAL A CA 1
ATOM 2853 C C . VAL A 1 380 ? 37.208 5.046 -43.760 1.00 90.88 380 VAL A C 1
ATOM 2855 O O . VAL A 1 380 ? 38.223 5.708 -43.577 1.00 90.88 380 VAL A O 1
ATOM 2858 N N . MET A 1 381 ? 36.368 5.288 -44.773 1.00 89.38 381 MET A N 1
ATOM 2859 C CA . MET A 1 381 ? 36.601 6.342 -45.773 1.00 89.38 381 MET A CA 1
ATOM 2860 C C . MET A 1 381 ? 36.700 7.741 -45.149 1.00 89.38 381 MET A C 1
ATOM 2862 O O . MET A 1 381 ? 37.482 8.572 -45.598 1.00 89.38 381 MET A O 1
ATOM 2866 N N . THR A 1 382 ? 35.932 8.001 -44.090 1.00 89.44 382 THR A N 1
ATOM 2867 C CA . THR A 1 382 ? 35.993 9.272 -43.354 1.00 89.44 382 THR A CA 1
ATOM 2868 C C . THR A 1 382 ? 37.330 9.397 -42.616 1.00 89.44 382 THR A C 1
ATOM 2870 O O . THR A 1 382 ? 37.980 10.440 -42.682 1.00 89.44 382 THR A O 1
ATOM 2873 N N . LEU A 1 383 ? 37.788 8.315 -41.979 1.00 88.88 383 LEU A N 1
ATOM 2874 C CA . LEU A 1 383 ? 39.057 8.265 -41.248 1.00 88.88 383 LEU A CA 1
ATOM 2875 C C . LEU A 1 383 ? 40.300 8.312 -42.149 1.00 88.88 383 LEU A C 1
ATOM 2877 O O . LEU A 1 383 ? 41.362 8.701 -41.670 1.00 88.88 383 LEU A O 1
ATOM 2881 N N . CYS A 1 384 ? 40.195 8.007 -43.446 1.00 87.88 384 CYS A N 1
ATOM 2882 C CA . CYS A 1 384 ? 41.288 8.263 -44.393 1.00 87.88 384 CYS A CA 1
ATOM 2883 C C . CYS A 1 384 ? 41.645 9.758 -44.498 1.00 87.88 384 CYS A C 1
ATOM 2885 O O . CYS A 1 384 ? 42.770 10.098 -44.848 1.00 87.88 384 CYS A O 1
ATOM 2887 N N . THR A 1 385 ? 40.701 10.649 -44.179 1.00 84.44 385 THR A N 1
ATOM 2888 C CA . THR A 1 385 ? 40.906 12.109 -44.160 1.00 84.44 385 THR A CA 1
ATOM 2889 C C . THR A 1 385 ? 41.169 12.667 -42.754 1.00 84.44 385 THR A C 1
ATOM 2891 O O . THR A 1 385 ? 41.149 13.882 -42.555 1.00 84.44 385 THR A O 1
ATOM 2894 N N . ASP A 1 386 ? 41.400 11.797 -41.763 1.00 87.00 386 ASP A N 1
ATOM 2895 C CA . ASP A 1 386 ? 41.663 12.204 -40.380 1.00 87.00 386 ASP A CA 1
ATOM 2896 C C . ASP A 1 386 ? 42.969 13.010 -40.275 1.00 87.00 386 ASP A C 1
ATOM 2898 O O . ASP A 1 386 ? 43.963 12.736 -40.948 1.00 87.00 386 ASP A O 1
ATOM 2902 N N . LEU A 1 387 ? 42.980 14.005 -39.386 1.00 81.94 387 LEU A N 1
ATOM 2903 C CA . LEU A 1 387 ? 44.136 14.875 -39.156 1.00 81.94 387 LEU A CA 1
ATOM 2904 C C . LEU A 1 387 ? 45.317 14.136 -38.501 1.00 81.94 387 LEU A C 1
ATOM 2906 O O . LEU A 1 387 ? 46.434 14.653 -38.492 1.00 81.94 387 LEU A O 1
ATOM 2910 N N . ARG A 1 388 ? 45.089 12.943 -37.935 1.00 87.81 388 ARG A N 1
ATOM 2911 C CA . ARG A 1 388 ? 46.117 12.076 -37.347 1.00 87.81 388 ARG A CA 1
ATOM 2912 C C . ARG A 1 388 ? 46.718 11.165 -38.435 1.00 87.81 388 ARG A C 1
ATOM 2914 O O . ARG A 1 388 ? 46.045 10.223 -38.863 1.00 87.81 388 ARG A O 1
ATOM 2921 N N . PRO A 1 389 ? 48.001 11.339 -38.820 1.00 85.00 389 PRO A N 1
ATOM 2922 C CA . PRO A 1 389 ? 48.612 10.606 -39.939 1.00 85.00 389 PRO A CA 1
ATOM 2923 C C . PRO A 1 389 ? 48.591 9.083 -39.765 1.00 85.00 389 PRO A C 1
ATOM 2925 O O . PRO A 1 389 ? 48.413 8.335 -40.721 1.00 85.00 389 PRO A O 1
ATOM 2928 N N . GLU A 1 390 ? 48.745 8.613 -38.528 1.00 86.56 390 GLU A N 1
ATOM 2929 C CA . GLU A 1 390 ? 48.768 7.186 -38.197 1.00 86.56 390 GLU A CA 1
ATOM 2930 C C . GLU A 1 390 ? 47.397 6.518 -38.343 1.00 86.56 390 GLU A C 1
ATOM 2932 O O . GLU A 1 390 ? 47.318 5.325 -38.631 1.00 86.56 390 GLU A O 1
ATOM 2937 N N . VAL A 1 391 ? 46.311 7.260 -38.109 1.00 85.69 391 VAL A N 1
ATOM 2938 C CA . VAL A 1 391 ? 44.936 6.760 -38.264 1.00 85.69 391 VAL A CA 1
ATOM 2939 C C . VAL A 1 391 ? 44.575 6.737 -39.745 1.00 85.69 391 VAL A C 1
ATOM 2941 O O . VAL A 1 391 ? 44.113 5.710 -40.236 1.00 85.69 391 VAL A O 1
ATOM 2944 N N . ALA A 1 392 ? 44.894 7.815 -40.469 1.00 86.56 392 ALA A N 1
ATOM 2945 C CA . ALA A 1 392 ? 44.698 7.908 -41.912 1.00 86.56 392 ALA A CA 1
ATOM 2946 C C . ALA A 1 392 ? 45.450 6.803 -42.675 1.00 86.56 392 ALA A C 1
ATOM 2948 O O . ALA A 1 392 ? 44.862 6.128 -43.515 1.00 86.56 392 ALA A O 1
ATOM 2949 N N . ALA A 1 393 ? 46.715 6.533 -42.328 1.00 86.69 393 ALA A N 1
ATOM 2950 C CA . ALA A 1 393 ? 47.498 5.465 -42.954 1.00 86.69 393 ALA A CA 1
ATOM 2951 C C . ALA A 1 393 ? 46.889 4.066 -42.734 1.00 86.69 393 ALA A C 1
ATOM 2953 O O . ALA A 1 393 ? 46.857 3.246 -43.650 1.00 86.69 393 ALA A O 1
ATOM 2954 N N . ARG A 1 394 ? 46.369 3.791 -41.529 1.00 87.62 394 ARG A N 1
ATOM 2955 C CA . ARG A 1 394 ? 45.684 2.525 -41.216 1.00 87.62 394 ARG A CA 1
ATOM 2956 C C . ARG A 1 394 ? 44.334 2.408 -41.928 1.00 87.62 394 ARG A C 1
ATOM 2958 O O . ARG A 1 394 ? 43.976 1.322 -42.377 1.00 87.62 394 ARG A O 1
ATOM 2965 N N . ALA A 1 395 ? 43.600 3.511 -42.052 1.00 88.81 395 ALA A N 1
ATOM 2966 C CA . ALA A 1 395 ? 42.353 3.559 -42.805 1.00 88.81 395 ALA A CA 1
ATOM 2967 C C . ALA A 1 395 ? 42.589 3.331 -44.312 1.00 88.81 395 ALA A C 1
ATOM 2969 O O . ALA A 1 395 ? 41.872 2.542 -44.923 1.00 88.81 395 ALA A O 1
ATOM 2970 N N . GLU A 1 396 ? 43.645 3.913 -44.888 1.00 87.38 396 GLU A N 1
ATOM 2971 C CA . GLU A 1 396 ? 44.062 3.665 -46.278 1.00 87.38 396 GLU A CA 1
ATOM 2972 C C . GLU A 1 396 ? 44.499 2.210 -46.505 1.00 87.38 396 GLU A C 1
ATOM 2974 O O . GLU A 1 396 ? 44.156 1.601 -47.519 1.00 87.38 396 GLU A O 1
ATOM 2979 N N . GLN A 1 397 ? 45.175 1.595 -45.528 1.00 88.56 397 GLN A N 1
ATOM 2980 C CA . GLN A 1 397 ? 45.484 0.166 -45.585 1.00 88.56 397 GLN A CA 1
ATOM 2981 C C . GLN A 1 397 ? 44.211 -0.695 -45.631 1.00 88.56 397 GLN A C 1
ATOM 2983 O O . GLN A 1 397 ? 44.151 -1.649 -46.403 1.00 88.56 397 GLN A O 1
ATOM 2988 N N . ALA A 1 398 ? 43.190 -0.356 -44.838 1.00 87.62 398 ALA A N 1
ATOM 2989 C CA . ALA A 1 398 ? 41.897 -1.038 -44.875 1.00 87.62 398 ALA A CA 1
ATOM 2990 C C . ALA A 1 398 ? 41.158 -0.790 -46.203 1.00 87.62 398 ALA A C 1
ATOM 2992 O O . ALA A 1 398 ? 40.577 -1.711 -46.771 1.00 87.62 398 ALA A O 1
ATOM 2993 N N . ARG A 1 399 ? 41.227 0.428 -46.754 1.00 86.94 399 ARG A N 1
ATOM 2994 C CA . ARG A 1 399 ? 40.635 0.782 -48.057 1.00 86.94 399 ARG A CA 1
ATOM 2995 C C . ARG A 1 399 ? 41.188 -0.059 -49.213 1.00 86.94 399 ARG A C 1
ATOM 2997 O O . ARG A 1 399 ? 40.476 -0.305 -50.184 1.00 86.94 399 ARG A O 1
ATOM 3004 N N . ALA A 1 400 ? 42.428 -0.533 -49.111 1.00 87.38 400 ALA A N 1
ATOM 3005 C CA . ALA A 1 400 ? 43.053 -1.372 -50.130 1.00 87.38 400 ALA A CA 1
ATOM 3006 C C . ALA A 1 400 ? 42.461 -2.797 -50.234 1.00 87.38 400 ALA A C 1
ATOM 3008 O O . ALA A 1 400 ? 42.873 -3.559 -51.112 1.00 87.38 400 ALA A O 1
ATOM 3009 N N . TRP A 1 401 ? 41.509 -3.183 -49.373 1.00 90.25 401 TRP A N 1
ATOM 3010 C CA . TRP A 1 401 ? 40.874 -4.499 -49.438 1.00 90.25 401 TRP A CA 1
ATOM 3011 C C . TRP A 1 401 ? 40.006 -4.666 -50.702 1.00 90.25 401 TRP A C 1
ATOM 3013 O O . TRP A 1 401 ? 39.063 -3.894 -50.906 1.00 90.25 401 TRP A O 1
ATOM 3023 N N . PRO A 1 402 ? 40.292 -5.675 -51.551 1.00 82.25 402 PRO A N 1
ATOM 3024 C CA . PRO A 1 402 ? 39.716 -5.790 -52.895 1.00 82.25 402 PRO A CA 1
ATOM 3025 C C . PRO A 1 402 ? 38.266 -6.295 -52.923 1.00 82.25 402 PRO A C 1
ATOM 3027 O O . PRO A 1 402 ? 37.579 -6.161 -53.933 1.00 82.25 402 PRO A O 1
ATOM 3030 N N . ASP A 1 403 ? 37.802 -6.907 -51.840 1.00 84.12 403 ASP A N 1
ATOM 3031 C CA . ASP A 1 403 ? 36.500 -7.560 -51.712 1.00 84.12 403 ASP A CA 1
ATOM 3032 C C . ASP A 1 403 ? 35.473 -6.739 -50.914 1.00 84.12 403 ASP A C 1
ATOM 3034 O O . ASP A 1 403 ? 34.304 -7.123 -50.820 1.00 84.12 403 ASP A O 1
ATOM 3038 N N . VAL A 1 404 ? 35.869 -5.568 -50.412 1.00 86.88 404 VAL A N 1
ATOM 3039 C CA . VAL A 1 404 ? 34.967 -4.599 -49.783 1.00 86.88 404 VAL A CA 1
ATOM 3040 C C . VAL A 1 404 ? 34.424 -3.632 -50.837 1.00 86.88 404 VAL A C 1
ATOM 3042 O O . VAL A 1 404 ? 3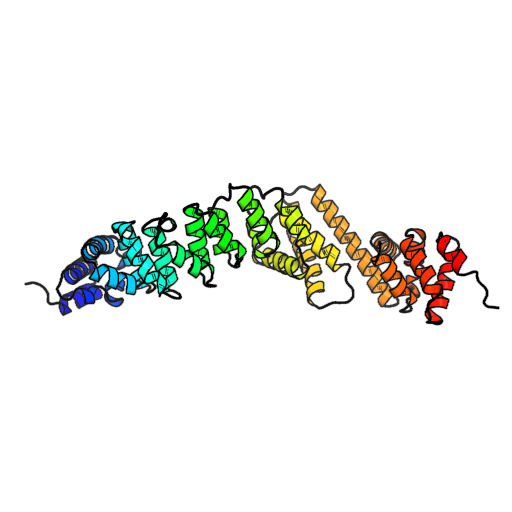5.168 -3.020 -51.601 1.00 86.88 404 VAL A O 1
ATOM 3045 N N . ARG A 1 405 ? 33.098 -3.451 -50.872 1.00 85.31 405 ARG A N 1
ATOM 3046 C CA . ARG A 1 405 ? 32.461 -2.450 -51.741 1.00 85.31 405 ARG A CA 1
ATOM 3047 C C . ARG A 1 405 ? 32.491 -1.077 -51.076 1.00 85.31 405 ARG A C 1
ATOM 3049 O O . ARG A 1 405 ? 31.665 -0.783 -50.216 1.00 85.31 405 ARG A O 1
ATOM 3056 N N . TRP A 1 406 ? 33.428 -0.233 -51.494 1.00 86.50 406 TRP A N 1
ATOM 3057 C CA . TRP A 1 406 ? 33.578 1.113 -50.943 1.00 86.50 406 TRP A CA 1
ATOM 3058 C C . TRP A 1 406 ? 32.531 2.101 -51.495 1.00 86.50 406 TRP A C 1
ATOM 3060 O O . TRP A 1 406 ? 32.241 2.072 -52.695 1.00 86.50 406 TRP A O 1
ATOM 3070 N N . PRO A 1 407 ? 31.965 2.987 -50.653 1.00 83.44 407 PRO A N 1
ATOM 3071 C CA . PRO A 1 407 ? 30.972 3.977 -51.070 1.00 83.44 407 PRO A CA 1
ATOM 3072 C C . PRO A 1 407 ? 31.516 4.934 -52.155 1.00 83.44 407 PRO A C 1
ATOM 3074 O O . PRO A 1 407 ? 32.499 5.639 -51.906 1.00 83.44 407 PRO A O 1
ATOM 3077 N N . PRO A 1 408 ? 30.896 4.999 -53.350 1.00 73.38 408 PRO A N 1
ATOM 3078 C CA . PRO A 1 408 ? 31.413 5.775 -54.482 1.00 73.38 408 PRO A CA 1
ATOM 3079 C C . PRO A 1 408 ? 31.318 7.293 -54.287 1.00 73.38 408 PRO A C 1
ATOM 3081 O O . PRO A 1 408 ? 32.123 8.037 -54.842 1.00 73.38 408 PRO A O 1
ATOM 3084 N N . ASP A 1 409 ? 30.375 7.753 -53.465 1.00 72.38 409 ASP A N 1
ATOM 3085 C CA . ASP A 1 409 ? 30.165 9.158 -53.105 1.00 72.38 409 ASP A CA 1
ATOM 3086 C C . ASP A 1 409 ? 31.331 9.758 -52.306 1.00 72.38 409 ASP A C 1
ATOM 3088 O O . ASP A 1 409 ? 31.558 10.963 -52.378 1.00 72.38 409 ASP A O 1
ATOM 3092 N N . LEU A 1 410 ? 32.095 8.925 -51.594 1.00 63.75 410 LEU A N 1
ATOM 3093 C CA . LEU A 1 410 ? 33.270 9.342 -50.820 1.00 63.75 410 LEU A CA 1
ATOM 3094 C C . LEU A 1 410 ? 34.600 9.103 -51.550 1.00 63.75 410 LEU A C 1
ATOM 3096 O O . LEU A 1 410 ? 35.614 9.684 -51.175 1.00 63.75 410 LEU A O 1
ATOM 3100 N N . LEU A 1 411 ? 34.610 8.277 -52.601 1.00 62.59 411 LEU A N 1
ATOM 3101 C CA . LEU A 1 411 ? 35.789 8.090 -53.453 1.00 62.59 411 LEU A CA 1
ATOM 3102 C C . LEU A 1 411 ? 36.071 9.349 -54.292 1.00 62.59 411 LEU A C 1
ATOM 3104 O O . LEU A 1 411 ? 37.223 9.750 -54.423 1.00 62.59 411 LEU A O 1
ATOM 3108 N N . ALA A 1 412 ? 35.021 10.017 -54.783 1.00 56.97 412 ALA A N 1
ATOM 3109 C CA . ALA A 1 412 ? 35.133 11.212 -55.624 1.00 56.97 412 ALA A CA 1
ATOM 3110 C C . ALA A 1 412 ? 35.658 12.459 -54.882 1.00 56.97 412 ALA A C 1
ATOM 3112 O O . ALA A 1 412 ? 36.286 13.323 -55.489 1.00 56.97 412 ALA A O 1
ATOM 3113 N N . THR A 1 413 ? 35.428 12.568 -53.571 1.00 55.62 413 THR A N 1
ATOM 3114 C CA . THR A 1 413 ? 35.910 13.687 -52.739 1.00 55.62 413 THR A CA 1
ATOM 3115 C C . THR A 1 413 ? 37.387 13.575 -52.362 1.00 55.62 413 THR A C 1
ATOM 3117 O O . THR A 1 413 ? 37.974 14.570 -51.943 1.00 55.62 413 THR A O 1
ATOM 3120 N N . MET A 1 414 ? 37.997 12.398 -52.519 1.00 54.00 414 MET A N 1
ATOM 3121 C CA . MET A 1 414 ? 39.392 12.137 -52.147 1.00 54.00 414 MET A CA 1
ATOM 3122 C C . MET A 1 414 ? 40.376 12.198 -53.327 1.00 54.00 414 MET A C 1
ATOM 3124 O O . MET A 1 414 ? 41.582 12.184 -53.106 1.00 54.00 414 MET A O 1
ATOM 3128 N N . GLU A 1 415 ? 39.888 12.286 -54.569 1.00 48.22 415 GLU A N 1
ATOM 3129 C CA . GLU A 1 415 ? 40.713 12.362 -55.788 1.00 48.22 415 GLU A CA 1
ATOM 3130 C C . GLU A 1 415 ? 41.133 13.790 -56.183 1.00 48.22 415 GLU A C 1
ATOM 3132 O O . GLU A 1 415 ? 41.683 13.977 -57.265 1.00 48.22 415 GLU A O 1
ATOM 3137 N N . VAL A 1 416 ? 40.926 14.811 -55.342 1.00 41.41 416 VAL A N 1
ATOM 3138 C CA . VAL A 1 416 ? 41.474 16.152 -55.618 1.00 41.41 416 VAL A CA 1
ATOM 3139 C C . VAL A 1 416 ? 42.952 16.177 -55.213 1.00 41.41 416 VAL A C 1
ATOM 3141 O O . VAL A 1 416 ? 43.244 16.166 -54.014 1.00 41.41 416 VAL A O 1
ATOM 3144 N N . PRO A 1 417 ? 43.908 16.246 -56.158 1.00 39.91 417 PRO A N 1
ATOM 3145 C CA . PRO A 1 417 ? 45.300 16.458 -55.815 1.00 39.91 417 PRO A CA 1
ATOM 3146 C C . PRO A 1 417 ? 45.451 17.924 -55.408 1.00 39.91 417 PRO A C 1
ATOM 3148 O O . PRO A 1 417 ? 45.064 18.830 -56.150 1.00 39.91 417 PRO A O 1
ATOM 3151 N N . VAL A 1 418 ? 46.031 18.161 -54.236 1.00 41.88 418 VAL A N 1
ATOM 3152 C CA . VAL A 1 418 ? 46.638 19.457 -53.930 1.00 41.88 418 VAL A CA 1
ATOM 3153 C C . VAL A 1 418 ? 47.786 19.646 -54.924 1.00 41.88 418 VAL A C 1
ATOM 3155 O O . VAL A 1 418 ? 48.727 18.851 -54.931 1.00 41.88 418 VAL A O 1
ATOM 3158 N N . ALA A 1 419 ? 47.649 20.646 -55.795 1.00 37.25 419 ALA A N 1
ATOM 3159 C CA . ALA A 1 419 ? 48.737 21.194 -56.600 1.00 37.25 419 ALA A CA 1
ATOM 3160 C C . ALA A 1 419 ? 49.633 22.099 -55.748 1.00 37.25 419 ALA A C 1
ATOM 3162 O O . ALA A 1 419 ? 49.082 22.781 -54.849 1.00 37.25 419 ALA A O 1
#

Mean predicted aligned error: 18.39 Å

Nearest PDB structures (foldseek):
  4c0o-assembly2_B  TM=3.120E-01  e=6.164E-02  Homo sapiens
  6x2r-assembly1_C  TM=2.522E-01  e=5.260E-02  Saccharomyces cerevisiae
  7ue2-assembly1_A  TM=2.574E-01  e=1.869E-01  synthetic construct
  7mwb-assembly1_D  TM=1.975E-01  e=2.191E-01  Homo sapiens

Radius of gyration: 34.73 Å; Cα contacts (8 Å, |Δi|>4): 529; chains: 1; bounding box: 72×49×106 Å

Sequence (419 aa):
MALSAHQLIDQATASPDPVRRREAFLELLQSERWSAALVAAVIGSQTIMLRGTPRPDWIGLREAAATIASDEEKVQTCLELAGQVPADALLMALARYMGSELVETALSHLRTAEGARRHALNRLLQEADPAWVDHPSAGQTIRRQLATSDGSRGELMTALARAGILAAFTTALHRSPPTTPEEWNALGRAKLVDPELINLALAVLARTPGAVLYLARLPEPPAAFLPRMLAAASPEWTMGVLDLAMQHNADSAALLPLASLSVQRGGAGFSYGLAWTSASKLGRSLLGLLGERLRAGGPAGLVDQMLRSRSQLTSANRALAQGRRGEVPEALDAAALVRQLTGEKARAMVREILEEPRPNLLEPVLHHLCAVRDEAAREVMTLCTDLRPEVAARAEQARAWPDVRWPPDLLATMEVPVA